Protein AF-A0A960XMQ6-F1 (afdb_monomer_lite)

Sequence (383 aa):
WQMDPEPELPPEQDFFGTDAHTQPPAVAPHEVEVFDRPDPLPASLNYEPARTVRQVRLVGETVEIEAGHGNGIYEAYCDGSRRDIRSFEIIADRVIIRSRVWLKQTQVLIRARQLVFEGEGQIKTTPEERLTSAGTNASGGVAGVDGLPAGNLNLEIGEIEVNGGGLRLDLAGGRGQPGGPGQHGSDGSNVSTRWSSVRMCDSGICKTHTPSSGYVITYYYYTFAGITAKEEGTKSWPTDGTDAKPSGKPGEGGAGGTIRSTVPLDAYLSLAGGATAAATTPGSWPYDRYAGGAAGQPSKAEQVHFYLEWFSMKSSASRHTTSAGDDAPVRRGNTVSGENGAIFYEDRPYAWIDPLSLRKVLQRIRDDYLGNRIAAAEQRLEQ

Foldseek 3Di:
DDDDPDDPDPDPCVVVVPPDPPQDPQDPQADKDKDKDWDPWFDDWLNDHRHGAIEIEIFFQEAEADPPDPVCPCVVAFVQPDTRHAEYEYFYQEYEFAAHGEAAQHAYEYQYQEYEYHHHGAYAQAHHEAAEEAEADPQFKAAWAAWAFGHAYEANYLDYHYDDAEARYHQEIYEWHEIYGKFAWAAWAAFPAWAQKDWDDDPRAIDIDGDPPLETEQKEFEDEPNHTPDIDGDPDDTEAIAAIHETHETHAFHFGYEYEYQDDDVRHYFQHTHFTDFFDFDPDPPRFWRHTHHGYPPQKYKYKYWYDDPNHIDIDIDIDGYYTHHIYGGHYDPDRGHHGYYYHHDNDSCSSDDPSNVVNLVVSLVSCVSSVVPVVSVVSVVD

Structure (mmCIF, N/CA/C/O backbone):
data_AF-A0A960XMQ6-F1
#
_entry.id   AF-A0A960XMQ6-F1
#
loop_
_atom_site.group_PDB
_atom_site.id
_atom_site.type_symbol
_atom_site.label_atom_id
_atom_site.label_alt_id
_atom_site.label_comp_id
_atom_site.label_asym_id
_atom_site.label_entity_id
_atom_site.label_seq_id
_atom_site.pdbx_PDB_ins_code
_atom_site.Cartn_x
_atom_site.Cartn_y
_atom_site.Cartn_z
_atom_site.occupancy
_atom_site.B_iso_or_equiv
_atom_site.auth_seq_id
_atom_site.auth_comp_id
_atom_site.auth_asym_id
_atom_site.auth_atom_id
_atom_site.pdbx_PDB_model_num
ATOM 1 N N . TRP A 1 1 ? -45.464 -22.993 65.170 1.00 52.94 1 TRP A N 1
ATOM 2 C CA . TRP A 1 1 ? -44.674 -21.766 65.002 1.00 52.94 1 TRP A CA 1
ATOM 3 C C . TRP A 1 1 ? -45.373 -20.943 63.950 1.00 52.94 1 TRP A C 1
ATOM 5 O O . TRP A 1 1 ? -45.247 -21.220 62.768 1.00 52.94 1 TRP A O 1
ATOM 15 N N . GLN A 1 2 ? -46.260 -20.077 64.421 1.00 59.44 2 GLN A N 1
ATOM 16 C CA . GLN A 1 2 ? -47.034 -19.158 63.601 1.00 59.44 2 GLN A CA 1
ATOM 17 C C . GLN A 1 2 ? -46.105 -17.956 63.415 1.00 59.44 2 GLN A C 1
ATOM 19 O O . GLN A 1 2 ? -45.770 -17.311 64.404 1.00 59.44 2 GLN A O 1
ATOM 24 N N . MET A 1 3 ? -45.538 -17.784 62.218 1.00 46.44 3 MET A N 1
ATOM 25 C CA . MET A 1 3 ? -44.773 -16.574 61.920 1.00 46.44 3 MET A CA 1
ATOM 26 C C . MET A 1 3 ? -45.789 -15.443 61.818 1.00 46.44 3 MET A C 1
ATOM 28 O O . MET A 1 3 ? -46.665 -15.496 60.953 1.00 46.44 3 MET A O 1
ATOM 32 N N . ASP A 1 4 ? -45.714 -14.484 62.737 1.00 64.81 4 ASP A N 1
ATOM 33 C CA . ASP A 1 4 ? -46.420 -13.221 62.564 1.00 64.81 4 ASP A CA 1
ATOM 34 C C . ASP A 1 4 ? -45.916 -12.573 61.267 1.00 64.81 4 ASP A C 1
ATOM 36 O O . ASP A 1 4 ? -44.705 -12.599 61.012 1.00 64.81 4 ASP A O 1
ATOM 40 N N . PRO A 1 5 ? -46.818 -12.057 60.415 1.00 67.75 5 PRO A N 1
ATOM 41 C CA . PRO A 1 5 ? -46.415 -11.367 59.203 1.00 67.75 5 PRO A CA 1
ATOM 42 C C . PRO A 1 5 ? -45.527 -10.182 59.579 1.00 67.75 5 PRO A C 1
ATOM 44 O O . PRO A 1 5 ? -45.814 -9.447 60.528 1.00 67.75 5 PRO A O 1
ATOM 47 N N . GLU A 1 6 ? -44.429 -10.041 58.844 1.00 64.06 6 GLU A N 1
ATOM 48 C CA . GLU A 1 6 ? -43.503 -8.927 58.997 1.00 64.06 6 GLU A CA 1
ATOM 49 C C . GLU A 1 6 ? -44.299 -7.613 58.878 1.00 64.06 6 GLU A C 1
ATOM 51 O O . GLU A 1 6 ? -45.144 -7.502 57.983 1.00 64.06 6 GLU A O 1
ATOM 56 N N . PRO A 1 7 ? -44.124 -6.655 59.807 1.00 73.00 7 PRO A N 1
ATOM 57 C CA . PRO A 1 7 ? -44.884 -5.415 59.778 1.00 73.00 7 PRO A CA 1
ATOM 58 C C . PRO A 1 7 ? -44.641 -4.701 58.448 1.00 73.00 7 PRO A C 1
ATOM 60 O O . PRO A 1 7 ? -43.490 -4.482 58.073 1.00 73.00 7 PRO A O 1
ATOM 63 N N . GLU A 1 8 ? -45.723 -4.332 57.751 1.00 70.94 8 GLU A N 1
ATOM 64 C CA . GLU A 1 8 ? -45.644 -3.462 56.576 1.00 70.94 8 GLU A CA 1
ATOM 65 C C . GLU A 1 8 ? -44.971 -2.158 57.003 1.00 70.94 8 GLU A C 1
ATOM 67 O O . GLU A 1 8 ? -45.544 -1.338 57.727 1.00 70.94 8 GLU A O 1
ATOM 72 N N . LEU A 1 9 ? -43.710 -2.002 56.604 1.00 70.06 9 LEU A N 1
ATOM 73 C CA . LEU A 1 9 ? -43.000 -0.752 56.785 1.00 70.06 9 LEU A CA 1
ATOM 74 C C . LEU A 1 9 ? -43.672 0.300 55.892 1.00 70.06 9 LEU A C 1
ATOM 76 O O . LEU A 1 9 ? -44.015 -0.006 54.745 1.00 70.06 9 LEU A O 1
ATOM 80 N N . PRO A 1 10 ? -43.881 1.529 56.397 1.00 70.62 10 PRO A N 1
ATOM 81 C CA . PRO A 1 10 ? -44.388 2.611 55.571 1.00 70.62 10 PRO A CA 1
ATOM 82 C C . PRO A 1 10 ? -43.448 2.836 54.376 1.00 70.62 10 PRO A C 1
ATOM 84 O O . PRO A 1 10 ? -42.247 2.560 54.490 1.00 70.62 10 PRO A O 1
ATOM 87 N N . PRO A 1 11 ? -43.966 3.341 53.242 1.00 67.94 11 PRO A N 1
ATOM 88 C CA . PRO A 1 11 ? -43.141 3.717 52.104 1.00 67.94 11 PRO A CA 1
ATOM 89 C C . PRO A 1 11 ? -41.949 4.554 52.569 1.00 67.94 11 PRO A C 1
ATOM 91 O O . PRO A 1 11 ? -42.101 5.475 53.368 1.00 67.94 11 PRO A O 1
ATOM 94 N N . GLU A 1 12 ? -40.756 4.245 52.066 1.00 65.38 12 GLU A N 1
ATOM 95 C CA . GLU A 1 12 ? -39.500 4.899 52.457 1.00 65.38 12 GLU A CA 1
ATOM 96 C C . GLU A 1 12 ? -39.586 6.442 52.373 1.00 65.38 12 GLU A C 1
ATOM 98 O O . GLU A 1 12 ? -39.026 7.165 53.199 1.00 65.38 12 GLU A O 1
ATOM 103 N N . GLN A 1 13 ? -40.398 6.935 51.434 1.00 61.16 13 GLN A N 1
ATOM 104 C CA . GLN A 1 13 ? -40.733 8.347 51.232 1.00 61.16 13 GLN A CA 1
ATOM 105 C C . GLN A 1 13 ? -41.370 9.008 52.470 1.00 61.16 13 GLN A C 1
ATOM 107 O O . GLN A 1 13 ? -40.996 10.132 52.812 1.00 61.16 13 GLN A O 1
ATOM 112 N N . ASP A 1 14 ? -42.259 8.301 53.176 1.00 63.97 14 ASP A N 1
ATOM 113 C CA . ASP A 1 14 ? -42.946 8.790 54.380 1.00 63.97 14 ASP A CA 1
ATOM 114 C C . ASP A 1 14 ? -42.016 8.791 55.601 1.00 63.97 14 ASP A C 1
ATOM 116 O O . ASP A 1 14 ? -42.152 9.619 56.503 1.00 63.97 14 ASP A O 1
ATOM 120 N N . PHE A 1 15 ? -41.054 7.863 55.639 1.00 64.44 15 PHE A N 1
ATOM 121 C CA . PHE A 1 15 ? -40.130 7.713 56.763 1.00 64.44 15 PHE A CA 1
ATOM 122 C C . PHE A 1 15 ? -38.979 8.727 56.716 1.00 64.44 15 PHE A C 1
ATOM 124 O O . PHE A 1 15 ? -38.586 9.266 57.752 1.00 64.44 15 PHE A O 1
ATOM 131 N N . PHE A 1 16 ? -38.445 9.009 55.524 1.00 67.06 16 PHE A N 1
ATOM 132 C CA . PHE A 1 16 ? -37.319 9.933 55.347 1.00 67.06 16 PHE A CA 1
ATOM 133 C C . PHE A 1 16 ? -37.733 11.375 55.015 1.00 67.06 16 PHE A C 1
ATOM 135 O O . PHE A 1 16 ? -36.865 12.245 54.938 1.00 67.06 16 PHE A O 1
ATOM 142 N N . GLY A 1 17 ? -39.034 11.658 54.868 1.00 57.78 17 GLY A N 1
ATOM 143 C CA . GLY A 1 17 ? -39.547 13.018 54.674 1.00 57.78 17 GLY A CA 1
ATOM 144 C C . GLY A 1 17 ? -39.052 13.670 53.382 1.00 57.78 17 GLY A C 1
ATOM 145 O O . GLY A 1 17 ? -38.726 14.856 53.370 1.00 57.78 17 GLY A O 1
ATOM 146 N N . THR A 1 18 ? -38.956 12.902 52.293 1.00 62.09 18 THR A N 1
ATOM 147 C CA . THR A 1 18 ? -38.377 13.354 51.013 1.00 62.09 18 THR A CA 1
ATOM 148 C C . THR A 1 18 ? -39.349 14.158 50.141 1.00 62.09 18 THR A C 1
ATOM 150 O O . THR A 1 18 ? -39.176 14.214 48.919 1.00 62.09 18 THR A O 1
ATOM 153 N N . ASP A 1 19 ? -40.367 14.779 50.743 1.00 53.66 19 ASP A N 1
ATOM 154 C CA . ASP A 1 19 ? -41.343 15.632 50.066 1.00 53.66 19 ASP A CA 1
ATOM 155 C C . ASP A 1 19 ? -40.616 16.784 49.358 1.00 53.66 19 ASP A C 1
ATOM 157 O O . ASP A 1 19 ? -40.239 17.794 49.949 1.00 53.66 19 ASP A O 1
ATOM 161 N N . ALA A 1 20 ? -40.395 16.592 48.058 1.00 49.47 20 ALA A N 1
ATOM 162 C CA . ALA A 1 20 ? -39.690 17.491 47.156 1.00 49.47 20 ALA A CA 1
ATOM 163 C C . ALA A 1 20 ? -38.192 17.692 47.458 1.00 49.47 20 ALA A C 1
ATOM 165 O O . ALA A 1 20 ? -37.715 18.820 47.607 1.00 49.47 20 ALA A O 1
ATOM 166 N N . HIS A 1 21 ? -37.388 16.628 47.364 1.00 50.09 21 HIS A N 1
ATOM 167 C CA . HIS A 1 21 ? -36.043 16.853 46.827 1.00 50.09 21 HIS A CA 1
ATOM 168 C C . HIS A 1 21 ? -36.196 17.434 45.417 1.00 50.09 21 HIS A C 1
ATOM 170 O O . HIS A 1 21 ? -36.724 16.779 44.517 1.00 50.09 21 HIS A O 1
ATOM 176 N N . THR A 1 22 ? -35.786 18.697 45.240 1.00 51.41 22 THR A N 1
ATOM 177 C CA . THR A 1 22 ? -35.648 19.333 43.925 1.00 51.41 22 THR A CA 1
ATOM 178 C C . THR A 1 22 ? -34.911 18.353 43.039 1.00 51.41 22 THR A C 1
ATOM 180 O O . THR A 1 22 ? -33.749 18.057 43.326 1.00 51.41 22 THR A O 1
ATOM 183 N N . GLN A 1 23 ? -35.610 17.812 42.036 1.00 53.88 23 GLN A N 1
ATOM 184 C CA . GLN A 1 23 ? -35.049 16.804 41.152 1.00 53.88 23 GLN A CA 1
ATOM 185 C C . GLN A 1 23 ? -33.692 17.325 40.682 1.00 53.88 23 GLN A C 1
ATOM 187 O O . GLN A 1 23 ? -33.659 18.387 40.045 1.00 53.88 23 GLN A O 1
ATOM 192 N N . PRO A 1 24 ? -32.572 16.652 41.014 1.00 56.06 24 PRO A N 1
ATOM 193 C CA . PRO A 1 24 ? -31.331 16.978 40.347 1.00 56.06 24 PRO A CA 1
ATOM 194 C C . PRO A 1 24 ? -31.630 16.908 38.846 1.00 56.06 24 PRO A C 1
ATOM 196 O O . PRO A 1 24 ? -32.365 16.000 38.426 1.00 56.06 24 PRO A O 1
ATOM 199 N N . PRO A 1 25 ? -31.173 17.898 38.055 1.00 59.12 25 PRO A N 1
ATOM 200 C CA . PRO A 1 25 ? -31.454 17.926 36.628 1.00 59.12 25 PRO A CA 1
ATOM 201 C C . PRO A 1 25 ? -31.134 16.548 36.068 1.00 59.12 25 PRO A C 1
ATOM 203 O O . PRO A 1 25 ? -30.100 15.978 36.423 1.00 59.12 25 PRO A O 1
ATOM 206 N N . ALA A 1 26 ? -32.058 15.986 35.282 1.00 56.91 26 ALA A N 1
ATOM 207 C CA . ALA A 1 26 ? -31.885 14.660 34.712 1.00 56.91 26 ALA A CA 1
ATOM 208 C C . ALA A 1 26 ? -30.492 14.600 34.080 1.00 56.91 26 ALA A C 1
ATOM 210 O O . ALA A 1 26 ? -30.221 15.322 33.119 1.00 56.91 26 ALA A O 1
ATOM 211 N N . VAL A 1 27 ? -29.591 13.808 34.673 1.00 56.25 27 VAL A N 1
ATOM 212 C CA . VAL A 1 27 ? -28.236 13.659 34.144 1.00 56.25 27 VAL A CA 1
ATOM 213 C C . VAL A 1 27 ? -28.413 13.170 32.711 1.00 56.25 27 VAL A C 1
ATOM 215 O O . VAL A 1 27 ? -29.189 12.233 32.471 1.00 56.25 27 VAL A O 1
ATOM 218 N N . ALA A 1 28 ? -27.802 13.868 31.755 1.00 62.03 28 ALA A N 1
ATOM 219 C CA . ALA A 1 28 ? -28.003 13.573 30.347 1.00 62.03 28 ALA A CA 1
ATOM 220 C C . ALA A 1 28 ? -27.672 12.086 30.106 1.00 62.03 28 ALA A C 1
ATOM 222 O O . ALA A 1 28 ? -26.613 11.636 30.541 1.00 62.03 28 ALA A O 1
ATOM 223 N N . PRO A 1 29 ? -28.547 11.308 29.446 1.00 60.50 29 PRO A N 1
ATOM 224 C CA . PRO A 1 29 ? -28.381 9.857 29.281 1.00 60.50 29 PRO A CA 1
ATOM 225 C C . PRO A 1 29 ? -27.132 9.427 28.479 1.00 60.50 29 PRO A C 1
ATOM 227 O O . PRO A 1 29 ? -26.914 8.237 28.282 1.00 60.50 29 PRO A O 1
ATOM 230 N N . HIS A 1 30 ? -26.298 10.375 28.037 1.00 65.69 30 HIS A N 1
ATOM 231 C CA . HIS A 1 30 ? -25.163 10.160 27.138 1.00 65.69 30 HIS A CA 1
ATOM 232 C C . HIS A 1 30 ? -23.891 10.895 27.590 1.00 65.69 30 HIS A C 1
ATOM 234 O O . HIS A 1 30 ? -23.104 11.344 26.757 1.00 65.69 30 HIS A O 1
ATOM 240 N N . GLU A 1 31 ? -23.684 11.075 28.898 1.00 83.38 31 GLU A N 1
ATOM 241 C CA . GLU A 1 31 ? -22.433 11.661 29.385 1.00 83.38 31 GLU A CA 1
ATOM 242 C C . GLU A 1 31 ? -21.268 10.674 29.186 1.00 83.38 31 GLU A C 1
ATOM 244 O O . GLU A 1 31 ? -21.150 9.665 29.886 1.00 83.38 31 GLU A O 1
ATOM 249 N N . VAL A 1 32 ? -20.412 10.973 28.206 1.00 91.94 32 VAL A N 1
ATOM 250 C CA . VAL A 1 32 ? -19.189 10.220 27.908 1.00 91.94 32 VAL A CA 1
ATOM 251 C C . VAL A 1 32 ? -17.981 11.063 28.300 1.00 91.94 32 VAL A C 1
ATOM 253 O O . VAL A 1 32 ? -17.792 12.173 27.804 1.00 91.94 32 VAL A O 1
ATOM 256 N N . GLU A 1 33 ? -17.134 10.524 29.171 1.00 94.50 33 GLU A N 1
ATOM 257 C CA . GLU A 1 33 ? -15.838 11.110 29.497 1.00 94.50 33 GLU A CA 1
ATOM 258 C C . GLU A 1 33 ? -14.807 10.708 28.441 1.00 94.50 33 GLU A C 1
ATOM 260 O O . GLU A 1 33 ? -14.612 9.522 28.161 1.00 94.50 33 GLU A O 1
ATOM 265 N N . VAL A 1 34 ? -14.119 11.700 27.875 1.00 96.75 34 VAL A N 1
ATOM 266 C CA . VAL A 1 34 ? -13.070 11.501 26.871 1.00 96.75 34 VAL A CA 1
ATOM 267 C C . VAL A 1 34 ? -11.712 11.818 27.488 1.00 96.75 34 VAL A C 1
ATOM 269 O O . VAL A 1 34 ? -11.437 12.952 27.880 1.00 96.75 34 VAL A O 1
ATOM 272 N N . PHE A 1 35 ? -10.832 10.823 27.537 1.00 97.19 35 PHE A N 1
ATOM 273 C CA . PHE A 1 35 ? -9.432 10.989 27.905 1.00 97.19 35 PHE A CA 1
ATOM 274 C C . PHE A 1 35 ? -8.577 10.900 26.645 1.00 97.19 35 PHE A C 1
ATOM 276 O O . PHE A 1 35 ? -8.362 9.817 26.111 1.00 97.19 35 PHE A O 1
ATOM 283 N N . ASP A 1 36 ? -8.066 12.037 26.188 1.00 97.69 36 ASP A N 1
ATOM 284 C CA . ASP A 1 36 ? -7.164 12.129 25.040 1.00 97.69 36 ASP A CA 1
ATOM 285 C C . ASP A 1 36 ? -5.773 12.535 25.530 1.00 97.69 36 ASP A C 1
ATOM 287 O O . ASP A 1 36 ? -5.577 13.638 26.051 1.00 97.69 36 ASP A O 1
ATOM 291 N N . ARG A 1 37 ? -4.811 11.613 25.431 1.00 97.19 37 ARG A N 1
ATOM 292 C CA . ARG A 1 37 ? -3.443 11.823 25.910 1.00 97.19 37 ARG A CA 1
ATOM 293 C C . ARG A 1 37 ? -2.438 11.603 24.783 1.00 97.19 37 ARG A C 1
ATOM 295 O O . ARG A 1 37 ? -2.443 10.527 24.183 1.00 97.19 37 ARG A O 1
ATOM 302 N N . PRO A 1 38 ? -1.535 12.560 24.511 1.00 96.69 38 PRO A N 1
ATOM 303 C CA . PRO A 1 38 ? -0.389 12.290 23.659 1.00 96.69 38 PRO A CA 1
ATOM 304 C C . PRO A 1 38 ? 0.550 11.290 24.345 1.00 96.69 38 PRO A C 1
ATOM 306 O O . PRO A 1 38 ? 0.782 11.358 25.553 1.00 96.69 38 PRO A O 1
ATOM 309 N N . ASP A 1 39 ? 1.095 10.366 23.563 1.00 93.06 39 ASP A N 1
ATOM 310 C CA . ASP A 1 39 ? 2.183 9.490 23.978 1.00 93.06 39 ASP A CA 1
ATOM 311 C C . ASP A 1 39 ? 3.444 10.354 24.175 1.00 93.06 39 ASP A C 1
ATOM 313 O O . ASP A 1 39 ? 3.750 11.192 23.315 1.00 93.06 39 ASP A O 1
ATOM 317 N N . PRO A 1 40 ? 4.169 10.211 25.300 1.00 90.44 40 PRO A N 1
ATOM 318 C CA . PRO A 1 40 ? 5.383 10.983 25.548 1.00 90.44 40 PRO A CA 1
ATOM 319 C C . PRO A 1 40 ? 6.489 10.710 24.524 1.00 90.44 40 PRO A C 1
ATOM 321 O O . PRO A 1 40 ? 7.388 11.540 24.377 1.00 90.44 40 PRO A O 1
ATOM 324 N N . LEU A 1 41 ? 6.451 9.564 23.833 1.00 91.38 41 LEU A N 1
ATOM 325 C CA . LEU A 1 41 ? 7.454 9.194 22.843 1.00 91.38 41 LEU A CA 1
ATOM 326 C C . LEU A 1 41 ? 6.868 9.221 21.425 1.00 91.38 41 LEU A C 1
ATOM 328 O O . LEU A 1 41 ? 5.806 8.641 21.182 1.00 91.38 41 LEU A O 1
ATOM 332 N N . PRO A 1 42 ? 7.560 9.855 20.461 1.00 91.81 42 PRO A N 1
ATOM 333 C CA . PRO A 1 42 ? 7.144 9.797 19.072 1.00 91.81 42 PRO A CA 1
ATOM 334 C C . PRO A 1 42 ? 7.237 8.360 18.553 1.00 91.81 42 PRO A C 1
ATOM 336 O O . PRO A 1 42 ? 8.173 7.622 18.870 1.00 91.81 42 PRO A O 1
ATOM 339 N N . ALA A 1 43 ? 6.279 7.977 17.717 1.00 94.12 43 ALA A N 1
ATOM 340 C CA . ALA A 1 43 ? 6.217 6.658 17.107 1.00 94.12 43 ALA A CA 1
ATOM 341 C C . ALA A 1 43 ? 5.925 6.771 15.610 1.00 94.12 43 ALA A C 1
ATOM 343 O O . ALA A 1 43 ? 5.427 7.788 15.126 1.00 94.12 43 ALA A O 1
ATOM 344 N N . SER A 1 44 ? 6.253 5.714 14.873 1.00 93.62 44 SER A N 1
ATOM 345 C CA . SER A 1 44 ? 5.881 5.600 13.466 1.00 93.62 44 SER A CA 1
ATOM 346 C C . SER A 1 44 ? 4.479 5.005 13.357 1.00 93.62 44 SER A C 1
ATOM 348 O O . SER A 1 44 ? 4.227 3.939 13.919 1.00 93.62 44 SER A O 1
ATOM 350 N N . LEU A 1 45 ? 3.580 5.674 12.639 1.00 95.88 45 LEU A N 1
ATOM 351 C CA . LEU A 1 45 ? 2.198 5.233 12.430 1.00 95.88 45 LEU A CA 1
ATOM 352 C C . LEU A 1 45 ? 1.715 5.734 11.063 1.00 95.88 45 LEU A C 1
ATOM 354 O O . LEU A 1 45 ? 2.009 6.866 10.691 1.00 95.88 45 LEU A O 1
ATOM 358 N N . ASN A 1 46 ? 0.998 4.909 10.296 1.00 96.00 46 ASN A N 1
ATOM 359 C CA . ASN A 1 46 ? 0.416 5.286 8.999 1.00 96.00 46 ASN A CA 1
ATOM 360 C C . ASN A 1 46 ? 1.430 5.887 7.996 1.00 96.00 46 ASN A C 1
ATOM 362 O O . ASN A 1 46 ? 1.156 6.883 7.331 1.00 96.00 46 ASN A O 1
ATOM 366 N N . TYR A 1 47 ? 2.617 5.275 7.890 1.00 95.88 47 TYR A N 1
ATOM 367 C CA . TYR A 1 47 ? 3.779 5.722 7.097 1.00 95.88 47 TYR A CA 1
ATOM 368 C C . TYR A 1 47 ? 4.421 7.043 7.536 1.00 95.88 47 TYR A C 1
ATOM 370 O O . TYR A 1 47 ? 5.348 7.513 6.871 1.00 95.88 47 TYR A O 1
ATOM 378 N N . GLU A 1 48 ? 3.959 7.646 8.626 1.00 94.69 48 GLU A N 1
ATOM 379 C CA . GLU A 1 48 ? 4.539 8.868 9.161 1.00 94.69 48 GLU A CA 1
ATOM 380 C C . GLU A 1 48 ? 5.569 8.509 10.236 1.00 94.69 48 GLU A C 1
ATOM 382 O O . GLU A 1 48 ? 5.202 7.936 11.266 1.00 94.69 48 GLU A O 1
ATOM 387 N N . PRO A 1 49 ? 6.866 8.782 10.008 1.00 92.00 49 PRO A N 1
ATOM 388 C CA . PRO A 1 49 ? 7.895 8.489 10.991 1.00 92.00 49 PRO A CA 1
ATOM 389 C C . PRO A 1 49 ? 7.880 9.521 12.124 1.00 92.00 49 PRO A C 1
ATOM 391 O O . PRO A 1 49 ? 7.686 10.711 11.886 1.00 92.00 49 PRO A O 1
ATOM 394 N N . ALA A 1 50 ? 8.167 9.062 13.345 1.00 89.88 50 ALA A N 1
ATOM 395 C CA . ALA A 1 50 ? 8.441 9.912 14.508 1.00 89.88 50 ALA A CA 1
ATOM 396 C C . ALA A 1 50 ? 7.372 10.993 14.805 1.00 89.88 50 ALA A C 1
ATOM 398 O O . ALA A 1 50 ? 7.702 12.119 15.181 1.00 89.88 50 ALA A O 1
ATOM 399 N N . ARG A 1 51 ? 6.085 10.650 14.677 1.00 91.44 51 ARG A N 1
ATOM 400 C CA . ARG A 1 51 ? 4.961 11.541 14.999 1.00 91.44 51 ARG A CA 1
ATOM 401 C C . ARG A 1 51 ? 4.542 11.395 16.463 1.00 91.44 51 ARG A C 1
ATOM 403 O O . ARG A 1 51 ? 4.593 10.301 17.024 1.00 91.44 51 ARG A O 1
ATOM 410 N N . THR A 1 52 ? 4.080 12.484 17.081 1.00 95.44 52 THR A N 1
ATOM 411 C CA . THR A 1 52 ? 3.361 12.413 18.363 1.00 95.44 52 THR A CA 1
ATOM 412 C C . THR A 1 52 ? 2.047 11.673 18.149 1.00 95.44 52 THR A C 1
ATOM 414 O O . THR A 1 52 ? 1.141 12.182 17.487 1.00 95.44 52 THR A O 1
ATOM 417 N N . VAL A 1 53 ? 1.963 10.465 18.692 1.00 96.88 53 VAL A N 1
ATOM 418 C CA . VAL A 1 53 ? 0.761 9.631 18.652 1.00 96.88 53 VAL A CA 1
ATOM 419 C C . VAL A 1 53 ? -0.072 9.835 19.913 1.00 96.88 53 VAL A C 1
ATOM 421 O O . VAL A 1 53 ? 0.395 10.428 20.881 1.00 96.88 53 VAL A O 1
ATOM 424 N N . ARG A 1 54 ? -1.322 9.382 19.903 1.00 97.44 54 ARG A N 1
ATOM 425 C CA . ARG A 1 54 ? -2.292 9.586 20.978 1.00 97.44 54 ARG A CA 1
ATOM 426 C C . ARG A 1 54 ? -2.926 8.286 21.433 1.00 97.44 54 ARG A C 1
ATOM 428 O O . ARG A 1 54 ? -3.058 7.330 20.665 1.00 97.44 54 ARG A O 1
ATOM 435 N N . GLN A 1 55 ? -3.349 8.310 22.685 1.00 98.06 55 GLN A N 1
ATOM 436 C CA . GLN A 1 55 ? -4.176 7.304 23.319 1.00 98.06 55 GLN A CA 1
ATOM 437 C C . GLN A 1 55 ? -5.505 7.964 23.671 1.00 98.06 55 GLN A C 1
ATOM 439 O O . GLN A 1 55 ? -5.529 8.957 24.401 1.00 98.06 55 GLN A O 1
ATOM 444 N N . VAL A 1 56 ? -6.592 7.427 23.127 1.00 98.25 56 VAL A N 1
ATOM 445 C CA . VAL A 1 56 ? -7.946 7.910 23.392 1.00 98.25 56 VAL A CA 1
ATOM 446 C C . VAL A 1 56 ? -8.678 6.854 24.201 1.00 98.25 56 VAL A C 1
ATOM 448 O O . VAL A 1 56 ? -8.652 5.675 23.850 1.00 98.25 56 VAL A O 1
ATOM 451 N N . ARG A 1 57 ? -9.323 7.274 25.286 1.00 98.44 57 ARG A N 1
ATOM 452 C CA . ARG A 1 57 ? -10.194 6.427 26.095 1.00 98.44 57 ARG A CA 1
ATOM 453 C C . ARG A 1 57 ? -11.542 7.102 26.293 1.00 98.44 57 ARG A C 1
ATOM 455 O O . ARG A 1 57 ? -11.591 8.252 26.717 1.00 98.44 57 ARG A O 1
ATOM 462 N N . LEU A 1 58 ? -12.608 6.365 26.022 1.00 97.75 58 LEU A N 1
ATOM 463 C CA . LEU A 1 58 ? -13.992 6.764 26.234 1.00 97.75 58 LEU A CA 1
ATOM 464 C C . LEU A 1 58 ? -14.559 5.982 27.418 1.00 97.75 58 LEU A C 1
ATOM 466 O O . LEU A 1 58 ? -14.418 4.760 27.462 1.00 97.75 58 LEU A O 1
ATOM 470 N N . VAL A 1 59 ? -15.189 6.675 28.365 1.00 96.62 59 VAL A N 1
ATOM 471 C CA . VAL A 1 59 ? -15.837 6.053 29.528 1.00 96.62 59 VAL A CA 1
ATOM 472 C C . VAL A 1 59 ? -17.255 6.592 29.674 1.00 96.62 59 VAL A C 1
ATOM 474 O O . VAL A 1 59 ? -17.442 7.799 29.807 1.00 96.62 59 VAL A O 1
ATOM 477 N N . GLY A 1 60 ? -18.259 5.719 29.683 1.00 93.50 60 GLY A N 1
ATOM 478 C CA . GLY A 1 60 ? -19.661 6.124 29.832 1.00 93.50 60 GLY A CA 1
ATOM 479 C C . GLY A 1 60 ? -20.565 4.970 30.254 1.00 93.50 60 GLY A C 1
ATOM 480 O O . GLY A 1 60 ? -20.123 3.834 30.324 1.00 93.50 60 GLY A O 1
ATOM 481 N N . GLU A 1 61 ? -21.835 5.245 30.546 1.00 91.31 61 GLU A N 1
ATOM 482 C CA . GLU A 1 61 ? -22.850 4.184 30.685 1.00 91.31 61 GLU A CA 1
ATOM 483 C C . GLU A 1 61 ? -23.196 3.629 29.296 1.00 91.31 61 GLU A C 1
ATOM 485 O O . GLU A 1 61 ? -23.016 2.446 29.025 1.00 91.31 61 GLU A O 1
ATOM 490 N N . THR A 1 62 ? -23.597 4.519 28.383 1.00 94.19 62 THR A N 1
ATOM 491 C CA . THR A 1 62 ? -23.787 4.221 26.961 1.00 94.19 62 THR A CA 1
ATOM 492 C C . THR A 1 62 ? -22.856 5.092 26.124 1.00 94.19 62 THR A C 1
ATOM 494 O O . THR A 1 62 ? -22.885 6.318 26.238 1.00 94.19 62 THR A O 1
ATOM 497 N N . VAL A 1 63 ? -22.042 4.472 25.268 1.00 96.69 63 VAL A N 1
ATOM 498 C CA . VAL A 1 63 ? -21.198 5.172 24.290 1.00 96.69 63 VAL A CA 1
ATOM 499 C C . VAL A 1 63 ? -21.778 4.958 22.903 1.00 96.69 63 VAL A C 1
ATOM 501 O O . VAL A 1 63 ? -21.756 3.853 22.367 1.00 96.69 63 VAL A O 1
ATOM 504 N N . GLU A 1 64 ? -22.277 6.038 22.319 1.00 97.19 64 GLU A N 1
ATOM 505 C CA . GLU A 1 64 ? -22.827 6.040 20.971 1.00 97.19 64 GLU A CA 1
ATOM 506 C C . GLU A 1 64 ? -21.858 6.706 19.993 1.00 97.19 64 GLU A C 1
ATOM 508 O O . GLU A 1 64 ? -21.381 7.820 20.237 1.00 97.19 64 GLU A O 1
ATOM 513 N N . ILE A 1 65 ? -21.572 6.017 18.888 1.00 97.88 65 ILE A N 1
ATOM 514 C CA . ILE A 1 65 ? -20.725 6.513 17.806 1.00 97.88 65 ILE A CA 1
ATOM 515 C C . ILE A 1 65 ? -21.558 6.605 16.527 1.00 97.88 65 ILE A C 1
ATOM 517 O O . ILE A 1 65 ? -21.770 5.625 15.802 1.00 97.88 65 ILE A O 1
ATOM 521 N N . GLU A 1 66 ? -22.016 7.823 16.262 1.00 97.38 66 GLU A N 1
ATOM 522 C CA . GLU A 1 66 ? -22.826 8.201 15.111 1.00 97.38 66 GLU A CA 1
ATOM 523 C C . GLU A 1 66 ? -22.355 9.560 14.571 1.00 97.38 66 GLU A C 1
ATOM 525 O O . GLU A 1 66 ? -22.019 10.464 15.338 1.00 97.38 66 GLU A O 1
ATOM 530 N N . ALA A 1 67 ? -22.311 9.701 13.246 1.00 97.88 67 ALA A N 1
ATOM 531 C CA . ALA A 1 67 ? -21.997 10.964 12.592 1.00 97.88 67 ALA A CA 1
ATOM 532 C C . ALA A 1 67 ? -23.079 12.019 12.877 1.00 97.88 67 ALA A C 1
ATOM 534 O O . ALA A 1 67 ? -24.270 11.768 12.708 1.00 97.88 67 ALA A O 1
ATOM 535 N N . GLY A 1 68 ? -22.665 13.218 13.276 1.00 96.56 68 GLY A N 1
ATOM 536 C CA . GLY A 1 68 ? -23.541 14.323 13.657 1.00 96.56 68 GLY A CA 1
ATOM 537 C C . GLY A 1 68 ? -24.152 14.185 15.052 1.00 96.56 68 GLY A C 1
ATOM 538 O O . GLY A 1 68 ? -24.970 15.023 15.436 1.00 96.56 68 GLY A O 1
ATOM 539 N N . HIS A 1 69 ? -23.772 13.159 15.817 1.00 95.06 69 HIS A N 1
ATOM 540 C CA . HIS A 1 69 ? -24.287 12.960 17.163 1.00 95.06 69 HIS A CA 1
ATOM 541 C C . HIS A 1 69 ? -23.814 14.065 18.119 1.00 95.06 69 HIS A C 1
ATOM 543 O O . HIS A 1 69 ? -22.698 14.580 18.022 1.00 95.06 69 HIS A O 1
ATOM 549 N N . GLY A 1 70 ? -24.651 14.415 19.101 1.00 92.06 70 GLY A N 1
ATOM 550 C CA . GLY A 1 70 ? -24.411 15.545 20.007 1.00 92.06 70 GLY A CA 1
ATOM 551 C C . GLY A 1 70 ? -23.162 15.427 20.892 1.00 92.06 70 GLY A C 1
ATOM 552 O O . GLY A 1 70 ? -22.743 16.424 21.475 1.00 92.06 70 GLY A O 1
ATOM 553 N N . ASN A 1 71 ? -22.553 14.239 20.989 1.00 92.69 71 ASN A N 1
ATOM 554 C CA . ASN A 1 71 ? -21.300 14.027 21.725 1.00 92.69 71 ASN A CA 1
ATOM 555 C C . ASN A 1 71 ? -20.031 14.348 20.906 1.00 92.69 71 ASN A C 1
ATOM 557 O O . ASN A 1 71 ? -18.954 14.420 21.494 1.00 92.69 71 ASN A O 1
ATOM 561 N N . GLY A 1 72 ? -20.131 14.519 19.580 1.00 95.81 72 GLY A N 1
ATOM 562 C CA . GLY A 1 72 ? -19.012 14.862 18.689 1.00 95.81 72 GLY A CA 1
ATOM 563 C C . GLY A 1 72 ? -17.866 13.841 18.621 1.00 95.81 72 GLY A C 1
ATOM 564 O O . GLY A 1 72 ? -16.787 14.162 18.119 1.00 95.81 72 GLY A O 1
ATOM 565 N N . ILE A 1 73 ? -18.047 12.623 19.152 1.00 97.31 73 ILE A N 1
ATOM 566 C CA . ILE A 1 73 ? -16.981 11.605 19.227 1.00 97.31 73 ILE A CA 1
ATOM 567 C C . ILE A 1 73 ? -16.579 11.141 17.826 1.00 97.31 73 ILE A C 1
ATOM 569 O O . ILE A 1 73 ? -15.393 10.927 17.556 1.00 97.31 73 ILE A O 1
ATOM 573 N N . TYR A 1 74 ? -17.560 10.993 16.935 1.00 98.12 74 TYR A N 1
ATOM 574 C CA . TYR A 1 74 ? -17.330 10.488 15.590 1.00 98.12 74 TYR A CA 1
ATOM 575 C C . TYR A 1 74 ? -16.416 11.421 14.787 1.00 98.12 74 TYR A C 1
ATOM 577 O O . TYR A 1 74 ? -15.394 10.980 14.264 1.00 98.12 74 TYR A O 1
ATOM 585 N N . GLU A 1 75 ? -16.732 12.714 14.757 1.00 97.94 75 GLU A N 1
ATOM 586 C CA . GLU A 1 75 ? -15.970 13.737 14.036 1.00 97.94 75 GLU A CA 1
ATOM 587 C C . GLU A 1 75 ? -14.580 13.942 14.641 1.00 97.94 75 GLU A C 1
ATOM 589 O O . GLU A 1 75 ? -13.620 14.223 13.928 1.00 97.94 75 GLU A O 1
ATOM 594 N N . ALA A 1 76 ? -14.455 13.805 15.963 1.00 97.25 76 ALA A N 1
ATOM 595 C CA . ALA A 1 76 ? -13.183 14.004 16.643 1.00 97.25 76 ALA A CA 1
ATOM 596 C C . ALA A 1 76 ? -12.187 12.857 16.392 1.00 97.25 76 ALA A C 1
ATOM 598 O O . ALA A 1 76 ? -10.973 13.097 16.340 1.00 97.25 76 ALA A O 1
ATOM 599 N N . TYR A 1 77 ? -12.675 11.616 16.254 1.00 97.94 77 TYR A N 1
ATOM 600 C CA . TYR A 1 77 ? -11.812 10.432 16.321 1.00 97.94 77 TYR A CA 1
ATOM 601 C C . TYR A 1 77 ? -12.072 9.337 15.284 1.00 97.94 77 TYR A C 1
ATOM 603 O O . TYR A 1 77 ? -11.134 8.614 14.949 1.00 97.94 77 TYR A O 1
ATOM 611 N N . CYS A 1 78 ? -13.301 9.169 14.800 1.00 97.94 78 CYS A N 1
ATOM 612 C CA . CYS A 1 78 ? -13.729 7.949 14.110 1.00 97.94 78 CYS A CA 1
ATOM 613 C C . CYS A 1 78 ? -13.986 8.116 12.607 1.00 97.94 78 CYS A C 1
ATOM 615 O O . CYS A 1 78 ? -14.146 7.111 11.921 1.00 97.94 78 CYS A O 1
ATOM 617 N N . ASP A 1 79 ? -13.996 9.338 12.075 1.00 96.69 79 ASP A N 1
ATOM 618 C CA . ASP A 1 79 ? -14.287 9.634 10.662 1.00 96.69 79 ASP A CA 1
ATOM 619 C C . ASP A 1 79 ? -13.183 9.204 9.662 1.00 96.69 79 ASP A C 1
ATOM 621 O O . ASP A 1 79 ? -13.326 9.366 8.449 1.00 96.69 79 ASP A O 1
ATOM 625 N N . GLY A 1 80 ? -12.060 8.663 10.152 1.00 96.00 80 GLY A N 1
ATOM 626 C CA . GLY A 1 80 ? -10.910 8.241 9.344 1.00 96.00 80 GLY A CA 1
ATOM 627 C C . GLY A 1 80 ? -9.954 9.366 8.929 1.00 96.00 80 GLY A C 1
ATOM 628 O O . GLY A 1 80 ? -8.960 9.104 8.235 1.00 96.00 80 GLY A O 1
ATOM 629 N N . SER A 1 81 ? -10.206 10.610 9.351 1.00 96.06 81 SER A N 1
ATOM 630 C CA . SER A 1 81 ? -9.312 11.749 9.103 1.00 96.06 81 SER A CA 1
ATOM 631 C C . SER A 1 81 ? -8.042 11.680 9.960 1.00 96.06 81 SER A C 1
ATOM 633 O O . SER A 1 81 ? -6.958 12.087 9.526 1.00 96.06 81 SER A O 1
ATOM 635 N N . ARG A 1 82 ? -8.155 11.115 11.167 1.00 96.06 82 ARG A N 1
ATOM 636 C CA . ARG A 1 82 ? -7.071 10.996 12.147 1.00 96.06 82 ARG A CA 1
ATOM 637 C C . ARG A 1 82 ? -6.113 9.864 11.766 1.00 96.06 82 ARG A C 1
ATOM 639 O O . ARG A 1 82 ? -6.517 8.785 11.341 1.00 96.06 82 ARG A O 1
ATOM 646 N N . ARG A 1 83 ? -4.813 10.124 11.929 1.00 96.56 83 ARG A N 1
ATOM 647 C CA . ARG A 1 83 ? -3.715 9.188 11.597 1.00 96.56 83 ARG A CA 1
ATOM 648 C C . ARG A 1 83 ? -2.753 8.956 12.757 1.00 96.56 83 ARG A C 1
ATOM 650 O O . ARG A 1 83 ? -1.791 8.214 12.608 1.00 96.56 83 ARG A O 1
ATOM 657 N N . ASP A 1 84 ? -3.002 9.616 13.884 1.00 97.38 84 ASP A N 1
ATOM 658 C CA . ASP A 1 84 ? -2.149 9.678 15.069 1.00 97.38 84 ASP A CA 1
ATOM 659 C C . ASP A 1 84 ? -2.701 8.884 16.261 1.00 97.38 84 ASP A C 1
ATOM 661 O O . ASP A 1 84 ? -2.066 8.866 17.310 1.00 97.38 84 ASP A O 1
ATOM 665 N N . ILE A 1 85 ? -3.851 8.217 16.139 1.00 98.12 85 ILE A N 1
ATOM 666 C CA . ILE A 1 85 ? -4.438 7.425 17.229 1.00 98.12 85 ILE A CA 1
ATOM 667 C C . ILE A 1 85 ? -3.775 6.045 17.262 1.00 98.12 85 ILE A C 1
ATOM 669 O O . ILE A 1 85 ? -4.066 5.175 16.442 1.00 98.12 85 ILE A O 1
ATOM 673 N N . ARG A 1 86 ? -2.886 5.831 18.233 1.00 97.50 86 ARG A N 1
ATOM 674 C CA . ARG A 1 86 ? -2.197 4.550 18.435 1.00 97.50 86 ARG A CA 1
ATOM 675 C C . ARG A 1 86 ? -3.073 3.546 19.174 1.00 97.50 86 ARG A C 1
ATOM 677 O O . ARG A 1 86 ? -3.062 2.367 18.825 1.00 97.50 86 ARG A O 1
ATOM 684 N N . SER A 1 87 ? -3.820 4.005 20.177 1.00 98.19 87 SER A N 1
ATOM 685 C CA . SER A 1 87 ? -4.754 3.167 20.929 1.00 98.19 87 SER A CA 1
ATOM 686 C C . SER A 1 87 ? -6.088 3.866 21.151 1.00 98.19 87 SER A C 1
ATOM 688 O O . SER A 1 87 ? -6.121 5.059 21.462 1.00 98.19 87 SER A O 1
ATOM 690 N N . PHE A 1 88 ? -7.168 3.103 21.025 1.00 98.62 88 PHE A N 1
ATOM 691 C CA . PHE A 1 88 ? -8.534 3.563 21.231 1.00 98.62 88 PHE A CA 1
ATOM 692 C C . PHE A 1 88 ? -9.263 2.584 22.150 1.00 98.62 88 PHE A C 1
ATOM 694 O O . PHE A 1 88 ? -9.452 1.421 21.798 1.00 98.62 88 PHE A O 1
ATOM 701 N N . GLU A 1 89 ? -9.624 3.037 23.344 1.00 98.69 89 GLU A N 1
ATOM 702 C CA . GLU A 1 89 ? -10.255 2.215 24.375 1.00 98.69 89 GLU A CA 1
ATOM 703 C C . GLU A 1 89 ? -11.668 2.724 24.665 1.00 98.69 89 GLU A C 1
ATOM 705 O O . GLU A 1 89 ? -11.861 3.915 24.897 1.00 98.69 89 GLU A O 1
ATOM 710 N N . ILE A 1 90 ? -12.656 1.834 24.672 1.00 98.56 90 ILE A N 1
ATOM 711 C CA . ILE A 1 90 ? -14.036 2.147 25.048 1.00 98.56 90 ILE A CA 1
ATOM 712 C C . ILE A 1 90 ? -14.402 1.286 26.249 1.00 98.56 90 ILE A C 1
ATOM 714 O O . ILE A 1 90 ? -14.283 0.064 26.184 1.00 98.56 90 ILE A O 1
ATOM 718 N N . ILE A 1 91 ? -14.844 1.921 27.331 1.00 98.19 91 ILE A N 1
ATOM 719 C CA . ILE A 1 91 ? -15.314 1.259 28.547 1.00 98.19 91 ILE A CA 1
ATOM 720 C C . ILE A 1 91 ? -16.732 1.749 28.819 1.00 98.19 91 ILE A C 1
ATOM 722 O O . ILE A 1 91 ? -16.930 2.913 29.175 1.00 98.19 91 ILE A O 1
ATOM 726 N N . ALA A 1 92 ? -17.717 0.877 28.632 1.00 96.44 92 ALA A N 1
ATOM 727 C CA . ALA A 1 92 ? -19.116 1.224 28.848 1.00 96.44 92 ALA A CA 1
ATOM 728 C C . ALA A 1 92 ? -19.951 0.031 29.314 1.00 96.44 92 ALA A C 1
ATOM 730 O O . ALA A 1 92 ? -19.464 -1.092 29.322 1.00 96.44 92 ALA A O 1
ATOM 731 N N . ASP A 1 93 ? -21.205 0.256 29.705 1.00 94.06 93 ASP A N 1
ATOM 732 C CA . ASP A 1 93 ? -22.174 -0.844 29.785 1.00 94.06 93 ASP A CA 1
ATOM 733 C C . ASP A 1 93 ? -22.621 -1.233 28.370 1.00 94.06 93 ASP A C 1
ATOM 735 O O . ASP A 1 93 ? -22.530 -2.394 27.970 1.00 94.06 93 ASP A O 1
ATOM 739 N N . ARG A 1 94 ? -22.988 -0.231 27.563 1.00 96.50 94 ARG A N 1
ATOM 740 C CA . ARG A 1 94 ? -23.451 -0.414 26.185 1.00 96.50 94 ARG A CA 1
ATOM 741 C C . ARG A 1 94 ? -22.655 0.437 25.201 1.00 96.50 94 ARG A C 1
ATOM 743 O O . ARG A 1 94 ? -22.467 1.634 25.409 1.00 96.50 94 ARG A O 1
ATOM 750 N N . VAL A 1 95 ? -22.219 -0.163 24.097 1.00 98.12 95 VAL A N 1
ATOM 751 C CA . VAL A 1 95 ? -21.568 0.540 22.981 1.00 98.12 95 VAL A CA 1
ATOM 752 C C . VAL A 1 95 ? -22.422 0.380 21.733 1.00 98.12 95 VAL A C 1
ATOM 754 O O . VAL A 1 95 ? -22.702 -0.743 21.327 1.00 98.12 95 VAL A O 1
ATOM 757 N N . ILE A 1 96 ? -22.827 1.491 21.121 1.00 98.19 96 ILE A N 1
ATOM 758 C CA . ILE A 1 96 ? -23.668 1.504 19.920 1.00 98.19 96 ILE A CA 1
ATOM 759 C C . ILE A 1 96 ? -22.882 2.145 18.779 1.00 98.19 96 ILE A C 1
ATOM 761 O O . ILE A 1 96 ? -22.503 3.314 18.850 1.00 98.19 96 ILE A O 1
ATOM 765 N N . ILE A 1 97 ? -22.642 1.382 17.716 1.00 98.38 97 ILE A N 1
ATOM 766 C CA . ILE A 1 97 ? -21.952 1.839 16.511 1.00 98.38 97 ILE A CA 1
ATOM 767 C C . ILE A 1 97 ? -22.981 1.951 15.384 1.00 98.38 97 ILE A C 1
ATOM 769 O O . ILE A 1 97 ? -23.433 0.934 14.855 1.00 98.38 97 ILE A O 1
ATOM 773 N N . ARG A 1 98 ? -23.339 3.184 15.005 1.00 97.88 98 ARG A N 1
ATOM 774 C CA . ARG A 1 98 ? -24.283 3.462 13.900 1.00 97.88 98 ARG A CA 1
ATOM 775 C C . ARG A 1 98 ? -23.591 3.889 12.611 1.00 97.88 98 ARG A C 1
ATOM 777 O O . ARG A 1 98 ? -24.127 3.715 11.520 1.00 97.88 98 ARG A O 1
ATOM 784 N N . SER A 1 99 ? -22.401 4.473 12.738 1.00 97.75 99 SER A N 1
ATOM 785 C CA . SER A 1 99 ? -21.587 4.969 11.624 1.00 97.75 99 SER A CA 1
ATOM 786 C C . SER A 1 99 ? -20.286 4.180 11.476 1.00 97.75 99 SER A C 1
ATOM 788 O O . SER A 1 99 ? -19.842 3.496 12.398 1.00 97.75 99 SER A O 1
ATOM 790 N N . ARG A 1 100 ? -19.659 4.263 10.297 1.00 97.94 100 ARG A N 1
ATOM 791 C CA . ARG A 1 100 ? -18.397 3.569 10.006 1.00 97.94 100 ARG A CA 1
ATOM 792 C C . ARG A 1 100 ? -17.235 4.220 10.752 1.00 97.94 100 ARG A C 1
ATOM 794 O O . ARG A 1 100 ? -16.760 5.279 10.364 1.00 97.94 100 ARG A O 1
ATOM 801 N N . VAL A 1 101 ? -16.755 3.558 11.791 1.00 98.31 101 VAL A N 1
ATOM 802 C CA . VAL A 1 101 ? -15.577 3.932 12.571 1.00 98.31 101 VAL A CA 1
ATOM 803 C C . VAL A 1 101 ? -14.322 3.480 11.840 1.00 98.31 101 VAL A C 1
ATOM 805 O O . VAL A 1 101 ? -14.096 2.283 11.680 1.00 98.31 101 VAL A O 1
ATOM 808 N N . TRP A 1 102 ? -13.473 4.417 11.428 1.00 98.19 102 TRP A N 1
ATOM 809 C CA . TRP A 1 102 ? -12.189 4.125 10.797 1.00 98.19 102 TRP A CA 1
ATOM 810 C C . TRP A 1 102 ? -11.020 4.615 11.659 1.00 98.19 102 TRP A C 1
ATOM 812 O O . TRP A 1 102 ? -10.708 5.802 11.714 1.00 98.19 102 TRP A O 1
ATOM 822 N N . LEU A 1 103 ? -10.344 3.667 12.311 1.00 98.25 103 LEU A N 1
ATOM 823 C CA . LEU A 1 103 ? -9.218 3.877 13.222 1.00 98.25 103 LEU A CA 1
ATOM 824 C C . LEU A 1 103 ? -7.940 3.264 12.623 1.00 98.25 103 LEU A C 1
ATOM 826 O O . LEU A 1 103 ? -7.574 2.117 12.886 1.00 98.25 103 LEU A O 1
ATOM 830 N N . LYS A 1 104 ? -7.289 4.025 11.739 1.00 98.12 104 LYS A N 1
ATOM 831 C CA . LYS A 1 104 ? -6.176 3.563 10.893 1.00 98.12 104 LYS A CA 1
ATOM 832 C C . LYS A 1 104 ? -4.980 3.060 11.702 1.00 98.12 104 LYS A C 1
ATOM 834 O O . LYS A 1 104 ? -4.324 3.847 12.386 1.00 98.12 104 LYS A O 1
ATOM 839 N N . GLN A 1 105 ? -4.644 1.776 11.539 1.00 97.81 105 GLN A N 1
ATOM 840 C CA . GLN A 1 105 ? -3.524 1.114 12.225 1.00 97.81 105 GLN A CA 1
ATOM 841 C C . GLN A 1 105 ? -3.624 1.158 13.766 1.00 97.81 105 GLN A C 1
ATOM 843 O O . GLN A 1 105 ? -2.624 1.039 14.473 1.00 97.81 105 GLN A O 1
ATOM 848 N N . THR A 1 106 ? -4.826 1.353 14.308 1.00 98.50 106 THR A N 1
ATOM 849 C CA . THR A 1 106 ? -5.034 1.585 15.741 1.00 98.50 106 THR A CA 1
ATOM 850 C C . THR A 1 106 ? -5.252 0.282 16.504 1.00 98.50 106 THR A C 1
ATOM 852 O O . THR A 1 106 ? -5.993 -0.592 16.062 1.00 98.50 106 THR A O 1
ATOM 855 N N . GLN A 1 107 ? -4.665 0.170 17.698 1.00 98.56 107 GLN A N 1
ATOM 856 C CA . GLN A 1 107 ? -5.036 -0.868 18.658 1.00 98.56 107 GLN A CA 1
ATOM 857 C C . GLN A 1 107 ? -6.354 -0.489 19.334 1.00 98.56 107 GLN A C 1
ATOM 859 O O . GLN A 1 107 ? -6.402 0.470 20.106 1.00 98.56 107 GLN A O 1
ATOM 864 N N . VAL A 1 108 ? -7.406 -1.252 19.078 1.00 98.69 108 VAL A N 1
ATOM 865 C CA . VAL A 1 108 ? -8.729 -0.995 19.646 1.00 98.69 108 VAL A CA 1
ATOM 866 C C . VAL A 1 108 ? -9.014 -1.984 20.773 1.00 98.69 108 VAL A C 1
ATOM 868 O O . VAL A 1 108 ? -8.706 -3.173 20.665 1.00 98.69 108 VAL A O 1
ATOM 871 N N . LEU A 1 109 ? -9.583 -1.484 21.865 1.00 98.69 109 LEU A N 1
ATOM 872 C CA . LEU A 1 109 ? -10.065 -2.267 22.997 1.00 98.69 109 LEU A CA 1
ATOM 873 C C . LEU A 1 109 ? -11.480 -1.807 23.344 1.00 98.69 109 LEU A C 1
ATOM 875 O O . LEU A 1 109 ? -11.701 -0.620 23.569 1.00 98.69 109 LEU A O 1
ATOM 879 N N . ILE A 1 110 ? -12.427 -2.736 23.403 1.00 98.56 110 ILE A N 1
ATOM 880 C CA . ILE A 1 110 ? -13.800 -2.458 23.825 1.00 98.56 110 ILE A CA 1
ATOM 881 C C . ILE A 1 110 ? -14.134 -3.373 24.997 1.00 98.56 110 ILE A C 1
ATOM 883 O O . ILE A 1 110 ? -14.074 -4.593 24.855 1.00 98.56 110 ILE A O 1
ATOM 887 N N . ARG A 1 111 ? -14.492 -2.763 26.129 1.00 98.50 111 ARG A N 1
ATOM 888 C CA . ARG A 1 111 ? -15.092 -3.416 27.295 1.00 98.50 111 ARG A CA 1
ATOM 889 C C . ARG A 1 111 ? -16.536 -2.963 27.413 1.00 98.50 111 ARG A C 1
ATOM 891 O O . ARG A 1 111 ? -16.778 -1.789 27.701 1.00 98.50 111 ARG A O 1
ATOM 898 N N . ALA A 1 112 ? -17.473 -3.867 27.145 1.00 97.75 112 ALA A N 1
ATOM 899 C CA . ALA A 1 112 ? -18.897 -3.551 27.200 1.00 97.75 112 ALA A CA 1
ATOM 900 C C . ALA A 1 112 ? -19.757 -4.777 27.479 1.00 97.75 112 ALA A C 1
ATOM 902 O O . ALA A 1 112 ? -19.501 -5.839 26.924 1.00 97.75 112 ALA A O 1
ATOM 903 N N . ARG A 1 113 ? -20.818 -4.644 28.278 1.00 96.44 113 ARG A N 1
ATOM 904 C CA . ARG A 1 113 ? -21.803 -5.725 28.412 1.00 96.44 113 ARG A CA 1
ATOM 905 C C . ARG A 1 113 ? -22.426 -6.030 27.054 1.00 96.44 113 ARG A C 1
ATOM 907 O O . ARG A 1 113 ? -22.459 -7.188 26.655 1.00 96.44 113 ARG A O 1
ATOM 914 N N . GLN A 1 114 ? -22.809 -4.988 26.316 1.00 97.69 114 GLN A N 1
ATOM 915 C CA . GLN A 1 114 ? -23.433 -5.113 25.002 1.00 97.69 114 GLN A CA 1
ATOM 916 C C . GLN A 1 114 ? -22.729 -4.241 23.949 1.00 97.69 114 GLN A C 1
ATOM 918 O O . GLN A 1 114 ? -22.583 -3.028 24.123 1.00 97.69 114 GLN A O 1
ATOM 923 N N . LEU A 1 115 ? -22.336 -4.851 22.827 1.00 98.31 115 LEU A N 1
ATOM 924 C CA . LEU A 1 115 ? -21.886 -4.154 21.618 1.00 98.31 115 LEU A CA 1
ATOM 925 C C . LEU A 1 115 ? -22.955 -4.266 20.528 1.00 98.31 115 LEU A C 1
ATOM 927 O O . LEU A 1 115 ? -23.229 -5.358 20.038 1.00 98.31 115 LEU A O 1
ATOM 931 N N . VAL A 1 116 ? -23.529 -3.138 20.122 1.00 98.38 116 VAL A N 1
ATOM 932 C CA . VAL A 1 116 ? -24.608 -3.075 19.132 1.00 98.38 116 VAL A CA 1
ATOM 933 C C . VAL A 1 116 ? -24.107 -2.415 17.854 1.00 98.38 116 VAL A C 1
ATOM 935 O O . VAL A 1 116 ? -23.599 -1.293 17.877 1.00 98.38 116 VAL A O 1
ATOM 938 N N . PHE A 1 117 ? -24.292 -3.091 16.725 1.00 98.44 117 PHE A N 1
ATOM 939 C CA . PHE A 1 117 ? -24.131 -2.513 15.395 1.00 98.44 117 PHE A CA 1
ATOM 940 C C . PHE A 1 117 ? -25.500 -2.230 14.782 1.00 98.44 117 PHE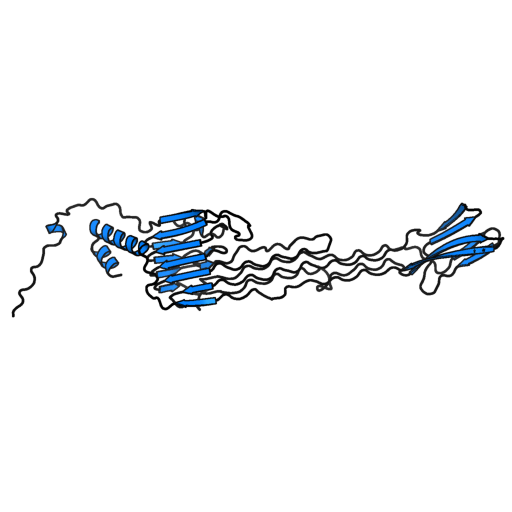 A C 1
ATOM 942 O O . PHE A 1 117 ? -26.301 -3.145 14.588 1.00 98.44 117 PHE A O 1
ATOM 949 N N . GLU A 1 118 ? -25.741 -0.976 14.414 1.00 96.88 118 GLU A N 1
ATOM 950 C CA . GLU A 1 118 ? -26.964 -0.540 13.735 1.00 96.88 118 GLU A CA 1
ATOM 951 C C . GLU A 1 118 ? -26.615 0.141 12.407 1.00 96.88 118 GLU A C 1
ATOM 953 O O . GLU A 1 118 ? -25.522 0.684 12.239 1.00 96.88 118 GLU A O 1
ATOM 958 N N . GLY A 1 119 ? -27.539 0.109 11.443 1.00 93.62 119 GLY A N 1
ATOM 959 C CA . GLY A 1 119 ? -27.356 0.761 10.144 1.00 93.62 119 GLY A CA 1
ATOM 960 C C . GLY A 1 119 ? -26.047 0.356 9.451 1.00 93.62 119 GLY A C 1
ATOM 961 O O . GLY A 1 119 ? -25.764 -0.832 9.274 1.00 93.62 119 GLY A O 1
ATOM 962 N N . GLU A 1 120 ? -25.233 1.354 9.099 1.00 94.81 120 GLU A N 1
ATOM 963 C CA . GLU A 1 120 ? -23.922 1.212 8.442 1.00 94.81 120 GLU A CA 1
ATOM 964 C C . GLU A 1 120 ? -22.758 1.072 9.440 1.00 94.81 120 GLU A C 1
ATOM 966 O O . GLU A 1 120 ? -21.593 1.197 9.058 1.00 94.81 120 GLU A O 1
ATOM 971 N N . GLY A 1 121 ? -23.053 0.833 10.721 1.00 97.75 121 GLY A N 1
ATOM 972 C CA . GLY A 1 121 ? -22.060 0.683 11.774 1.00 97.75 121 GLY A CA 1
ATOM 973 C C . GLY A 1 121 ? -20.995 -0.353 11.427 1.00 97.75 121 GLY A C 1
ATOM 974 O O . GLY A 1 121 ? -21.307 -1.495 11.085 1.00 97.75 121 GLY A O 1
ATOM 975 N N . GLN A 1 122 ? -19.730 0.045 11.522 1.00 98.25 122 GLN A N 1
ATOM 976 C CA . GLN A 1 122 ? -18.577 -0.805 11.231 1.00 98.25 122 GLN A CA 1
ATOM 977 C C . GLN A 1 122 ? -17.369 -0.292 12.014 1.00 98.25 122 GLN A C 1
ATOM 979 O O . GLN A 1 122 ? -17.242 0.912 12.195 1.00 98.25 122 GLN A O 1
ATOM 984 N N . ILE A 1 123 ? -16.460 -1.170 12.430 1.00 98.56 123 ILE A N 1
ATOM 985 C CA . ILE A 1 123 ? -15.127 -0.811 12.921 1.00 98.56 123 ILE A CA 1
ATOM 986 C C . ILE A 1 123 ? -14.103 -1.276 11.893 1.00 98.56 123 ILE A C 1
ATOM 988 O O . ILE A 1 123 ? -14.034 -2.458 11.559 1.00 98.56 123 ILE A O 1
ATOM 992 N N . LYS A 1 124 ? -13.293 -0.340 11.406 1.00 98.56 124 LYS A N 1
ATOM 993 C CA . LYS A 1 124 ? -12.239 -0.565 10.424 1.00 98.56 124 LYS A CA 1
ATOM 994 C C . LYS A 1 124 ? -10.892 -0.118 10.974 1.00 98.56 124 LYS A C 1
ATOM 996 O O . LYS A 1 124 ? -10.746 1.040 11.362 1.00 98.56 124 LYS A O 1
ATOM 1001 N N . THR A 1 125 ? -9.896 -1.002 10.951 1.00 98.56 125 THR A N 1
ATOM 1002 C CA . THR A 1 125 ? -8.522 -0.699 11.399 1.00 98.56 125 THR A CA 1
ATOM 1003 C C . THR A 1 125 ? -7.483 -0.728 10.280 1.00 98.56 125 THR A C 1
ATOM 1005 O O . THR A 1 125 ? -6.287 -0.551 10.545 1.00 98.56 125 THR A O 1
ATOM 1008 N N . THR A 1 126 ? -7.919 -0.904 9.025 1.00 98.19 126 THR A N 1
ATOM 1009 C CA . THR A 1 126 ? -7.057 -0.814 7.838 1.00 98.19 126 THR A CA 1
ATOM 1010 C C . THR A 1 126 ? -6.252 0.487 7.864 1.00 98.19 126 THR A C 1
ATOM 1012 O O . THR A 1 126 ? -6.839 1.557 8.079 1.00 98.19 126 THR A O 1
ATOM 1015 N N . PRO A 1 127 ? -4.925 0.419 7.679 1.00 97.94 127 PRO A N 1
ATOM 1016 C CA . PRO A 1 127 ? -4.044 1.571 7.795 1.00 97.94 127 PRO A CA 1
ATOM 1017 C C . PRO A 1 127 ? -4.192 2.511 6.594 1.00 97.94 127 PRO A C 1
ATOM 1019 O O . PRO A 1 127 ? -4.928 2.242 5.644 1.00 97.94 127 PRO A O 1
ATOM 1022 N N . GLU A 1 128 ? -3.473 3.631 6.626 1.00 96.94 128 GLU A N 1
ATOM 1023 C CA . GLU A 1 128 ? -3.303 4.466 5.435 1.00 96.94 128 GLU A CA 1
ATOM 1024 C C . GLU A 1 128 ? -2.678 3.652 4.284 1.00 96.94 128 GLU A C 1
ATOM 1026 O O . GLU A 1 128 ? -1.829 2.789 4.509 1.00 96.94 128 GLU A O 1
ATOM 1031 N N . GLU A 1 129 ? -3.069 3.948 3.044 1.00 95.75 129 GLU A N 1
ATOM 1032 C CA . GLU A 1 129 ? -2.559 3.288 1.839 1.00 95.75 129 GLU A CA 1
ATOM 1033 C C . GLU A 1 129 ? -1.853 4.291 0.922 1.00 95.75 129 GLU A C 1
ATOM 1035 O O . GLU A 1 129 ? -2.251 5.451 0.808 1.00 95.75 129 GLU A O 1
ATOM 1040 N N . ARG A 1 130 ? -0.818 3.839 0.208 1.00 94.81 130 ARG A N 1
ATOM 1041 C CA . ARG A 1 130 ? -0.130 4.644 -0.811 1.00 94.81 130 ARG A CA 1
ATOM 1042 C C . ARG A 1 130 ? -0.554 4.192 -2.199 1.00 94.81 130 ARG A C 1
ATOM 1044 O O . ARG A 1 130 ? 0.116 3.394 -2.840 1.00 94.81 130 ARG A O 1
ATOM 1051 N N . LEU A 1 131 ? -1.683 4.711 -2.669 1.00 92.38 131 LEU A N 1
ATOM 1052 C CA . LEU A 1 131 ? -2.263 4.291 -3.951 1.00 92.38 131 LEU A CA 1
ATOM 1053 C C . LEU A 1 131 ? -1.556 4.892 -5.177 1.00 92.38 131 LEU A C 1
ATOM 1055 O O . LEU A 1 131 ? -1.694 4.376 -6.283 1.00 92.38 131 LEU A O 1
ATOM 1059 N N . THR A 1 132 ? -0.784 5.964 -4.996 1.00 93.94 132 THR A N 1
ATOM 1060 C CA . THR A 1 132 ? 0.007 6.583 -6.065 1.00 93.94 132 THR A CA 1
ATOM 1061 C C . THR A 1 132 ? 1.284 5.792 -6.322 1.00 93.94 132 THR A C 1
ATOM 1063 O O . THR A 1 132 ? 2.038 5.525 -5.381 1.00 93.94 132 THR A O 1
ATOM 1066 N N . SER A 1 133 ? 1.571 5.481 -7.587 1.00 93.69 133 SER A N 1
ATOM 1067 C CA . SER A 1 133 ? 2.811 4.807 -7.977 1.00 93.69 133 SER A CA 1
ATOM 1068 C C . SER A 1 133 ? 4.051 5.542 -7.476 1.00 93.69 133 SER A C 1
ATOM 1070 O O . SER A 1 133 ? 4.086 6.773 -7.414 1.00 93.69 133 SER A O 1
ATOM 1072 N N . ALA A 1 134 ? 5.084 4.780 -7.128 1.00 95.19 134 ALA A N 1
ATOM 1073 C CA . ALA A 1 134 ? 6.393 5.343 -6.847 1.00 95.19 134 ALA A CA 1
ATOM 1074 C C . ALA A 1 134 ? 6.956 6.075 -8.084 1.00 95.19 134 ALA A C 1
ATOM 1076 O O . ALA A 1 134 ? 6.526 5.862 -9.219 1.00 95.19 134 ALA A O 1
ATOM 1077 N N . GLY A 1 135 ? 7.911 6.977 -7.859 1.00 94.75 135 GLY A N 1
ATOM 1078 C CA . GLY A 1 135 ? 8.540 7.744 -8.934 1.00 94.75 135 GLY A CA 1
ATOM 1079 C C . GLY A 1 135 ? 9.535 6.929 -9.767 1.00 94.75 135 GLY A C 1
ATOM 1080 O O . GLY A 1 135 ? 9.640 5.708 -9.665 1.00 94.75 135 GLY A O 1
ATOM 1081 N N . THR A 1 136 ? 10.329 7.629 -10.568 1.00 95.25 136 THR A N 1
ATOM 1082 C CA . THR A 1 136 ? 11.442 7.063 -11.343 1.00 95.25 136 THR A CA 1
ATOM 1083 C C . THR A 1 136 ? 12.766 7.681 -10.910 1.00 95.25 136 THR A C 1
ATOM 1085 O O . THR A 1 136 ? 12.804 8.801 -10.404 1.00 95.25 136 THR A O 1
ATOM 1088 N N . ASN A 1 137 ? 13.869 6.975 -11.137 1.00 93.94 137 ASN A N 1
ATOM 1089 C CA . ASN A 1 137 ? 15.227 7.476 -10.960 1.00 93.94 137 ASN A CA 1
ATOM 1090 C C . ASN A 1 137 ? 16.101 7.138 -12.182 1.00 93.94 137 ASN A C 1
ATOM 1092 O O . ASN A 1 137 ? 15.622 6.610 -13.187 1.00 93.94 137 ASN A O 1
ATOM 1096 N N . ALA A 1 138 ? 17.398 7.450 -12.106 1.00 91.25 138 ALA A N 1
ATOM 1097 C CA . ALA A 1 138 ? 18.336 7.212 -13.203 1.00 91.25 138 ALA A CA 1
ATOM 1098 C C . ALA A 1 138 ? 18.400 5.736 -13.648 1.00 91.25 138 ALA A C 1
ATOM 1100 O O . ALA A 1 138 ? 18.631 5.483 -14.831 1.00 91.25 138 ALA A O 1
ATOM 1101 N N . SER A 1 139 ? 18.135 4.792 -12.742 1.00 91.19 139 SER A N 1
ATOM 1102 C CA . SER A 1 139 ? 18.199 3.345 -12.979 1.00 91.19 139 SER A CA 1
ATOM 1103 C C . SER A 1 139 ? 16.857 2.713 -13.378 1.00 91.19 139 SER A C 1
ATOM 1105 O O . SER A 1 139 ? 16.822 1.517 -13.656 1.00 91.19 139 SER A O 1
ATOM 1107 N N . GLY A 1 140 ? 15.760 3.480 -13.410 1.00 94.12 140 GLY A N 1
ATOM 1108 C CA . GLY A 1 140 ? 14.422 3.001 -13.776 1.00 94.12 140 GLY A CA 1
ATOM 1109 C C . GLY A 1 140 ? 13.351 3.350 -12.748 1.00 94.12 140 GLY A C 1
ATOM 1110 O O . GLY A 1 140 ? 13.429 4.374 -12.069 1.00 94.12 140 GLY A O 1
ATOM 1111 N N . GLY A 1 141 ? 12.325 2.508 -12.643 1.00 95.69 141 GLY A N 1
ATOM 1112 C CA . GLY A 1 141 ? 11.247 2.710 -11.679 1.00 95.69 141 GLY A CA 1
ATOM 1113 C C . GLY A 1 141 ? 11.704 2.472 -10.238 1.00 95.69 141 GLY A C 1
ATOM 1114 O O . GLY A 1 141 ? 12.399 1.499 -9.937 1.00 95.69 141 GLY A O 1
ATOM 1115 N N . VAL A 1 142 ? 11.299 3.354 -9.323 1.00 97.50 142 VAL A N 1
ATOM 1116 C CA . VAL A 1 142 ? 11.550 3.199 -7.883 1.00 97.50 142 VAL A CA 1
ATOM 1117 C C . VAL A 1 142 ? 10.616 2.125 -7.327 1.00 97.50 142 VAL A C 1
ATOM 1119 O O . VAL A 1 142 ? 9.456 2.047 -7.725 1.00 97.50 142 VAL A O 1
ATOM 1122 N N . ALA A 1 143 ? 11.103 1.271 -6.426 1.00 97.50 143 ALA A N 1
ATOM 1123 C CA . ALA A 1 143 ? 10.251 0.272 -5.784 1.00 97.50 143 ALA A CA 1
ATOM 1124 C C . ALA A 1 143 ? 9.118 0.939 -4.984 1.00 97.50 143 ALA A C 1
ATOM 1126 O O . ALA A 1 143 ? 9.318 1.980 -4.356 1.00 97.50 143 ALA A O 1
ATOM 1127 N N . GLY A 1 144 ? 7.933 0.335 -5.025 1.00 97.44 144 GLY A N 1
ATOM 1128 C CA . GLY A 1 144 ? 6.833 0.703 -4.148 1.00 97.44 144 GLY A CA 1
ATOM 1129 C C . GLY A 1 144 ? 7.139 0.312 -2.704 1.00 97.44 144 GLY A C 1
ATOM 1130 O O . GLY A 1 144 ? 7.891 -0.627 -2.451 1.00 97.44 144 GLY A O 1
ATOM 1131 N N . VAL A 1 145 ? 6.567 1.051 -1.760 1.00 97.81 145 VAL A N 1
ATOM 1132 C CA . VAL A 1 145 ? 6.590 0.707 -0.336 1.00 97.81 145 VAL A CA 1
ATOM 1133 C C . VAL A 1 145 ? 5.549 -0.373 -0.040 1.00 97.81 145 VAL A C 1
ATOM 1135 O O . VAL A 1 145 ? 4.437 -0.317 -0.565 1.00 97.81 145 VAL A O 1
ATOM 1138 N N . ASP A 1 146 ? 5.905 -1.339 0.802 1.00 98.38 146 ASP A N 1
ATOM 1139 C CA . ASP A 1 146 ? 4.987 -2.381 1.266 1.00 98.38 146 ASP A CA 1
ATOM 1140 C C . ASP A 1 146 ? 3.821 -1.797 2.074 1.00 98.38 146 ASP A C 1
ATOM 1142 O O . ASP A 1 146 ? 3.936 -0.753 2.717 1.00 98.38 146 ASP A O 1
ATOM 1146 N N . GLY A 1 147 ? 2.695 -2.500 2.043 1.00 98.19 147 GLY A N 1
ATOM 1147 C CA . GLY A 1 147 ? 1.507 -2.206 2.820 1.00 98.19 147 GLY A CA 1
ATOM 1148 C C . GLY A 1 147 ? 1.763 -2.331 4.319 1.00 98.19 147 GLY A C 1
ATOM 1149 O O . GLY A 1 147 ? 2.529 -3.181 4.776 1.00 98.19 147 GLY A O 1
ATOM 1150 N N . LEU A 1 148 ? 1.091 -1.499 5.111 1.00 98.50 148 LEU A N 1
ATOM 1151 C CA . LEU A 1 148 ? 1.174 -1.573 6.569 1.00 98.50 148 LEU A CA 1
ATOM 1152 C C . LEU A 1 148 ? 0.251 -2.664 7.123 1.00 98.50 148 LEU A C 1
ATOM 1154 O O . LEU A 1 148 ? -0.801 -2.933 6.537 1.00 98.50 148 LEU A O 1
ATOM 1158 N N . PRO A 1 149 ? 0.600 -3.276 8.266 1.00 98.50 149 PRO A N 1
ATOM 1159 C CA . PRO A 1 149 ? -0.323 -4.159 8.960 1.00 98.50 149 PRO A CA 1
ATOM 1160 C C . PRO A 1 149 ? -1.537 -3.377 9.477 1.00 98.50 149 PRO A C 1
ATOM 1162 O O . PRO A 1 149 ? -1.425 -2.190 9.795 1.00 98.50 149 PRO A O 1
ATOM 1165 N N . ALA A 1 150 ? -2.688 -4.035 9.586 1.00 98.50 150 ALA A N 1
ATOM 1166 C CA . ALA A 1 150 ? -3.854 -3.442 10.234 1.00 98.50 150 ALA A CA 1
ATOM 1167 C C . ALA A 1 150 ? -3.673 -3.317 11.752 1.00 98.50 150 ALA A C 1
ATOM 1169 O O . ALA A 1 150 ? -2.818 -3.961 12.364 1.00 98.50 150 ALA A O 1
ATOM 1170 N N . GLY A 1 151 ? -4.509 -2.482 12.368 1.00 98.38 151 GLY A N 1
ATOM 1171 C CA . GLY A 1 151 ? -4.634 -2.442 13.822 1.00 98.38 151 GLY A CA 1
ATOM 1172 C C . GLY A 1 151 ? -5.350 -3.683 14.367 1.00 98.38 151 GLY A C 1
ATOM 1173 O O . GLY A 1 151 ? -6.195 -4.264 13.683 1.00 98.38 151 GLY A O 1
ATOM 1174 N N . ASN A 1 152 ? -5.038 -4.085 15.600 1.00 98.62 152 ASN A N 1
ATOM 1175 C CA . ASN A 1 152 ? -5.714 -5.214 16.247 1.00 98.62 152 ASN A CA 1
ATOM 1176 C C . ASN A 1 152 ? -6.932 -4.750 17.048 1.00 98.62 152 ASN A C 1
ATOM 1178 O O . ASN A 1 152 ? -7.007 -3.597 17.480 1.00 98.62 152 ASN A O 1
ATOM 1182 N N . LEU A 1 153 ? -7.836 -5.685 17.323 1.00 98.62 153 LEU A N 1
ATOM 1183 C CA . LEU A 1 153 ? -9.056 -5.448 18.085 1.00 98.62 153 LEU A CA 1
ATOM 1184 C C . LEU A 1 153 ? -9.152 -6.436 19.254 1.00 98.62 153 LEU A C 1
ATOM 1186 O O . LEU A 1 153 ? -9.033 -7.643 19.063 1.00 98.62 153 LEU A O 1
ATOM 1190 N N . ASN A 1 154 ? -9.364 -5.933 20.466 1.00 98.62 154 ASN A N 1
ATOM 1191 C CA . ASN A 1 154 ? -9.708 -6.750 21.627 1.00 98.62 154 ASN A CA 1
ATOM 1192 C C . ASN A 1 154 ? -11.137 -6.414 22.070 1.00 98.62 154 ASN A C 1
ATOM 1194 O O . ASN A 1 154 ? -11.417 -5.270 22.427 1.00 98.62 154 ASN A O 1
ATOM 1198 N N . LEU A 1 155 ? -12.034 -7.395 22.005 1.00 98.44 155 LEU A N 1
ATOM 1199 C CA . LEU A 1 155 ? -13.439 -7.281 22.381 1.00 98.44 155 LEU A CA 1
ATOM 1200 C C . LEU A 1 155 ? -13.692 -8.111 23.635 1.00 98.44 155 LEU A C 1
ATOM 1202 O O . LEU A 1 155 ? -13.927 -9.316 23.567 1.00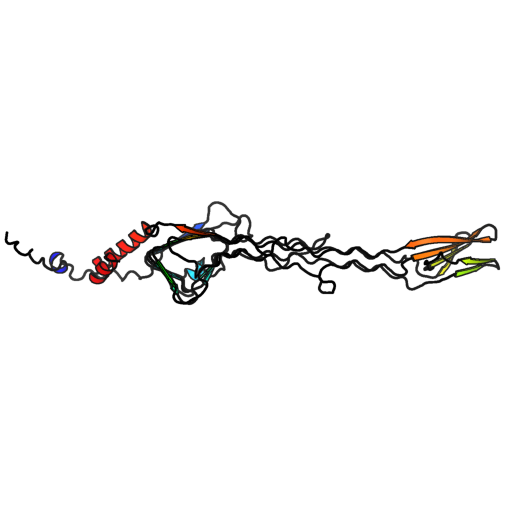 98.44 155 LEU A O 1
ATOM 1206 N N . GLU A 1 156 ? -13.668 -7.445 24.777 1.00 98.31 156 GLU A N 1
ATOM 1207 C CA . GLU A 1 156 ? -14.059 -8.008 26.062 1.00 98.31 156 GLU A CA 1
ATOM 1208 C C . GLU A 1 156 ? -15.535 -7.647 26.270 1.00 98.31 156 GLU A C 1
ATOM 1210 O O . GLU A 1 156 ? -15.858 -6.676 26.953 1.00 98.31 156 GLU A O 1
ATOM 1215 N N . ILE A 1 157 ? -16.425 -8.378 25.585 1.00 98.06 157 ILE A N 1
ATOM 1216 C CA . ILE A 1 157 ? -17.864 -8.082 25.530 1.00 98.06 157 ILE A CA 1
ATOM 1217 C C . ILE A 1 157 ? -18.750 -9.217 26.055 1.00 98.06 157 ILE A C 1
ATOM 1219 O O . ILE A 1 157 ? -18.401 -10.389 25.929 1.00 98.06 157 ILE A O 1
ATOM 1223 N N . GLY A 1 158 ? -19.888 -8.882 26.662 1.00 97.00 158 GLY A N 1
ATOM 1224 C CA . GLY A 1 158 ? -20.859 -9.880 27.129 1.00 97.00 158 GLY A CA 1
ATOM 1225 C C . GLY A 1 158 ? -21.669 -10.475 25.978 1.00 97.00 158 GLY A C 1
ATOM 1226 O O . GLY A 1 158 ? -21.776 -11.691 25.840 1.00 97.00 158 GLY A O 1
ATOM 1227 N N . GLU A 1 159 ? -22.183 -9.608 25.113 1.00 97.06 159 GLU A N 1
ATOM 1228 C CA . GLU A 1 159 ? -22.949 -9.977 23.929 1.00 97.06 159 GLU A CA 1
ATOM 1229 C C . GLU A 1 159 ? -22.727 -8.994 22.773 1.00 97.06 159 GLU A C 1
ATOM 1231 O O . GLU A 1 159 ? -22.303 -7.846 22.955 1.00 97.06 159 GLU A O 1
ATOM 1236 N N . ILE A 1 160 ? -23.017 -9.470 21.562 1.00 97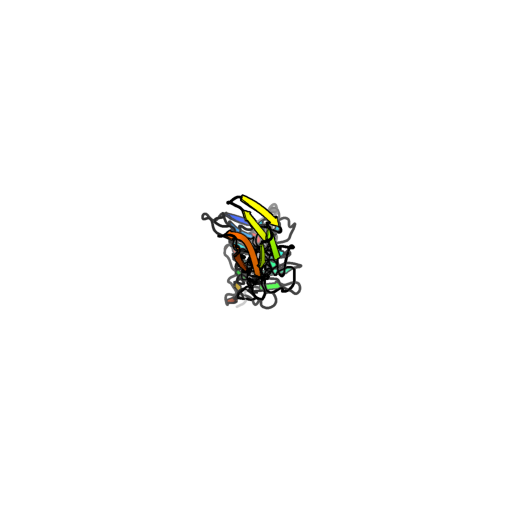.44 160 ILE A N 1
ATOM 1237 C CA . ILE A 1 160 ? -23.010 -8.674 20.338 1.00 97.44 160 ILE A CA 1
ATOM 1238 C C . ILE A 1 160 ? -24.385 -8.742 19.678 1.00 97.44 160 ILE A C 1
ATOM 1240 O O . ILE A 1 160 ? -24.916 -9.824 19.427 1.00 97.44 160 ILE A O 1
ATOM 1244 N N . GLU A 1 161 ? -24.939 -7.580 19.359 1.00 97.75 161 GLU A N 1
ATOM 1245 C CA . GLU A 1 161 ? -26.173 -7.441 18.597 1.00 97.75 161 GLU A CA 1
ATOM 1246 C C . GLU A 1 161 ? -25.842 -6.797 17.250 1.00 97.75 161 GLU A C 1
ATOM 1248 O O . GLU A 1 161 ? -25.200 -5.748 17.181 1.00 97.75 161 GLU A O 1
ATOM 1253 N N . VAL A 1 162 ? -26.261 -7.431 16.156 1.00 97.19 162 VAL A N 1
ATOM 1254 C CA . VAL A 1 162 ? -26.036 -6.906 14.807 1.00 97.19 162 VAL A CA 1
ATOM 1255 C C . VAL A 1 162 ? -27.373 -6.766 14.100 1.00 97.19 162 VAL A C 1
ATOM 1257 O O . VAL A 1 162 ? -27.976 -7.747 13.666 1.00 97.19 162 VAL A O 1
ATOM 1260 N N . ASN A 1 163 ? -27.813 -5.522 13.940 1.00 93.00 163 ASN A N 1
ATOM 1261 C CA . ASN A 1 163 ? -29.028 -5.192 13.213 1.00 93.00 163 ASN A CA 1
ATOM 1262 C C . ASN A 1 163 ? -28.708 -5.090 11.714 1.00 93.00 163 ASN A C 1
ATOM 1264 O O . ASN A 1 163 ? -28.231 -4.071 11.213 1.00 93.00 163 ASN A O 1
ATOM 1268 N N . GLY A 1 164 ? -28.922 -6.200 11.001 1.00 87.50 164 GLY A N 1
ATOM 1269 C CA . GLY A 1 164 ? -28.648 -6.362 9.567 1.00 87.50 164 GLY A CA 1
ATOM 1270 C C . GLY A 1 164 ? -27.513 -7.350 9.270 1.00 87.50 164 GLY A C 1
ATOM 1271 O O . GLY A 1 164 ? -26.837 -7.833 10.169 1.00 87.50 164 GLY A O 1
ATOM 1272 N N . GLY A 1 165 ? -27.301 -7.670 7.993 1.00 85.31 165 GLY A N 1
ATOM 1273 C CA . GLY A 1 165 ? -26.184 -8.518 7.557 1.00 85.31 165 GLY A CA 1
ATOM 1274 C C . GLY A 1 165 ? -24.942 -7.712 7.168 1.00 85.31 165 GLY A C 1
ATOM 1275 O O . GLY A 1 165 ? -25.018 -6.503 6.961 1.00 85.31 165 GLY A O 1
ATOM 1276 N N . GLY A 1 166 ? -23.812 -8.399 6.999 1.00 91.75 166 GLY A N 1
ATOM 1277 C CA . GLY A 1 166 ? -22.609 -7.838 6.382 1.00 91.75 166 GLY A CA 1
ATOM 1278 C C . GLY A 1 166 ? -21.419 -7.669 7.322 1.00 91.75 166 GLY A C 1
ATOM 1279 O O . GLY A 1 166 ? -21.438 -8.043 8.492 1.00 91.75 166 GLY A O 1
ATOM 1280 N N . LEU A 1 167 ? -20.349 -7.118 6.755 1.00 96.56 167 LEU A N 1
ATOM 1281 C CA . LEU A 1 167 ? -19.072 -6.917 7.424 1.00 96.56 167 LEU A CA 1
ATOM 1282 C C . LEU A 1 167 ? -19.178 -5.800 8.476 1.00 96.56 167 LEU A C 1
ATOM 1284 O O . LEU A 1 167 ? -19.443 -4.653 8.122 1.00 96.56 167 LEU A O 1
ATOM 1288 N N . ARG A 1 168 ? -18.926 -6.117 9.752 1.00 97.75 168 ARG A N 1
ATOM 1289 C CA . ARG A 1 168 ? -18.912 -5.142 10.862 1.00 97.75 168 ARG A CA 1
ATOM 1290 C C . ARG A 1 168 ? -17.514 -4.850 11.378 1.00 97.75 168 ARG A C 1
ATOM 1292 O O . ARG A 1 168 ? -17.279 -3.767 11.897 1.00 97.75 168 ARG A O 1
ATOM 1299 N N . LEU A 1 169 ? -16.586 -5.782 11.204 1.00 98.38 169 LEU A N 1
ATOM 1300 C CA . LEU A 1 169 ? -15.221 -5.690 11.703 1.00 98.38 169 LEU A CA 1
ATOM 1301 C C . LEU A 1 169 ? -14.252 -5.912 10.537 1.00 98.38 169 LEU A C 1
ATOM 1303 O O . LEU A 1 169 ? -14.110 -7.029 10.048 1.00 98.38 169 LEU A O 1
ATOM 1307 N N . ASP A 1 170 ? -13.606 -4.845 10.069 1.00 98.25 170 ASP A N 1
ATOM 1308 C CA . ASP A 1 170 ? -12.645 -4.878 8.961 1.00 98.25 170 ASP A CA 1
ATOM 1309 C C . ASP A 1 170 ? -11.229 -4.577 9.454 1.00 98.25 170 ASP A C 1
ATOM 1311 O O . ASP A 1 170 ? -10.846 -3.428 9.683 1.00 98.25 170 ASP A O 1
ATOM 1315 N N . LEU A 1 171 ? -10.449 -5.639 9.626 1.00 98.38 171 LEU A N 1
ATOM 1316 C CA . LEU A 1 171 ? -9.053 -5.576 10.035 1.00 98.38 171 LEU A CA 1
ATOM 1317 C C . LEU A 1 171 ? -8.142 -5.929 8.852 1.00 98.38 171 LEU A C 1
ATOM 1319 O O . LEU A 1 171 ? -7.086 -6.535 9.041 1.00 98.38 171 LEU A O 1
ATOM 1323 N N . ALA A 1 172 ? -8.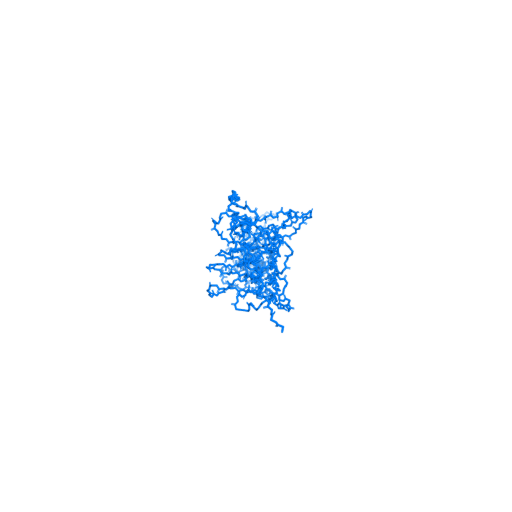545 -5.594 7.621 1.00 98.44 172 ALA A N 1
ATOM 1324 C CA . ALA A 1 172 ? -7.721 -5.869 6.456 1.00 98.44 172 ALA A CA 1
ATOM 1325 C C . ALA A 1 172 ? -6.420 -5.054 6.474 1.00 98.44 172 ALA A C 1
ATOM 1327 O O . ALA A 1 172 ? -6.436 -3.859 6.792 1.00 98.44 172 ALA A O 1
ATOM 1328 N N . GLY A 1 173 ? -5.305 -5.691 6.113 1.00 98.50 173 GLY A N 1
ATOM 1329 C CA . GLY A 1 173 ? -4.014 -5.020 5.953 1.00 98.50 173 GLY A CA 1
ATOM 1330 C C . GLY A 1 173 ? -4.038 -3.978 4.831 1.00 98.50 173 GLY A C 1
ATOM 1331 O O . GLY A 1 173 ? -4.871 -4.030 3.928 1.00 98.50 173 GLY A O 1
ATOM 1332 N N . GLY A 1 174 ? -3.115 -3.017 4.871 1.00 98.12 174 GLY A N 1
ATOM 1333 C CA . GLY A 1 174 ? -3.019 -1.983 3.842 1.00 98.12 174 GLY A CA 1
ATOM 1334 C C . GLY A 1 174 ? -2.494 -2.535 2.522 1.00 98.12 174 GLY A C 1
ATOM 1335 O O . GLY A 1 174 ? -1.616 -3.402 2.500 1.00 98.12 174 GLY A O 1
ATOM 1336 N N . ARG A 1 175 ? -2.987 -2.011 1.402 1.00 98.38 175 ARG A N 1
ATOM 1337 C CA . ARG A 1 175 ? -2.436 -2.309 0.078 1.00 98.38 175 ARG A CA 1
ATOM 1338 C C . ARG A 1 175 ? -0.990 -1.819 -0.056 1.00 98.38 175 ARG A C 1
ATOM 1340 O O . ARG A 1 175 ? -0.655 -0.717 0.386 1.00 98.38 175 ARG A O 1
ATOM 1347 N N . GLY A 1 176 ? -0.157 -2.606 -0.735 1.00 97.94 176 GLY A N 1
ATOM 1348 C CA . GLY A 1 176 ? 1.169 -2.160 -1.160 1.00 97.94 176 GLY A CA 1
ATOM 1349 C C . GLY A 1 176 ? 1.104 -1.013 -2.172 1.00 97.94 176 GLY A C 1
ATOM 1350 O O . GLY A 1 176 ? 0.125 -0.851 -2.908 1.00 97.94 176 GLY A O 1
ATOM 1351 N N . GLN A 1 177 ? 2.166 -0.216 -2.245 1.00 98.00 177 GLN A N 1
ATOM 1352 C CA . GLN A 1 177 ? 2.283 0.871 -3.212 1.00 98.00 177 GLN A CA 1
ATOM 1353 C C . GLN A 1 177 ? 2.683 0.338 -4.598 1.00 98.00 177 GLN A C 1
ATOM 1355 O O . GLN A 1 177 ? 3.612 -0.470 -4.695 1.00 98.00 177 GLN A O 1
ATOM 1360 N N . PRO A 1 178 ? 2.071 0.806 -5.702 1.00 97.31 178 PRO A N 1
ATOM 1361 C CA . PRO A 1 178 ? 2.544 0.457 -7.038 1.00 97.31 178 PRO A CA 1
ATOM 1362 C C . PRO A 1 178 ? 3.991 0.917 -7.259 1.00 97.31 178 PRO A C 1
ATOM 1364 O O . PRO A 1 178 ? 4.379 2.018 -6.862 1.00 97.31 178 PRO A O 1
ATOM 1367 N N . GLY A 1 179 ? 4.804 0.082 -7.904 1.00 97.06 179 GLY A N 1
ATOM 1368 C CA . GLY A 1 179 ? 6.171 0.453 -8.272 1.00 97.06 179 GLY A CA 1
ATOM 1369 C C . GLY A 1 179 ? 6.188 1.535 -9.353 1.00 97.06 179 GLY A C 1
ATOM 1370 O O . GLY A 1 179 ? 5.216 1.716 -10.086 1.00 97.06 179 GLY A O 1
ATOM 1371 N N . GLY A 1 180 ? 7.293 2.259 -9.480 1.00 96.88 180 GLY A N 1
ATOM 1372 C CA . GLY A 1 180 ? 7.445 3.264 -10.524 1.00 96.88 180 GLY A CA 1
ATOM 1373 C C . GLY A 1 180 ? 7.521 2.661 -11.924 1.00 96.88 180 GLY A C 1
ATOM 1374 O O . GLY A 1 180 ? 7.929 1.505 -12.075 1.00 96.88 180 GLY A O 1
ATOM 1375 N N . PRO A 1 181 ? 7.137 3.412 -12.966 1.00 96.00 181 PRO A N 1
ATOM 1376 C CA . PRO A 1 181 ? 7.241 2.931 -14.336 1.00 96.00 181 PRO A CA 1
ATOM 1377 C C . PRO A 1 181 ? 8.703 2.712 -14.734 1.00 96.00 181 PRO A C 1
ATOM 1379 O O . PRO A 1 181 ? 9.605 3.410 -14.274 1.00 96.00 181 PRO A O 1
ATOM 1382 N N . GLY A 1 182 ? 8.934 1.730 -15.599 1.00 95.75 182 GLY A N 1
ATOM 1383 C CA . GLY A 1 182 ? 10.185 1.622 -16.345 1.00 95.75 182 GLY A CA 1
ATOM 1384 C C . GLY A 1 182 ? 10.231 2.613 -17.508 1.00 95.75 182 GLY A C 1
ATOM 1385 O O . GLY A 1 182 ? 9.358 3.471 -17.658 1.00 95.75 182 GLY A O 1
ATOM 1386 N N . GLN A 1 183 ? 11.250 2.482 -18.352 1.00 95.88 183 GLN A N 1
ATOM 1387 C CA . GLN A 1 183 ? 11.445 3.344 -19.514 1.00 95.88 183 GLN A CA 1
ATOM 1388 C C . GLN A 1 183 ? 11.896 2.510 -20.712 1.00 95.88 183 GLN A C 1
ATOM 1390 O O . GLN A 1 183 ? 12.787 1.677 -20.576 1.00 95.88 183 GLN A O 1
ATOM 1395 N N . HIS A 1 184 ? 11.306 2.748 -21.882 1.00 96.19 184 HIS A N 1
ATOM 1396 C CA . HIS A 1 184 ? 11.833 2.197 -23.130 1.00 96.19 184 HIS A CA 1
ATOM 1397 C C . HIS A 1 184 ? 13.202 2.792 -23.453 1.00 96.19 184 HIS A C 1
ATOM 1399 O O . HIS A 1 184 ? 13.488 3.941 -23.103 1.00 96.19 184 HIS A O 1
ATOM 1405 N N . GLY A 1 185 ? 14.026 2.007 -24.136 1.00 96.56 185 GLY A N 1
ATOM 1406 C CA . GLY A 1 185 ? 15.241 2.518 -24.740 1.00 96.56 185 GLY A CA 1
ATOM 1407 C C . GLY A 1 185 ? 14.931 3.511 -25.860 1.00 96.56 185 GLY A C 1
ATOM 1408 O O . GLY A 1 185 ? 13.895 3.423 -26.519 1.00 96.56 185 GLY A O 1
ATOM 1409 N N . SER A 1 186 ? 15.824 4.471 -26.068 1.00 97.12 186 SER A N 1
ATOM 1410 C CA . SER A 1 186 ? 15.776 5.372 -27.215 1.00 97.12 186 SER A CA 1
ATOM 1411 C C . SER A 1 186 ? 16.418 4.699 -28.419 1.00 97.12 186 SER A C 1
ATOM 1413 O O . SER A 1 186 ? 17.508 4.138 -28.305 1.00 97.12 186 SER A O 1
ATOM 1415 N N . ASP A 1 187 ? 15.774 4.802 -29.576 1.00 98.12 187 ASP A N 1
ATOM 1416 C CA . ASP A 1 187 ? 16.337 4.313 -30.831 1.00 98.12 187 ASP A CA 1
ATOM 1417 C C . ASP A 1 187 ? 17.648 5.025 -31.179 1.00 98.12 187 ASP A C 1
ATOM 1419 O O . ASP A 1 187 ? 17.835 6.222 -30.931 1.00 98.12 187 ASP A O 1
ATOM 1423 N N . GLY A 1 188 ? 18.545 4.272 -31.806 1.00 97.69 188 GLY A N 1
ATOM 1424 C CA . GLY A 1 188 ? 19.770 4.788 -32.378 1.00 97.69 188 GLY A CA 1
ATOM 1425 C C . GLY A 1 188 ? 19.506 5.720 -33.560 1.00 97.69 188 GLY A C 1
ATOM 1426 O O . GLY A 1 188 ? 18.512 5.619 -34.282 1.00 97.69 188 GLY A O 1
ATOM 1427 N N . SER A 1 189 ? 20.429 6.648 -33.785 1.00 97.62 189 SER A N 1
ATOM 1428 C CA . SER A 1 189 ? 20.347 7.599 -34.888 1.00 97.62 189 SER A CA 1
ATOM 1429 C C . SER A 1 189 ? 20.602 6.920 -36.236 1.00 97.62 189 SER A C 1
ATOM 1431 O O . SER A 1 189 ? 21.494 6.083 -36.389 1.00 97.62 189 SER A O 1
ATOM 1433 N N . ASN A 1 190 ? 19.809 7.305 -37.236 1.00 97.50 190 ASN A N 1
ATOM 1434 C CA . ASN A 1 190 ? 19.908 6.787 -38.595 1.00 97.50 190 ASN A CA 1
ATOM 1435 C C . ASN A 1 190 ? 20.759 7.703 -39.483 1.00 97.50 190 ASN A C 1
ATOM 1437 O O . ASN A 1 190 ? 20.654 8.927 -39.427 1.00 97.50 190 ASN A O 1
ATOM 1441 N N . VAL A 1 191 ? 21.511 7.093 -40.395 1.00 96.44 191 VAL A N 1
ATOM 1442 C CA . VAL A 1 191 ? 22.163 7.732 -41.536 1.00 96.44 191 VAL A CA 1
ATOM 1443 C C . VAL A 1 191 ? 21.453 7.310 -42.826 1.00 96.44 191 VAL A C 1
ATOM 1445 O O . VAL A 1 191 ? 21.343 6.122 -43.164 1.00 96.44 191 VAL A O 1
ATOM 1448 N N . SER A 1 192 ? 20.929 8.299 -43.550 1.00 93.62 192 SER A N 1
ATOM 1449 C CA . SER A 1 192 ? 20.160 8.096 -44.784 1.00 93.62 192 SER A CA 1
ATOM 1450 C C . SER A 1 192 ? 21.048 7.855 -46.003 1.00 93.62 192 SER A C 1
ATOM 1452 O O . SER A 1 192 ? 20.693 7.051 -46.864 1.00 93.62 192 SER A O 1
ATOM 1454 N N . THR A 1 193 ? 22.208 8.511 -46.070 1.00 93.56 193 THR A N 1
ATOM 1455 C CA . THR A 1 193 ? 23.121 8.411 -47.213 1.00 93.56 193 THR A CA 1
ATOM 1456 C C . THR A 1 193 ? 23.881 7.093 -47.193 1.00 93.56 193 THR A C 1
ATOM 1458 O O . THR A 1 193 ? 24.537 6.762 -46.204 1.00 93.56 193 THR A O 1
ATOM 1461 N N . ARG A 1 194 ? 23.761 6.316 -48.275 1.00 94.56 194 ARG A N 1
ATOM 1462 C CA . ARG A 1 194 ? 24.310 4.959 -48.368 1.00 94.56 194 ARG A CA 1
ATOM 1463 C C . ARG A 1 194 ? 24.771 4.674 -49.791 1.00 94.56 194 ARG A C 1
ATOM 1465 O O . ARG A 1 194 ? 23.999 4.851 -50.731 1.00 94.56 194 ARG A O 1
ATOM 1472 N N . TRP A 1 195 ? 25.986 4.159 -49.938 1.00 97.50 195 TRP A N 1
ATOM 1473 C CA . TRP A 1 195 ? 26.517 3.681 -51.214 1.00 97.50 195 TRP A CA 1
ATOM 1474 C C . TRP A 1 195 ? 26.997 2.233 -51.110 1.00 97.50 195 TRP A C 1
ATOM 1476 O O . TRP A 1 195 ? 27.624 1.840 -50.126 1.00 97.50 195 TRP A O 1
ATOM 1486 N N . SER A 1 196 ? 26.730 1.443 -52.153 1.00 96.50 196 SER A N 1
ATOM 1487 C CA . SER A 1 196 ? 27.243 0.071 -52.302 1.00 96.50 196 SER A CA 1
ATOM 1488 C C . SER A 1 196 ? 28.663 0.023 -52.868 1.00 96.50 196 SER A C 1
ATOM 1490 O O . SER A 1 196 ? 29.346 -0.983 -52.738 1.00 96.50 196 SER A O 1
ATOM 1492 N N . SER A 1 197 ? 29.112 1.100 -53.508 1.00 96.62 197 SER A N 1
ATOM 1493 C CA . SER A 1 197 ? 30.492 1.319 -53.931 1.00 96.62 197 SER A CA 1
ATOM 1494 C C . SER A 1 197 ? 30.677 2.799 -54.232 1.00 96.62 197 SER A C 1
ATOM 1496 O O . SER A 1 197 ? 29.729 3.454 -54.669 1.00 96.62 197 SER A O 1
ATOM 1498 N N . VAL A 1 198 ? 31.886 3.316 -54.054 1.00 97.19 198 VAL A N 1
ATOM 1499 C CA . VAL A 1 198 ? 32.236 4.680 -54.471 1.00 97.19 198 VAL A CA 1
ATOM 1500 C C . VAL A 1 198 ? 33.495 4.639 -55.325 1.00 97.19 198 VAL A C 1
ATOM 1502 O O . VAL A 1 198 ? 34.440 3.905 -55.030 1.00 97.19 198 VAL A O 1
ATOM 1505 N N . ARG A 1 199 ? 33.505 5.414 -56.411 1.00 97.25 199 ARG A N 1
ATOM 1506 C CA . ARG A 1 199 ? 34.659 5.558 -57.301 1.00 97.25 199 ARG A CA 1
ATOM 1507 C C . ARG A 1 199 ? 35.203 6.973 -57.181 1.00 97.25 199 ARG A C 1
ATOM 1509 O O . ARG A 1 199 ? 34.501 7.927 -57.496 1.00 97.25 199 ARG A O 1
ATOM 1516 N N . MET A 1 200 ? 36.459 7.086 -56.763 1.00 96.75 200 MET A N 1
ATOM 1517 C CA . MET A 1 200 ? 37.190 8.348 -56.725 1.00 96.75 200 MET A CA 1
ATOM 1518 C C . MET A 1 200 ? 38.133 8.426 -57.920 1.00 96.75 200 MET A C 1
ATOM 1520 O O . MET A 1 200 ? 38.836 7.453 -58.195 1.00 96.75 200 MET A O 1
ATOM 1524 N N . CYS A 1 201 ? 38.154 9.562 -58.612 1.00 94.81 201 CYS A N 1
ATOM 1525 C CA . CYS A 1 201 ? 39.084 9.839 -59.700 1.00 94.81 201 CYS A CA 1
ATOM 1526 C C . CYS A 1 201 ? 39.683 11.234 -59.523 1.00 94.81 201 CYS A C 1
ATOM 1528 O O . CYS A 1 201 ? 38.943 12.190 -59.311 1.00 94.81 201 CYS A O 1
ATOM 1530 N N . ASP A 1 202 ? 40.999 11.345 -59.663 1.00 93.62 202 ASP A N 1
ATOM 1531 C CA . ASP A 1 202 ? 41.715 12.619 -59.725 1.00 93.62 202 ASP A CA 1
ATOM 1532 C C . ASP A 1 202 ? 42.839 12.500 -60.759 1.00 93.62 202 ASP A C 1
ATOM 1534 O O . ASP A 1 202 ? 43.580 11.516 -60.765 1.00 93.62 202 ASP A O 1
ATOM 1538 N N . SER A 1 203 ? 42.934 13.478 -61.664 1.00 91.44 203 SER A N 1
ATOM 1539 C CA . SER A 1 203 ? 44.029 13.595 -62.636 1.00 91.44 203 SER A CA 1
ATOM 1540 C C . SER A 1 203 ? 44.283 12.314 -63.452 1.00 91.44 203 SER A C 1
ATOM 1542 O O . SER A 1 203 ? 45.419 11.939 -63.731 1.00 91.44 203 SER A O 1
ATOM 1544 N N . GLY A 1 204 ? 43.205 11.610 -63.820 1.00 92.38 204 GLY A N 1
ATOM 1545 C CA . GLY A 1 204 ? 43.249 10.360 -64.592 1.00 92.38 204 GLY A CA 1
ATOM 1546 C C . GLY A 1 204 ? 43.480 9.085 -63.769 1.00 92.38 204 GLY A C 1
ATOM 1547 O O . GLY A 1 204 ? 43.354 7.988 -64.311 1.00 92.38 204 GLY A O 1
ATOM 1548 N N . ILE A 1 205 ? 43.748 9.192 -62.464 1.00 93.44 205 ILE A N 1
ATOM 1549 C CA . ILE A 1 205 ? 43.939 8.053 -61.558 1.00 93.44 205 ILE A CA 1
ATOM 1550 C C . ILE A 1 205 ? 42.622 7.775 -60.836 1.00 93.44 205 ILE A C 1
ATOM 1552 O O . ILE A 1 205 ? 42.111 8.629 -60.115 1.00 93.44 205 ILE A O 1
ATOM 1556 N N . CYS A 1 206 ? 42.081 6.566 -60.991 1.00 95.69 206 CYS A N 1
ATOM 1557 C CA . CYS A 1 206 ? 40.820 6.164 -60.371 1.00 95.69 206 CYS A CA 1
ATOM 1558 C C . CYS A 1 206 ? 40.990 4.982 -59.415 1.00 95.69 206 CYS A C 1
ATOM 1560 O O . CYS A 1 206 ? 41.759 4.060 -59.683 1.00 95.69 206 CYS A O 1
ATOM 1562 N N . LYS A 1 207 ? 40.184 4.948 -58.353 1.00 96.69 207 LYS A N 1
ATOM 1563 C CA . LYS A 1 207 ? 39.994 3.765 -57.511 1.00 96.69 207 LYS A CA 1
ATOM 1564 C C . LYS A 1 207 ? 38.529 3.608 -57.131 1.00 96.69 207 LYS A C 1
ATOM 1566 O O . LYS A 1 207 ? 37.892 4.564 -56.696 1.00 96.69 207 LYS A O 1
ATOM 1571 N N . THR A 1 208 ? 38.022 2.388 -57.256 1.00 97.94 208 THR A N 1
ATOM 1572 C CA . THR A 1 208 ? 36.723 1.998 -56.702 1.00 97.94 208 THR A CA 1
ATOM 1573 C C . THR A 1 208 ? 36.943 1.328 -55.355 1.00 97.94 208 THR A C 1
ATOM 1575 O O . THR A 1 208 ? 37.798 0.450 -55.229 1.00 97.94 208 THR A O 1
ATOM 1578 N N . HIS A 1 209 ? 36.177 1.747 -54.354 1.00 97.75 209 HIS A N 1
ATOM 1579 C CA . HIS A 1 209 ? 36.065 1.055 -53.082 1.00 97.75 209 HIS A CA 1
ATOM 1580 C C . HIS A 1 209 ? 34.688 0.399 -52.995 1.00 97.75 209 HIS A C 1
ATOM 1582 O O . HIS A 1 209 ? 33.665 1.072 -53.144 1.00 97.75 209 HIS A O 1
ATOM 1588 N N . THR A 1 210 ? 34.685 -0.905 -52.740 1.00 97.88 210 THR A N 1
ATOM 1589 C CA . THR A 1 210 ? 33.483 -1.695 -52.473 1.00 97.88 210 THR A CA 1
ATOM 1590 C C . THR A 1 210 ? 33.599 -2.204 -51.037 1.00 97.88 210 THR A C 1
ATOM 1592 O O . THR A 1 210 ? 34.613 -2.835 -50.724 1.00 97.88 210 THR A O 1
ATOM 1595 N N . PRO A 1 211 ? 32.620 -1.911 -50.166 1.00 97.06 211 PRO A N 1
ATOM 1596 C CA . PRO A 1 211 ? 32.664 -2.315 -48.775 1.00 97.06 211 PRO A CA 1
ATOM 1597 C C . PRO A 1 211 ? 32.565 -3.840 -48.655 1.00 97.06 211 PRO A C 1
ATOM 1599 O O . PRO A 1 211 ? 32.118 -4.542 -49.567 1.00 97.06 211 PRO A O 1
ATOM 1602 N N . SER A 1 212 ? 32.992 -4.368 -47.511 1.00 94.75 212 SER A N 1
ATOM 1603 C CA . SER A 1 212 ? 32.847 -5.802 -47.220 1.00 94.75 212 SER A CA 1
ATOM 1604 C C . SER A 1 212 ? 31.372 -6.231 -47.128 1.00 94.75 212 SER A C 1
ATOM 1606 O O . SER A 1 212 ? 30.487 -5.399 -46.936 1.00 94.75 212 SER A O 1
ATOM 1608 N N . SER A 1 213 ? 31.087 -7.534 -47.264 1.00 94.94 213 SER A N 1
ATOM 1609 C CA . SER A 1 213 ? 29.706 -8.047 -47.296 1.00 94.94 213 SER A CA 1
ATOM 1610 C C . SER A 1 213 ? 28.862 -7.551 -46.112 1.00 94.94 213 SER A C 1
ATOM 1612 O O . SER A 1 213 ? 29.233 -7.714 -44.947 1.00 94.94 213 SER A O 1
ATOM 1614 N N . GLY A 1 214 ? 27.718 -6.940 -46.428 1.00 93.38 214 GLY A N 1
ATOM 1615 C CA . GLY A 1 214 ? 26.771 -6.387 -45.460 1.00 93.38 214 GLY A CA 1
ATOM 1616 C C . GLY A 1 214 ? 27.090 -4.979 -44.950 1.00 93.38 214 GLY A C 1
ATOM 1617 O O . GLY A 1 214 ? 26.245 -4.418 -44.263 1.00 93.38 214 GLY A O 1
ATOM 1618 N N . TYR A 1 215 ? 28.249 -4.400 -45.279 1.00 97.75 215 TYR A N 1
ATOM 1619 C CA . TYR A 1 215 ? 28.553 -2.995 -44.997 1.00 97.75 215 TYR A CA 1
ATOM 1620 C C . TYR A 1 215 ? 28.070 -2.090 -46.132 1.00 97.75 215 TYR A C 1
ATOM 1622 O O . TYR A 1 215 ? 28.090 -2.471 -47.303 1.00 97.75 215 TYR A O 1
ATOM 1630 N N . VAL A 1 216 ? 27.672 -0.867 -45.785 1.00 97.69 216 VAL A N 1
ATOM 1631 C CA . VAL A 1 216 ? 27.428 0.212 -46.751 1.00 97.69 216 VAL A CA 1
ATOM 1632 C C . VAL A 1 216 ? 28.287 1.418 -46.415 1.00 97.69 216 VAL A C 1
ATOM 1634 O O . VAL A 1 216 ? 28.571 1.693 -45.250 1.00 97.69 216 VAL A O 1
ATOM 1637 N N . ILE A 1 217 ? 28.688 2.156 -47.442 1.00 97.88 217 ILE A N 1
ATOM 1638 C CA . ILE A 1 217 ? 29.472 3.373 -47.263 1.00 97.88 217 ILE A CA 1
ATOM 1639 C C . ILE A 1 217 ? 28.505 4.490 -46.879 1.00 97.88 217 ILE A C 1
ATOM 1641 O O . ILE A 1 217 ? 27.552 4.738 -47.616 1.00 97.88 217 ILE A O 1
ATOM 1645 N N . THR A 1 218 ? 28.728 5.152 -45.746 1.00 97.88 218 THR A N 1
ATOM 1646 C CA . THR A 1 218 ? 27.885 6.274 -45.282 1.00 97.88 218 THR A CA 1
ATOM 1647 C C . THR A 1 218 ? 28.535 7.633 -45.495 1.00 97.88 218 THR A C 1
ATOM 1649 O O . THR A 1 218 ? 27.853 8.659 -45.551 1.00 97.88 218 THR A O 1
ATOM 1652 N N . TYR A 1 219 ? 29.858 7.642 -45.643 1.00 98.19 219 TYR A N 1
ATOM 1653 C CA . TYR A 1 219 ? 30.642 8.845 -45.849 1.00 98.19 219 TYR A CA 1
ATOM 1654 C C . TYR A 1 219 ? 31.983 8.523 -46.499 1.00 98.19 219 TYR A C 1
ATOM 1656 O O . TYR A 1 219 ? 32.605 7.500 -46.201 1.00 98.19 219 TYR A O 1
ATOM 1664 N N . TYR A 1 220 ? 32.429 9.393 -47.399 1.00 97.75 220 TYR A N 1
ATOM 1665 C CA . TYR A 1 220 ? 33.772 9.306 -47.945 1.00 97.75 220 TYR A CA 1
ATOM 1666 C C . TYR A 1 220 ? 34.378 10.685 -48.170 1.00 97.75 220 TYR A C 1
ATOM 1668 O O . TYR A 1 220 ? 33.684 11.659 -48.466 1.00 97.75 220 TYR A O 1
ATOM 1676 N N . TYR A 1 221 ? 35.700 10.754 -48.071 1.00 97.81 221 TYR A N 1
ATOM 1677 C CA . TYR A 1 221 ? 36.445 11.968 -48.364 1.00 97.81 221 TYR A CA 1
ATOM 1678 C C . TYR A 1 221 ? 37.767 11.652 -49.056 1.00 97.81 221 TYR A C 1
ATOM 1680 O O . TYR A 1 221 ? 38.298 10.545 -48.963 1.00 97.81 221 TYR A O 1
ATOM 1688 N N . TYR A 1 222 ? 38.279 12.631 -49.790 1.00 97.44 222 TYR A N 1
ATOM 1689 C CA . TYR A 1 222 ? 39.531 12.562 -50.527 1.00 97.44 222 TYR A CA 1
ATOM 1690 C C . TYR A 1 222 ? 40.466 13.675 -50.066 1.00 97.44 222 TYR A C 1
ATOM 1692 O O . TYR A 1 222 ? 40.061 14.837 -49.996 1.00 97.44 222 TYR A O 1
ATOM 1700 N N . THR A 1 223 ? 41.720 13.322 -49.785 1.00 96.62 223 THR A N 1
ATOM 1701 C CA . THR A 1 223 ? 42.767 14.290 -49.446 1.00 96.62 223 THR A CA 1
ATOM 1702 C C . THR A 1 223 ? 43.894 14.290 -50.470 1.00 96.62 223 THR A C 1
ATOM 1704 O O . THR A 1 223 ? 44.449 13.232 -50.779 1.00 96.62 223 THR A O 1
ATOM 1707 N N . PHE A 1 224 ? 44.306 15.483 -50.891 1.00 93.69 224 PHE A N 1
ATOM 1708 C CA . PHE A 1 224 ? 45.485 15.718 -51.717 1.00 93.69 224 PHE A CA 1
ATOM 1709 C C . PHE A 1 224 ? 46.464 16.623 -50.971 1.00 93.69 224 PHE A C 1
ATOM 1711 O O . PHE A 1 224 ? 46.069 17.674 -50.473 1.00 93.69 224 PHE A O 1
ATOM 1718 N N . ALA A 1 225 ? 47.729 16.206 -50.857 1.00 90.50 225 ALA A N 1
ATOM 1719 C CA . ALA A 1 225 ? 48.764 16.951 -50.127 1.00 90.50 225 ALA A CA 1
ATOM 1720 C C . ALA A 1 225 ? 48.335 17.388 -48.702 1.00 90.50 225 ALA A C 1
ATOM 1722 O O . ALA A 1 225 ? 48.680 18.471 -48.239 1.00 90.50 225 ALA A O 1
ATOM 1723 N N . GLY A 1 226 ? 47.551 16.549 -48.012 1.00 88.81 226 GLY A N 1
ATOM 1724 C CA . GLY A 1 226 ? 47.040 16.819 -46.661 1.00 88.81 226 GLY A CA 1
ATOM 1725 C C . GLY A 1 226 ? 45.794 17.712 -46.589 1.00 88.81 226 GLY A C 1
ATOM 1726 O O . GLY A 1 226 ? 45.285 17.935 -45.494 1.00 88.81 226 GLY A O 1
ATOM 1727 N N . ILE A 1 227 ? 45.267 18.188 -47.720 1.00 92.44 227 ILE A N 1
ATOM 1728 C CA . ILE A 1 227 ? 44.068 19.035 -47.789 1.00 92.44 227 ILE A CA 1
ATOM 1729 C C . ILE A 1 227 ? 42.878 18.193 -48.256 1.00 92.44 227 ILE A C 1
ATOM 1731 O O . ILE A 1 227 ? 42.976 17.493 -49.266 1.00 92.44 227 ILE A O 1
ATOM 1735 N N . THR A 1 228 ? 41.745 18.264 -47.549 1.00 95.62 228 THR A N 1
ATOM 1736 C CA . THR A 1 228 ? 40.485 17.642 -47.990 1.00 95.62 228 THR A CA 1
ATOM 1737 C C . THR A 1 228 ? 39.982 18.344 -49.245 1.00 95.62 228 THR A C 1
ATOM 1739 O O . THR A 1 228 ? 39.542 19.488 -49.193 1.00 95.62 228 THR A O 1
ATOM 1742 N N . ALA A 1 229 ? 40.058 17.650 -50.376 1.00 95.00 229 ALA A N 1
ATOM 1743 C CA . ALA A 1 229 ? 39.656 18.168 -51.678 1.00 95.00 229 ALA A CA 1
ATOM 1744 C C . ALA A 1 229 ? 38.198 17.822 -52.017 1.00 95.00 229 ALA A C 1
ATOM 1746 O O . ALA A 1 229 ? 37.560 18.530 -52.792 1.00 95.00 229 ALA A O 1
ATOM 1747 N N . LYS A 1 230 ? 37.660 16.737 -51.444 1.00 95.81 230 LYS A N 1
ATOM 1748 C CA . LYS A 1 230 ? 36.267 16.325 -51.638 1.00 95.81 230 LYS A CA 1
ATOM 1749 C C . LYS A 1 230 ? 35.739 15.569 -50.424 1.00 95.81 230 LYS A C 1
ATOM 1751 O O . LYS A 1 230 ? 36.472 14.787 -49.828 1.00 95.81 230 LYS A O 1
ATOM 1756 N N . GLU A 1 231 ? 34.465 15.768 -50.110 1.00 97.06 231 GLU A N 1
ATOM 1757 C CA . GLU A 1 231 ? 33.754 15.124 -49.007 1.00 97.06 231 GLU A CA 1
ATOM 1758 C C . GLU A 1 231 ? 32.281 14.945 -49.397 1.00 97.06 231 GLU A C 1
ATOM 1760 O O . GLU A 1 231 ? 31.659 15.883 -49.892 1.00 97.06 231 GLU A O 1
ATOM 1765 N N . GLU A 1 232 ? 31.725 13.750 -49.207 1.00 97.12 232 GLU A N 1
ATOM 1766 C CA . GLU A 1 232 ? 30.303 13.469 -49.432 1.00 97.12 232 GLU A CA 1
ATOM 1767 C C . GLU A 1 232 ? 29.765 12.505 -48.362 1.00 97.12 232 GLU A C 1
ATOM 1769 O O . GLU A 1 232 ? 30.450 11.576 -47.925 1.00 97.12 232 GLU A O 1
ATOM 1774 N N . GLY A 1 233 ? 28.501 12.692 -47.973 1.00 96.25 233 GLY A N 1
ATOM 1775 C CA . GLY A 1 233 ? 27.784 11.815 -47.043 1.00 96.25 233 GLY A CA 1
ATOM 1776 C C . GLY A 1 233 ? 27.646 12.390 -45.642 1.00 96.25 233 GLY A C 1
ATOM 1777 O O . GLY A 1 233 ? 27.687 13.603 -45.448 1.00 96.25 233 GLY A O 1
ATOM 1778 N N . THR A 1 234 ? 27.446 11.513 -44.660 1.00 95.81 234 THR A N 1
ATOM 1779 C CA . THR A 1 234 ? 27.220 11.901 -43.263 1.00 95.81 234 THR A CA 1
ATOM 1780 C C . THR A 1 234 ? 28.378 11.430 -42.396 1.00 95.81 234 THR A C 1
ATOM 1782 O O . THR A 1 234 ? 28.559 10.237 -42.171 1.00 95.81 234 THR A O 1
ATOM 1785 N N . LYS A 1 235 ? 29.159 12.389 -41.891 1.00 95.50 235 LYS A N 1
ATOM 1786 C CA . LYS A 1 235 ? 30.363 12.120 -41.095 1.00 95.50 235 LYS A CA 1
ATOM 1787 C C . LYS A 1 235 ? 30.072 11.466 -39.739 1.00 95.50 235 LYS A C 1
ATOM 1789 O O . LYS A 1 235 ? 30.940 10.789 -39.194 1.00 95.50 235 LYS A O 1
ATOM 1794 N N . SER A 1 236 ? 28.873 11.641 -39.182 1.00 96.62 236 SER A N 1
ATOM 1795 C CA . SER A 1 236 ? 28.461 10.934 -37.967 1.00 96.62 236 SER A CA 1
ATOM 1796 C C . SER A 1 236 ? 28.111 9.479 -38.271 1.00 96.62 236 SER A C 1
ATOM 1798 O O . SER A 1 236 ? 27.462 9.175 -39.272 1.00 96.62 236 SER A O 1
ATOM 1800 N N . TRP A 1 237 ? 28.516 8.579 -37.381 1.00 97.81 237 TRP A N 1
ATOM 1801 C CA . TRP A 1 237 ? 28.075 7.190 -37.419 1.00 97.81 237 TRP A CA 1
ATOM 1802 C C . TRP A 1 237 ? 26.592 7.079 -37.042 1.00 97.81 237 TRP A C 1
ATOM 1804 O O . TRP A 1 237 ? 26.120 7.900 -36.251 1.00 97.81 237 TRP A O 1
ATOM 1814 N N . PRO A 1 238 ? 25.857 6.079 -37.569 1.00 97.69 238 PRO A N 1
ATOM 1815 C CA . PRO A 1 238 ? 24.637 5.648 -36.900 1.00 97.69 238 PRO A CA 1
ATOM 1816 C C . PRO A 1 238 ? 25.002 5.192 -35.481 1.00 97.69 238 PRO A C 1
ATOM 1818 O O . PRO A 1 238 ? 26.120 4.733 -35.264 1.00 97.69 238 PRO A O 1
ATOM 1821 N N . THR A 1 239 ? 24.097 5.344 -34.519 1.00 98.31 239 THR A N 1
ATOM 1822 C CA . THR A 1 239 ? 24.377 4.989 -33.116 1.00 98.31 239 THR A CA 1
ATOM 1823 C C . THR A 1 239 ? 23.618 3.741 -32.693 1.00 98.31 239 THR A C 1
ATOM 1825 O O . THR A 1 239 ? 22.627 3.361 -33.320 1.00 98.31 239 THR A O 1
ATOM 1828 N N . ASP A 1 240 ? 24.061 3.124 -31.606 1.00 98.44 240 ASP A N 1
ATOM 1829 C CA . ASP A 1 240 ? 23.312 2.066 -30.934 1.00 98.44 240 ASP A CA 1
ATOM 1830 C C . ASP A 1 240 ? 21.978 2.594 -30.399 1.00 98.44 240 ASP A C 1
ATOM 1832 O O . ASP A 1 240 ? 21.834 3.790 -30.110 1.00 98.44 240 ASP A O 1
ATOM 1836 N N . GLY A 1 241 ? 21.008 1.691 -30.273 1.00 98.12 241 GLY A N 1
ATOM 1837 C CA . GLY A 1 241 ? 19.849 1.931 -29.422 1.00 98.12 241 GLY A CA 1
ATOM 1838 C C . GLY A 1 241 ? 20.255 1.830 -27.954 1.00 98.12 241 GLY A C 1
ATOM 1839 O O . GLY A 1 241 ? 21.166 1.081 -27.609 1.00 98.12 241 GLY A O 1
ATOM 1840 N N . THR A 1 242 ? 19.606 2.590 -27.077 1.00 98.12 242 THR A N 1
ATOM 1841 C CA . THR A 1 242 ? 19.904 2.514 -25.641 1.00 98.12 242 THR A CA 1
ATOM 1842 C C . THR A 1 242 ? 19.121 1.388 -24.984 1.00 98.12 242 THR A C 1
ATOM 1844 O O . THR A 1 242 ? 18.006 1.079 -25.404 1.00 98.12 242 THR A O 1
ATOM 1847 N N . ASP A 1 243 ? 19.645 0.840 -23.895 1.00 98.00 243 ASP A N 1
ATOM 1848 C CA . ASP A 1 243 ? 18.922 -0.151 -23.099 1.00 98.00 243 ASP A CA 1
ATOM 1849 C C . ASP A 1 243 ? 17.649 0.438 -22.487 1.00 98.00 243 ASP A C 1
ATOM 1851 O O . ASP A 1 243 ? 17.562 1.633 -22.164 1.00 98.00 243 ASP A O 1
ATOM 1855 N N . ALA A 1 244 ? 16.655 -0.424 -22.302 1.00 97.44 244 ALA A N 1
ATOM 1856 C CA . ALA A 1 244 ? 15.489 -0.111 -21.503 1.00 97.44 244 ALA A CA 1
ATOM 1857 C C . ALA A 1 244 ? 15.822 -0.105 -20.008 1.00 97.44 244 ALA A C 1
ATOM 1859 O O . ALA A 1 244 ? 16.785 -0.709 -19.535 1.00 97.44 244 ALA A O 1
ATOM 1860 N N . LYS A 1 245 ? 14.966 0.550 -19.225 1.00 97.19 245 LYS A N 1
ATOM 1861 C CA . LYS A 1 245 ? 15.047 0.561 -17.765 1.00 97.19 245 LYS A CA 1
ATOM 1862 C C . LYS A 1 245 ? 13.858 -0.185 -17.169 1.00 97.19 245 LYS A C 1
ATOM 1864 O O . LYS A 1 245 ? 12.723 0.064 -17.585 1.00 97.19 245 LYS A O 1
ATOM 1869 N N . PRO A 1 246 ? 14.080 -1.066 -16.180 1.00 96.81 246 PRO A N 1
ATOM 1870 C CA . PRO A 1 246 ? 13.009 -1.865 -15.601 1.00 96.81 246 PRO A CA 1
ATOM 1871 C C . PRO A 1 246 ? 12.046 -0.998 -14.787 1.00 96.81 246 PRO A C 1
ATOM 1873 O O . PRO A 1 246 ? 12.410 0.076 -14.296 1.00 96.81 246 PRO A O 1
ATOM 1876 N N . SER A 1 247 ? 10.826 -1.497 -14.583 1.00 96.94 247 SER A N 1
ATOM 1877 C CA . SER A 1 247 ? 9.917 -0.908 -13.598 1.00 96.94 247 SER A CA 1
ATOM 1878 C C . SER A 1 247 ? 10.390 -1.160 -12.169 1.00 96.94 247 SER A C 1
ATOM 1880 O O . SER A 1 247 ? 11.176 -2.069 -11.879 1.00 96.94 247 SER A O 1
ATOM 1882 N N . GLY A 1 248 ? 9.874 -0.349 -11.254 1.00 97.31 248 GLY A N 1
ATOM 1883 C CA . GLY A 1 248 ? 9.979 -0.590 -9.831 1.00 97.31 248 GLY A CA 1
ATOM 1884 C C . GLY A 1 248 ? 9.158 -1.810 -9.448 1.00 97.31 248 GLY A C 1
ATOM 1885 O O . GLY A 1 248 ? 8.066 -2.033 -9.972 1.00 97.31 248 GLY A O 1
ATOM 1886 N N . LYS A 1 249 ? 9.675 -2.598 -8.505 1.00 97.50 249 LYS A N 1
ATOM 1887 C CA . LYS A 1 249 ? 8.895 -3.684 -7.914 1.00 97.50 249 LYS A CA 1
ATOM 1888 C C . LYS A 1 249 ? 7.723 -3.068 -7.129 1.00 97.50 249 LYS A C 1
ATOM 1890 O O . LYS A 1 249 ? 7.980 -2.130 -6.375 1.00 97.50 249 LYS A O 1
ATOM 1895 N N . PRO A 1 250 ? 6.471 -3.526 -7.298 1.00 97.75 250 PRO A N 1
ATOM 1896 C CA . PRO A 1 250 ? 5.382 -3.103 -6.423 1.00 97.75 250 PRO A CA 1
ATOM 1897 C C . PRO A 1 250 ? 5.639 -3.553 -4.981 1.00 97.75 250 PRO A C 1
ATOM 1899 O O . PRO A 1 250 ? 6.280 -4.583 -4.764 1.00 97.75 250 PRO A O 1
ATOM 1902 N N . GLY A 1 251 ? 5.132 -2.781 -4.023 1.00 98.06 251 GLY A N 1
ATOM 1903 C CA . GLY A 1 251 ? 5.124 -3.172 -2.618 1.00 98.06 251 GLY A CA 1
ATOM 1904 C C . GLY A 1 251 ? 4.159 -4.330 -2.376 1.00 98.06 251 GLY A C 1
ATOM 1905 O O . GLY A 1 251 ? 3.103 -4.411 -3.018 1.00 98.06 251 GLY A O 1
ATOM 1906 N N . GLU A 1 252 ? 4.523 -5.213 -1.452 1.00 98.19 252 GLU A N 1
ATOM 1907 C CA . GLU A 1 252 ? 3.664 -6.308 -0.998 1.00 98.19 252 GLU A CA 1
ATOM 1908 C C . GLU A 1 252 ? 2.504 -5.766 -0.156 1.00 98.19 252 GLU A C 1
ATOM 1910 O O . GLU A 1 252 ? 2.544 -4.641 0.338 1.00 98.19 252 GLU A O 1
ATOM 1915 N N . GLY A 1 253 ? 1.443 -6.548 0.007 1.00 98.12 253 GLY A N 1
ATOM 1916 C CA . GLY A 1 253 ? 0.365 -6.195 0.926 1.00 98.12 253 GLY A CA 1
ATOM 1917 C C . GLY A 1 253 ? 0.753 -6.343 2.399 1.00 98.12 253 GLY A C 1
ATOM 1918 O O . GLY A 1 253 ? 1.518 -7.235 2.762 1.00 98.12 253 GLY A O 1
ATOM 1919 N N . GLY A 1 254 ? 0.195 -5.494 3.262 1.00 98.38 254 GLY A N 1
ATOM 1920 C CA . GLY A 1 254 ? 0.386 -5.590 4.709 1.00 98.38 254 GLY A CA 1
ATOM 1921 C C . GLY A 1 254 ? -0.433 -6.717 5.339 1.00 98.38 254 GLY A C 1
ATOM 1922 O O . GLY A 1 254 ? -1.430 -7.163 4.773 1.00 98.38 254 GLY A O 1
ATOM 1923 N N . ALA A 1 255 ? -0.032 -7.185 6.519 1.00 98.62 255 ALA A N 1
ATOM 1924 C CA . ALA A 1 255 ? -0.754 -8.244 7.223 1.00 98.62 255 ALA A CA 1
ATOM 1925 C C . ALA A 1 255 ? -2.127 -7.775 7.745 1.00 98.62 255 ALA A C 1
ATOM 1927 O O . ALA A 1 255 ? -2.292 -6.622 8.156 1.00 98.62 255 ALA A O 1
ATOM 1928 N N . GLY A 1 256 ? -3.103 -8.681 7.761 1.00 98.56 256 GLY A N 1
ATOM 1929 C CA . GLY A 1 256 ? -4.363 -8.475 8.471 1.00 98.56 256 GLY A CA 1
ATOM 1930 C C . GLY A 1 256 ? -4.153 -8.370 9.987 1.00 98.56 256 GLY A C 1
ATOM 1931 O O . GLY A 1 256 ? -3.167 -8.862 10.536 1.00 98.56 256 GLY A O 1
ATOM 1932 N N . GLY A 1 257 ? -5.081 -7.708 10.672 1.00 98.38 257 GLY A N 1
ATOM 1933 C CA . GLY A 1 257 ? -5.034 -7.523 12.121 1.00 98.38 257 GLY A CA 1
ATOM 1934 C C . GLY A 1 257 ? -5.449 -8.779 12.882 1.00 98.38 257 GLY A C 1
ATOM 1935 O O . GLY A 1 257 ? -6.072 -9.691 12.345 1.00 98.38 257 GLY A O 1
ATOM 1936 N N . THR A 1 258 ? -5.120 -8.828 14.166 1.00 98.56 258 THR A N 1
ATOM 1937 C CA . THR A 1 258 ? -5.597 -9.879 15.069 1.00 98.56 258 THR A CA 1
ATOM 1938 C C . THR A 1 258 ? -6.837 -9.415 15.819 1.00 98.56 258 THR A C 1
ATOM 1940 O O . THR A 1 258 ? -6.891 -8.272 16.277 1.00 98.56 258 THR A O 1
ATOM 1943 N N . ILE A 1 259 ? -7.799 -10.314 16.009 1.00 98.38 259 ILE A N 1
ATOM 1944 C CA . ILE A 1 259 ? -8.937 -10.091 16.895 1.00 98.38 259 ILE A CA 1
ATOM 1945 C C . ILE A 1 259 ? -8.937 -11.084 18.058 1.00 98.38 259 ILE A C 1
ATOM 1947 O O . ILE A 1 259 ? -8.735 -12.284 17.876 1.00 98.38 259 ILE A O 1
ATOM 1951 N N . ARG A 1 260 ? -9.154 -10.567 19.266 1.00 98.50 260 ARG A N 1
ATOM 1952 C CA . ARG A 1 260 ? -9.452 -11.349 20.470 1.00 98.50 260 ARG A CA 1
ATOM 1953 C C . ARG A 1 260 ? -10.874 -11.030 20.889 1.00 98.50 260 ARG A C 1
ATOM 1955 O O . ARG A 1 260 ? -11.221 -9.852 20.938 1.00 98.50 260 ARG A O 1
ATOM 1962 N N . SER A 1 261 ? -11.697 -12.041 21.138 1.00 98.31 261 SER A N 1
ATOM 1963 C CA . SER A 1 261 ? -13.078 -11.819 21.556 1.00 98.31 261 SER A CA 1
ATOM 1964 C C . SER A 1 261 ? -13.584 -12.858 22.541 1.00 98.31 261 SER A C 1
ATOM 1966 O O . SER A 1 261 ? -13.211 -14.025 22.485 1.00 98.31 261 SER A O 1
ATOM 1968 N N . THR A 1 262 ? -14.473 -12.433 23.426 1.00 97.94 262 THR A N 1
ATOM 1969 C CA . THR A 1 262 ? -15.245 -13.297 24.327 1.00 97.94 262 THR A CA 1
ATOM 1970 C C . THR A 1 262 ? -16.521 -13.856 23.694 1.00 97.94 262 THR A C 1
ATOM 1972 O O . THR A 1 262 ? -17.151 -14.728 24.286 1.00 97.94 262 THR A O 1
ATOM 1975 N N . VAL A 1 263 ? -16.906 -13.394 22.497 1.00 96.81 263 VAL A N 1
ATOM 1976 C CA . VAL A 1 263 ? -18.098 -13.864 21.769 1.00 96.81 263 VAL A CA 1
ATOM 1977 C C . VAL A 1 263 ? -17.739 -14.298 20.339 1.00 96.81 263 VAL A C 1
ATOM 1979 O O . VAL A 1 263 ? -16.754 -13.802 19.793 1.00 96.81 263 VAL A O 1
ATOM 1982 N N . PRO A 1 264 ? -18.504 -15.204 19.699 1.00 96.81 264 PRO A N 1
ATOM 1983 C CA . PRO A 1 264 ? -18.288 -15.598 18.300 1.00 96.81 264 PRO A CA 1
ATOM 1984 C C . PRO A 1 264 ? -18.528 -14.455 17.297 1.00 96.81 264 PRO A C 1
ATOM 1986 O O . PRO A 1 264 ? -19.517 -13.732 17.416 1.00 96.81 264 PRO A O 1
ATOM 1989 N N . LEU A 1 265 ? -17.665 -14.311 16.278 1.00 96.44 265 LEU A N 1
ATOM 1990 C CA . LEU A 1 265 ? -17.687 -13.176 15.329 1.00 96.44 265 LEU A CA 1
ATOM 1991 C C . LEU A 1 265 ? -17.550 -13.561 13.849 1.00 96.44 265 LEU A C 1
ATOM 1993 O O . LEU A 1 265 ? -17.505 -12.672 12.996 1.00 96.44 265 LEU A O 1
ATOM 1997 N N . ASP A 1 266 ? -17.477 -14.853 13.520 1.00 94.62 266 ASP A N 1
ATOM 1998 C CA . ASP A 1 266 ? -17.093 -15.335 12.183 1.00 94.62 266 ASP A CA 1
ATOM 1999 C C . ASP A 1 266 ? -17.953 -14.755 11.046 1.00 94.62 266 ASP A C 1
ATOM 2001 O O . ASP A 1 266 ? -17.464 -14.518 9.943 1.00 94.62 266 ASP A O 1
ATOM 2005 N N . ALA A 1 267 ? -19.229 -14.470 11.320 1.00 95.38 267 ALA A N 1
ATOM 2006 C CA . ALA A 1 267 ? -20.172 -13.934 10.340 1.00 95.38 267 ALA A CA 1
ATOM 2007 C C . ALA A 1 267 ? -19.948 -12.450 9.977 1.00 95.38 267 ALA A C 1
ATOM 2009 O O . ALA A 1 267 ? -20.520 -11.979 8.994 1.00 95.38 267 ALA A O 1
ATOM 2010 N N . TYR A 1 268 ? -19.146 -11.707 10.748 1.00 96.81 268 TYR A N 1
ATOM 2011 C CA . TYR A 1 268 ? -19.079 -10.240 10.677 1.00 96.81 268 TYR A CA 1
ATOM 2012 C C . TYR A 1 268 ? -17.676 -9.686 10.410 1.00 96.81 268 TYR A C 1
ATOM 2014 O O . TYR A 1 268 ? -17.461 -8.478 10.547 1.00 96.81 268 TYR A O 1
ATOM 2022 N N . LEU A 1 269 ? -16.722 -10.546 10.056 1.00 96.81 269 LEU A N 1
ATOM 2023 C CA . LEU A 1 269 ? -15.294 -10.252 10.133 1.00 96.81 269 LEU A CA 1
ATOM 2024 C C . LEU A 1 269 ? -14.577 -10.342 8.778 1.00 96.81 269 LEU A C 1
ATOM 2026 O O . LEU A 1 269 ? -14.826 -11.239 7.977 1.00 96.81 269 LEU A O 1
ATOM 2030 N N . SER A 1 270 ? -13.612 -9.446 8.571 1.00 97.31 270 SER A N 1
ATOM 2031 C CA . SER A 1 270 ? -12.589 -9.519 7.526 1.00 97.31 270 SER A CA 1
ATOM 2032 C C . SER A 1 270 ? -11.215 -9.397 8.172 1.00 97.31 270 SER A C 1
ATOM 2034 O O . SER A 1 270 ? -10.900 -8.388 8.802 1.00 97.31 270 SER A O 1
ATOM 2036 N N . LEU A 1 271 ? -10.395 -10.433 7.994 1.00 97.94 271 LEU A N 1
ATOM 2037 C CA . LEU A 1 271 ? -8.998 -10.490 8.438 1.00 97.94 271 LEU A CA 1
ATOM 2038 C C . LEU A 1 271 ? -8.032 -10.557 7.248 1.00 97.94 271 LEU A C 1
ATOM 2040 O O . LEU A 1 271 ? -6.926 -11.074 7.377 1.00 97.94 271 LEU A O 1
ATOM 2044 N N . ALA A 1 272 ? -8.456 -10.131 6.058 1.00 98.31 272 ALA A N 1
ATOM 2045 C CA . ALA A 1 272 ? -7.658 -10.312 4.851 1.00 98.31 272 ALA A CA 1
ATOM 2046 C C . ALA A 1 272 ? -6.306 -9.584 4.942 1.00 98.31 272 ALA A C 1
ATOM 2048 O O . ALA A 1 272 ? -6.221 -8.447 5.408 1.00 98.31 272 ALA A O 1
ATOM 2049 N N . GLY A 1 273 ? -5.243 -10.206 4.440 1.00 98.19 273 GLY A N 1
ATOM 2050 C CA . GLY A 1 273 ? -4.037 -9.455 4.111 1.00 98.19 273 GLY A CA 1
ATOM 2051 C C . GLY A 1 273 ? -4.338 -8.399 3.044 1.00 98.19 273 GLY A C 1
ATOM 2052 O O . GLY A 1 273 ? -5.186 -8.598 2.171 1.00 98.19 273 GLY A O 1
ATOM 2053 N N . GLY A 1 274 ? -3.634 -7.272 3.094 1.00 97.62 274 GLY A N 1
ATOM 2054 C CA . GLY A 1 274 ? -3.717 -6.247 2.060 1.00 97.62 274 GLY A CA 1
ATOM 2055 C C . GLY A 1 274 ? -3.308 -6.808 0.702 1.00 97.62 274 GLY A C 1
ATOM 2056 O O . GLY A 1 274 ? -2.525 -7.752 0.618 1.00 97.62 274 GLY A O 1
ATOM 2057 N N . ALA A 1 275 ? -3.823 -6.248 -0.389 1.00 97.81 275 ALA A N 1
ATOM 2058 C CA . ALA A 1 275 ? -3.415 -6.688 -1.720 1.00 97.81 275 ALA A CA 1
ATOM 2059 C C . ALA A 1 275 ? -1.998 -6.193 -2.052 1.00 97.81 275 ALA A C 1
ATOM 2061 O O . ALA A 1 275 ? -1.642 -5.043 -1.772 1.00 97.81 275 ALA A O 1
ATOM 2062 N N . THR A 1 276 ? -1.207 -7.028 -2.721 1.00 97.25 276 THR A N 1
ATOM 2063 C CA . THR A 1 276 ? 0.027 -6.570 -3.364 1.00 97.25 276 THR A CA 1
ATOM 2064 C C . THR A 1 276 ? -0.331 -5.626 -4.509 1.00 97.25 276 THR A C 1
ATOM 2066 O O . THR A 1 276 ? -1.326 -5.810 -5.224 1.00 97.25 276 THR A O 1
ATOM 2069 N N . ALA A 1 277 ? 0.439 -4.551 -4.671 1.00 94.88 277 ALA A N 1
ATOM 2070 C CA . ALA A 1 277 ? 0.144 -3.575 -5.708 1.00 94.88 277 ALA A CA 1
ATOM 2071 C C . ALA A 1 277 ? 0.325 -4.178 -7.109 1.00 94.88 277 ALA A C 1
ATOM 2073 O O . ALA A 1 277 ? 1.147 -5.070 -7.329 1.00 94.88 277 ALA A O 1
ATOM 2074 N N . ALA A 1 278 ? -0.413 -3.652 -8.087 1.00 91.00 278 ALA A N 1
ATOM 2075 C CA . ALA A 1 278 ? -0.184 -4.043 -9.470 1.00 91.00 278 ALA A CA 1
ATOM 2076 C C . ALA A 1 278 ? 1.206 -3.569 -9.919 1.00 91.00 278 ALA A C 1
ATOM 2078 O O . ALA A 1 278 ? 1.649 -2.471 -9.570 1.00 91.00 278 ALA A O 1
ATOM 2079 N N . ALA A 1 279 ? 1.888 -4.396 -10.708 1.00 91.69 279 ALA A N 1
ATOM 2080 C CA . ALA A 1 279 ? 3.104 -3.972 -11.381 1.00 91.69 279 ALA A CA 1
ATOM 2081 C C . ALA A 1 279 ? 2.772 -2.887 -12.414 1.00 91.69 279 ALA A C 1
ATOM 2083 O O . ALA A 1 279 ? 1.776 -2.992 -13.131 1.00 91.69 279 ALA A O 1
ATOM 2084 N N . THR A 1 280 ? 3.627 -1.874 -12.522 1.00 90.00 280 THR A N 1
ATOM 2085 C CA . THR A 1 280 ? 3.489 -0.864 -13.572 1.00 90.00 280 THR A CA 1
ATOM 2086 C C . THR A 1 280 ? 3.996 -1.446 -14.885 1.00 90.00 280 THR A C 1
ATOM 2088 O O . THR A 1 280 ? 5.179 -1.775 -15.010 1.00 90.00 280 THR A O 1
ATOM 2091 N N . THR A 1 281 ? 3.083 -1.613 -15.840 1.00 90.75 281 THR A N 1
ATOM 2092 C CA . THR A 1 281 ? 3.354 -2.169 -17.170 1.00 90.75 281 THR A CA 1
ATOM 2093 C C . THR A 1 281 ? 3.567 -1.055 -18.202 1.00 90.75 281 THR A C 1
ATOM 2095 O O . THR A 1 281 ? 3.045 0.051 -18.029 1.00 90.75 281 THR A O 1
ATOM 2098 N N . PRO A 1 282 ? 4.298 -1.317 -19.298 1.00 86.62 282 PRO A N 1
ATOM 2099 C CA . PRO A 1 282 ? 4.341 -0.422 -20.448 1.00 86.62 282 PRO A CA 1
ATOM 2100 C C . PRO A 1 282 ? 2.936 -0.181 -21.017 1.00 86.62 282 PRO A C 1
ATOM 2102 O O . PRO A 1 282 ? 2.061 -1.043 -20.929 1.00 86.62 282 PRO A O 1
ATOM 2105 N N . GLY A 1 283 ? 2.723 0.989 -21.622 1.00 83.44 283 GLY A N 1
ATOM 2106 C CA . GLY A 1 283 ? 1.455 1.324 -22.283 1.00 83.44 283 GLY A CA 1
ATOM 2107 C C . GLY A 1 283 ? 1.271 0.647 -23.647 1.00 83.44 283 GLY A C 1
ATOM 2108 O O . GLY A 1 283 ? 0.162 0.618 -24.177 1.00 83.44 283 GLY A O 1
ATOM 2109 N N . SER A 1 284 ? 2.343 0.093 -24.212 1.00 80.94 284 SER A N 1
ATOM 2110 C CA . SER A 1 284 ? 2.372 -0.582 -25.508 1.00 80.94 284 SER A CA 1
ATOM 2111 C C . SER A 1 284 ? 2.844 -2.026 -25.368 1.00 80.94 284 SER A C 1
ATOM 2113 O O . SER A 1 284 ? 3.574 -2.382 -24.445 1.00 80.94 284 SER A O 1
ATOM 2115 N N . TRP A 1 285 ? 2.411 -2.870 -26.303 1.00 74.31 285 TRP A N 1
ATOM 2116 C CA . TRP A 1 285 ? 2.879 -4.248 -26.386 1.00 74.31 285 TRP A CA 1
ATOM 2117 C C . TRP A 1 285 ? 4.397 -4.285 -26.664 1.00 74.31 285 TRP A C 1
ATOM 2119 O O . TRP A 1 285 ? 4.863 -3.487 -27.483 1.00 74.31 285 TRP A O 1
ATOM 2129 N N . PRO A 1 286 ? 5.162 -5.213 -26.059 1.00 74.12 286 PRO A N 1
ATOM 2130 C CA . PRO A 1 286 ? 4.730 -6.268 -25.134 1.00 74.12 286 PRO A CA 1
ATOM 2131 C C . PRO A 1 286 ? 4.590 -5.780 -23.674 1.00 74.12 286 PRO A C 1
ATOM 2133 O O . PRO A 1 286 ? 5.497 -5.185 -23.107 1.00 74.12 286 PRO A O 1
ATOM 2136 N N . TYR A 1 287 ? 3.436 -6.040 -23.041 1.00 85.62 287 TYR A N 1
ATOM 2137 C CA . TYR A 1 287 ? 3.076 -5.496 -21.713 1.00 85.62 287 TYR A CA 1
ATOM 2138 C C . TYR A 1 287 ? 3.881 -6.069 -20.529 1.00 85.62 287 TYR A C 1
ATOM 2140 O O . TYR A 1 287 ? 3.683 -5.671 -19.382 1.00 85.62 287 TYR A O 1
ATOM 2148 N N . ASP A 1 288 ? 4.759 -7.035 -20.776 1.00 89.31 288 ASP A N 1
ATOM 2149 C CA . ASP A 1 288 ? 5.573 -7.726 -19.778 1.00 89.31 288 ASP A CA 1
ATOM 2150 C C . ASP A 1 288 ? 7.034 -7.245 -19.732 1.00 89.31 288 ASP A C 1
ATOM 2152 O O . ASP A 1 288 ? 7.766 -7.624 -18.811 1.00 89.31 288 ASP A O 1
ATOM 2156 N N . ARG A 1 289 ? 7.455 -6.370 -20.657 1.00 93.38 289 ARG A N 1
ATOM 2157 C CA . ARG A 1 289 ? 8.809 -5.799 -20.686 1.00 93.38 289 ARG A CA 1
ATOM 2158 C C . ARG A 1 289 ? 8.869 -4.417 -21.330 1.00 93.38 289 ARG A C 1
ATOM 2160 O O . ARG A 1 289 ? 8.109 -4.088 -22.230 1.00 93.38 289 ARG A O 1
ATOM 2167 N N . TYR A 1 290 ? 9.842 -3.625 -20.910 1.00 95.75 290 TYR A N 1
ATOM 2168 C CA . TYR A 1 290 ? 10.218 -2.397 -21.593 1.00 95.75 290 TYR A CA 1
ATOM 2169 C C . TYR A 1 290 ? 11.204 -2.740 -22.707 1.00 95.75 290 TYR A C 1
ATOM 2171 O O . TYR A 1 290 ? 12.271 -3.283 -22.439 1.00 95.75 290 TYR A O 1
ATOM 2179 N N . ALA A 1 291 ? 10.821 -2.446 -23.948 1.00 95.94 291 ALA A N 1
ATOM 2180 C CA . ALA A 1 291 ? 11.665 -2.664 -25.117 1.00 95.94 291 ALA A CA 1
ATOM 2181 C C . ALA A 1 291 ? 12.901 -1.750 -25.119 1.00 95.94 291 ALA A C 1
ATOM 2183 O O . ALA A 1 291 ? 12.765 -0.547 -24.856 1.00 95.94 291 ALA A O 1
ATOM 2184 N N . GLY A 1 292 ? 14.068 -2.318 -25.424 1.00 97.19 292 GLY A N 1
ATOM 2185 C CA . GLY A 1 292 ? 15.284 -1.578 -25.746 1.00 97.19 292 GLY A CA 1
ATOM 2186 C C . GLY A 1 292 ? 15.150 -0.820 -27.069 1.00 97.19 292 GLY A C 1
ATOM 2187 O O . GLY A 1 292 ? 14.276 -1.112 -27.890 1.00 97.19 292 GLY A O 1
ATOM 2188 N N . GLY A 1 293 ? 15.996 0.190 -27.264 1.00 97.31 293 GLY A N 1
ATOM 2189 C CA . GLY A 1 293 ? 15.980 1.012 -28.470 1.00 97.31 293 GLY A CA 1
ATOM 2190 C C . GLY A 1 293 ? 16.449 0.230 -29.694 1.00 97.31 293 GLY A C 1
ATOM 2191 O O . GLY A 1 293 ? 17.382 -0.572 -29.614 1.00 97.31 293 GLY A O 1
ATOM 2192 N N . ALA A 1 294 ? 15.845 0.477 -30.852 1.00 97.56 294 ALA A N 1
ATOM 2193 C CA . ALA A 1 294 ? 16.294 -0.117 -32.103 1.00 97.56 294 ALA A CA 1
ATOM 2194 C C . ALA A 1 294 ? 17.694 0.389 -32.490 1.00 97.56 294 ALA A C 1
ATOM 2196 O O . ALA A 1 294 ? 18.041 1.547 -32.264 1.00 97.56 294 ALA A O 1
ATOM 2197 N N . ALA A 1 295 ? 18.493 -0.468 -33.129 1.00 98.06 295 ALA A N 1
ATOM 2198 C CA . ALA A 1 295 ? 19.795 -0.080 -33.665 1.00 98.06 295 ALA A CA 1
ATOM 2199 C C . ALA A 1 295 ? 19.650 0.971 -34.779 1.00 98.06 295 ALA A C 1
ATOM 2201 O O . ALA A 1 295 ? 18.823 0.808 -35.689 1.00 98.06 295 ALA A O 1
ATOM 2202 N N . GLY A 1 296 ? 20.508 1.993 -34.769 1.00 97.94 296 GLY A N 1
ATOM 2203 C CA . GLY A 1 296 ? 20.586 2.979 -35.842 1.00 97.94 296 GLY A CA 1
ATOM 2204 C C . GLY A 1 296 ? 20.940 2.339 -37.187 1.00 97.94 296 GLY A C 1
ATOM 2205 O O . GLY A 1 296 ? 21.723 1.394 -37.268 1.00 97.94 296 GLY A O 1
ATOM 2206 N N . GLN A 1 297 ? 20.357 2.846 -38.268 1.00 97.44 297 GLN A N 1
ATOM 2207 C CA . GLN A 1 297 ? 20.496 2.314 -39.621 1.00 97.44 297 GLN A CA 1
ATOM 2208 C C . GLN A 1 297 ? 21.445 3.172 -40.461 1.00 97.44 297 GLN A C 1
ATOM 2210 O O . GLN A 1 297 ? 21.263 4.385 -40.497 1.00 97.44 297 GLN A O 1
ATOM 2215 N N . PRO A 1 298 ? 22.371 2.595 -41.245 1.00 97.31 298 PRO A N 1
ATOM 2216 C CA . PRO A 1 298 ? 22.571 1.162 -41.458 1.00 97.31 298 PRO A CA 1
ATOM 2217 C C . PRO A 1 298 ? 23.294 0.498 -40.279 1.00 97.31 298 PRO A C 1
ATOM 2219 O O . PRO A 1 298 ? 24.207 1.086 -39.710 1.00 97.31 298 PRO A O 1
ATOM 2222 N N . SER A 1 299 ? 22.946 -0.757 -39.974 1.00 96.81 299 SER A N 1
ATOM 2223 C CA . SER A 1 299 ? 23.556 -1.481 -38.848 1.00 96.81 299 SER A CA 1
ATOM 2224 C C . SER A 1 299 ? 25.031 -1.828 -39.036 1.00 96.81 299 SER A C 1
ATOM 2226 O O . SER A 1 299 ? 25.715 -2.148 -38.074 1.00 96.81 299 SER A O 1
ATOM 2228 N N . LYS A 1 300 ? 25.535 -1.760 -40.271 1.00 98.19 300 LYS A N 1
ATOM 2229 C CA . LYS A 1 300 ? 26.946 -1.920 -40.629 1.00 98.19 300 LYS A CA 1
ATOM 2230 C C . LYS A 1 300 ? 27.333 -0.804 -41.591 1.00 98.19 300 LYS A C 1
ATOM 2232 O O . LYS A 1 300 ? 26.879 -0.772 -42.737 1.00 98.19 300 LYS A O 1
ATOM 2237 N N . ALA A 1 301 ? 28.164 0.114 -41.119 1.00 97.88 301 ALA A N 1
ATOM 2238 C CA . ALA A 1 301 ? 28.576 1.309 -41.837 1.00 97.88 301 ALA A CA 1
ATOM 2239 C C . ALA A 1 301 ? 30.094 1.330 -42.047 1.00 97.88 301 ALA A C 1
ATOM 2241 O O . ALA A 1 301 ? 30.865 0.902 -41.186 1.00 97.88 301 ALA A O 1
ATOM 2242 N N . GLU A 1 302 ? 30.524 1.853 -43.190 1.00 98.31 302 GLU A N 1
ATOM 2243 C CA . GLU A 1 302 ? 31.927 2.068 -43.533 1.00 98.31 302 GLU A CA 1
ATOM 2244 C C . GLU A 1 302 ? 32.133 3.535 -43.940 1.00 98.31 302 GLU A C 1
ATOM 2246 O O . GLU A 1 302 ? 31.325 4.121 -44.664 1.00 98.31 302 GLU A O 1
ATOM 2251 N N . GLN A 1 303 ? 33.209 4.142 -43.449 1.00 98.00 303 GLN A N 1
ATOM 2252 C CA . GLN A 1 303 ? 33.643 5.478 -43.842 1.00 98.00 303 GLN A CA 1
ATOM 2253 C C . GLN A 1 303 ? 34.977 5.362 -44.557 1.00 98.00 303 GLN A C 1
ATOM 2255 O O . GLN A 1 303 ? 35.900 4.741 -44.030 1.00 98.00 303 GLN A O 1
ATOM 2260 N N . VAL A 1 304 ? 35.069 5.925 -45.761 1.00 98.12 304 VAL A N 1
ATOM 2261 C CA . VAL A 1 304 ? 36.189 5.672 -46.676 1.00 98.12 304 VAL A CA 1
ATOM 2262 C C . VAL A 1 304 ? 37.022 6.931 -46.876 1.00 98.12 304 VAL A C 1
ATOM 2264 O O . VAL A 1 304 ? 36.515 7.977 -47.275 1.00 98.12 304 VAL A O 1
ATOM 2267 N N . HIS A 1 305 ? 38.328 6.817 -46.667 1.00 98.19 305 HIS A N 1
ATOM 2268 C CA . HIS A 1 305 ? 39.288 7.880 -46.936 1.00 98.19 305 HIS A CA 1
ATOM 2269 C C . HIS A 1 305 ? 40.127 7.523 -48.159 1.00 98.19 305 HIS A C 1
ATOM 2271 O O . HIS A 1 305 ? 40.872 6.544 -48.148 1.00 98.19 305 HIS A O 1
ATOM 2277 N N . PHE A 1 306 ? 40.013 8.320 -49.217 1.00 97.88 306 PHE A N 1
ATOM 2278 C CA . PHE A 1 306 ? 40.862 8.240 -50.400 1.00 97.88 306 PHE A CA 1
ATOM 2279 C C . PHE A 1 306 ? 42.063 9.176 -50.274 1.00 97.88 306 PHE A C 1
ATOM 2281 O O . PHE A 1 306 ? 41.935 10.325 -49.850 1.00 97.88 306 PHE A O 1
ATOM 2288 N N . TYR A 1 307 ? 43.230 8.709 -50.703 1.00 96.56 307 TYR A N 1
ATOM 2289 C CA . TYR A 1 307 ? 44.450 9.512 -50.728 1.00 96.56 307 TYR A CA 1
ATOM 2290 C C . TYR A 1 307 ? 45.374 9.059 -51.859 1.00 96.56 307 TYR A C 1
ATOM 2292 O O . TYR A 1 307 ? 45.335 7.898 -52.276 1.00 96.56 307 TYR A O 1
ATOM 2300 N N . LEU A 1 308 ? 46.202 9.975 -52.364 1.00 94.50 308 LEU A N 1
ATOM 2301 C CA . LEU A 1 308 ? 47.257 9.650 -53.322 1.00 94.50 308 LEU A CA 1
ATOM 2302 C C . LEU A 1 308 ? 48.554 9.316 -52.584 1.00 94.50 308 LEU A C 1
ATOM 2304 O O . LEU A 1 308 ? 49.030 10.086 -51.755 1.00 94.50 308 LEU A O 1
ATOM 2308 N N . GLU A 1 309 ? 49.145 8.182 -52.938 1.00 92.00 309 GLU A N 1
ATOM 2309 C CA . GLU A 1 309 ? 50.450 7.746 -52.455 1.00 92.00 309 GLU A CA 1
ATOM 2310 C C . GLU A 1 309 ? 51.255 7.233 -53.654 1.00 92.00 309 GLU A C 1
ATOM 2312 O O . GLU A 1 309 ? 50.816 6.310 -54.342 1.00 92.00 309 GLU A O 1
ATOM 2317 N N . TRP A 1 310 ? 52.401 7.862 -53.947 1.00 88.12 310 TRP A N 1
ATOM 2318 C CA . TRP A 1 310 ? 53.275 7.518 -55.083 1.00 88.12 310 TRP A CA 1
ATOM 2319 C C . TRP A 1 310 ? 52.527 7.355 -56.422 1.00 88.12 310 TRP A C 1
ATOM 2321 O O . TRP A 1 310 ? 52.661 6.339 -57.099 1.00 88.12 310 TRP A O 1
ATOM 2331 N N . PHE A 1 311 ? 51.699 8.341 -56.791 1.00 88.31 311 PHE A N 1
ATOM 2332 C CA . PHE A 1 311 ? 50.864 8.322 -58.008 1.00 88.31 311 PHE A CA 1
ATOM 2333 C C . PHE A 1 311 ? 49.856 7.156 -58.089 1.00 88.31 311 PHE A C 1
ATOM 2335 O O . PHE A 1 311 ? 49.308 6.871 -59.151 1.00 88.31 311 PHE A O 1
ATOM 2342 N N . SER A 1 312 ? 49.560 6.494 -56.968 1.00 93.38 312 SER A N 1
ATOM 2343 C CA . SER A 1 312 ? 48.494 5.500 -56.849 1.00 93.38 312 SER A CA 1
ATOM 2344 C C . SER A 1 312 ? 47.413 6.027 -55.913 1.00 93.38 312 SER A C 1
ATOM 2346 O O . SER A 1 312 ? 47.686 6.368 -54.764 1.00 93.38 312 SER A O 1
ATOM 2348 N N . MET A 1 313 ? 46.157 6.002 -56.361 1.00 96.06 313 MET A N 1
ATOM 2349 C CA . MET A 1 313 ? 45.019 6.218 -55.466 1.00 96.06 313 MET A CA 1
ATOM 2350 C C . MET A 1 313 ? 44.907 5.030 -54.509 1.00 96.06 313 MET A C 1
ATOM 2352 O O . MET A 1 313 ? 44.869 3.869 -54.929 1.00 96.06 313 MET A O 1
ATOM 2356 N N . LYS A 1 314 ? 44.880 5.309 -53.210 1.00 96.31 314 LYS A N 1
ATOM 2357 C CA . LYS A 1 314 ? 44.671 4.349 -52.128 1.00 96.31 314 LYS A CA 1
ATOM 2358 C C . LYS A 1 314 ? 43.360 4.667 -51.416 1.00 96.31 314 LYS A C 1
ATOM 2360 O O . LYS A 1 314 ? 42.711 5.674 -51.681 1.00 96.31 314 LYS A O 1
ATOM 2365 N N . SER A 1 315 ? 42.929 3.732 -50.580 1.00 97.00 315 SER A N 1
ATOM 2366 C CA . SER A 1 315 ? 41.734 3.905 -49.760 1.00 97.00 315 SER A CA 1
ATOM 2367 C C . SER A 1 315 ? 41.950 3.192 -48.437 1.00 97.00 315 SER A C 1
ATOM 2369 O O . SER A 1 315 ? 42.297 2.008 -48.461 1.00 97.00 315 SER A O 1
ATOM 2371 N N . SER A 1 316 ? 41.710 3.870 -47.329 1.00 97.19 316 SER A N 1
ATOM 2372 C CA . SER A 1 316 ? 41.525 3.252 -46.020 1.00 97.19 316 SER A CA 1
ATOM 2373 C C . SER A 1 316 ? 40.052 3.349 -45.639 1.00 97.19 316 SER A C 1
ATOM 2375 O O . SER A 1 316 ? 39.303 4.153 -46.200 1.00 97.19 316 SER A O 1
ATOM 2377 N N . ALA A 1 317 ? 39.619 2.483 -44.733 1.00 97.69 317 ALA A N 1
ATOM 2378 C CA . ALA A 1 317 ? 38.240 2.472 -44.298 1.00 97.69 317 ALA A CA 1
ATOM 2379 C C . ALA A 1 317 ? 38.141 2.205 -42.799 1.00 97.69 317 ALA A C 1
ATOM 2381 O O . ALA A 1 317 ? 38.840 1.347 -42.257 1.00 97.69 317 ALA A O 1
ATOM 2382 N N . SER A 1 318 ? 37.262 2.953 -42.144 1.00 97.88 318 SER A N 1
ATOM 2383 C CA . SER A 1 318 ? 36.838 2.715 -40.769 1.00 97.88 318 SER A CA 1
ATOM 2384 C C . SER A 1 318 ? 35.466 2.063 -40.800 1.00 97.88 318 SER A C 1
ATOM 2386 O O . SER A 1 318 ? 34.660 2.375 -41.672 1.00 97.88 318 SER A O 1
ATOM 2388 N N . ARG A 1 319 ? 35.193 1.151 -39.868 1.00 97.81 319 ARG A N 1
ATOM 2389 C CA . ARG A 1 319 ? 33.922 0.423 -39.802 1.00 97.81 319 ARG A CA 1
ATOM 2390 C C . ARG A 1 319 ? 33.251 0.651 -38.466 1.00 97.81 319 ARG A C 1
ATOM 2392 O O . ARG A 1 319 ? 33.921 0.730 -37.440 1.00 97.81 319 ARG A O 1
ATOM 2399 N N . HIS A 1 320 ? 31.931 0.691 -38.504 1.00 97.69 320 HIS A N 1
ATOM 2400 C CA . HIS A 1 320 ? 31.085 0.782 -37.333 1.00 97.69 320 HIS A CA 1
ATOM 2401 C C . HIS A 1 320 ? 29.902 -0.167 -37.497 1.00 97.69 320 HIS A C 1
ATOM 2403 O O . HIS A 1 320 ? 29.375 -0.332 -38.599 1.00 97.69 320 HIS A O 1
ATOM 2409 N N . THR A 1 321 ? 29.506 -0.797 -36.403 1.00 98.06 321 THR A N 1
ATOM 2410 C CA . THR A 1 321 ? 28.336 -1.667 -36.346 1.00 98.06 321 THR A CA 1
ATOM 2411 C C . THR A 1 321 ? 27.487 -1.174 -35.197 1.00 98.06 321 THR A C 1
ATOM 2413 O O . THR A 1 321 ? 28.051 -0.922 -34.136 1.00 98.06 321 THR A O 1
ATOM 2416 N N . THR A 1 322 ? 26.180 -1.063 -35.405 1.00 98.25 322 THR A N 1
ATOM 2417 C CA . THR A 1 322 ? 25.254 -0.704 -34.334 1.00 98.25 322 THR A CA 1
ATOM 2418 C C . THR A 1 322 ? 24.549 -1.933 -33.772 1.00 98.25 322 THR A C 1
ATOM 2420 O O . THR A 1 322 ? 24.315 -2.920 -34.482 1.00 98.25 322 THR A O 1
ATOM 2423 N N . SER A 1 323 ? 24.187 -1.871 -32.498 1.00 97.94 323 SER A N 1
ATOM 2424 C CA . SER A 1 323 ? 23.359 -2.852 -31.802 1.00 97.94 323 SER A CA 1
ATOM 2425 C C . SER A 1 323 ? 22.060 -2.228 -31.300 1.00 97.94 323 SER A C 1
ATOM 2427 O O . SER A 1 323 ? 21.957 -1.018 -31.088 1.00 97.94 323 SER A O 1
ATOM 2429 N N . ALA A 1 324 ? 21.035 -3.067 -31.152 1.00 98.06 324 ALA A N 1
ATOM 2430 C CA . ALA A 1 324 ? 19.849 -2.682 -30.402 1.00 98.06 324 ALA A CA 1
ATOM 2431 C C . ALA A 1 324 ? 20.198 -2.669 -28.910 1.00 98.06 324 ALA A C 1
ATOM 2433 O O . ALA A 1 324 ? 21.105 -3.393 -28.493 1.00 98.06 324 ALA A O 1
ATOM 2434 N N . GLY A 1 325 ? 19.480 -1.857 -28.142 1.00 97.75 325 GLY A N 1
ATOM 2435 C CA . GLY A 1 325 ? 19.564 -1.894 -26.689 1.00 97.75 325 GLY A CA 1
ATOM 2436 C C . GLY A 1 325 ? 18.870 -3.128 -26.123 1.00 97.75 325 GLY A C 1
ATOM 2437 O O . GLY A 1 325 ? 17.984 -3.706 -26.760 1.00 97.75 325 GLY A O 1
ATOM 2438 N N . ASP A 1 326 ? 19.246 -3.502 -24.908 1.00 97.75 326 ASP A N 1
ATOM 2439 C CA . ASP A 1 326 ? 18.641 -4.625 -24.203 1.00 97.75 326 ASP A CA 1
ATOM 2440 C C . ASP A 1 326 ? 17.241 -4.277 -23.662 1.00 97.75 326 ASP A C 1
ATOM 2442 O O . ASP A 1 326 ? 16.969 -3.162 -23.200 1.00 97.75 326 ASP A O 1
ATOM 2446 N N . ASP A 1 327 ? 16.340 -5.264 -23.692 1.00 97.06 327 ASP A N 1
ATOM 2447 C CA . ASP A 1 327 ? 15.023 -5.180 -23.058 1.00 97.06 327 ASP A CA 1
ATOM 2448 C C . ASP A 1 327 ? 15.150 -5.257 -21.527 1.00 97.06 327 ASP A C 1
ATOM 2450 O O . ASP A 1 327 ? 15.998 -5.964 -20.980 1.00 97.06 327 ASP A O 1
ATOM 2454 N N . ALA A 1 328 ? 14.230 -4.606 -20.812 1.00 96.75 328 ALA A N 1
ATOM 2455 C CA . ALA A 1 328 ? 14.172 -4.645 -19.355 1.00 96.75 328 ALA A CA 1
ATOM 2456 C C . ALA A 1 328 ? 12.844 -5.234 -18.851 1.00 96.75 328 ALA A C 1
ATOM 2458 O O . ALA A 1 328 ? 11.774 -4.889 -19.358 1.00 96.75 328 ALA A O 1
ATOM 2459 N N . PRO A 1 329 ? 12.860 -6.099 -17.823 1.00 95.56 329 PRO A N 1
ATOM 2460 C CA . PRO A 1 329 ? 11.652 -6.773 -17.358 1.00 95.56 329 PRO A CA 1
ATOM 2461 C C . PRO A 1 329 ? 10.716 -5.839 -16.578 1.00 95.56 329 PRO A C 1
ATOM 2463 O O . PRO A 1 329 ? 11.157 -4.912 -15.890 1.00 95.56 329 PRO A O 1
ATOM 2466 N N . VAL A 1 330 ? 9.418 -6.156 -16.595 1.00 96.31 330 VAL A N 1
ATOM 2467 C CA . VAL A 1 330 ? 8.464 -5.635 -15.607 1.00 96.31 330 VAL A CA 1
ATOM 2468 C C . VAL A 1 330 ? 8.646 -6.388 -14.290 1.00 96.31 330 VAL A C 1
ATOM 2470 O O . VAL A 1 330 ? 8.460 -7.605 -14.223 1.00 96.31 330 VAL A O 1
ATOM 2473 N N . ARG A 1 331 ? 8.981 -5.670 -13.215 1.00 95.94 331 ARG A N 1
ATOM 2474 C CA . ARG A 1 331 ? 9.113 -6.263 -11.877 1.00 95.94 331 ARG A CA 1
ATOM 2475 C C . ARG A 1 331 ? 7.739 -6.454 -11.238 1.00 95.94 331 ARG A C 1
ATOM 2477 O O . ARG A 1 331 ? 6.919 -5.540 -11.237 1.00 95.94 331 ARG A O 1
ATOM 2484 N N . ARG A 1 332 ? 7.499 -7.641 -10.678 1.00 95.69 332 ARG A N 1
ATOM 2485 C CA . ARG A 1 332 ? 6.234 -8.034 -10.037 1.00 95.69 332 ARG A CA 1
ATOM 2486 C C . ARG A 1 332 ? 6.440 -8.304 -8.548 1.00 95.69 332 ARG A C 1
ATOM 2488 O O . ARG A 1 332 ? 7.568 -8.535 -8.114 1.00 95.69 332 ARG A O 1
ATOM 2495 N N . GLY A 1 333 ? 5.353 -8.237 -7.785 1.00 93.81 333 GLY A N 1
ATOM 2496 C CA . GLY A 1 333 ? 5.345 -8.626 -6.377 1.00 93.81 333 GLY A CA 1
ATOM 2497 C C . GLY A 1 333 ? 5.641 -10.114 -6.207 1.00 93.81 333 GLY A C 1
ATOM 2498 O O . GLY A 1 333 ? 5.458 -10.900 -7.139 1.00 93.81 333 GLY A O 1
ATOM 2499 N N . ASN A 1 334 ? 6.133 -10.484 -5.032 1.00 96.12 334 ASN A N 1
ATOM 2500 C CA . ASN A 1 334 ? 6.432 -11.867 -4.680 1.00 96.12 334 ASN A CA 1
ATOM 2501 C C . ASN A 1 334 ? 5.162 -12.615 -4.268 1.00 96.12 334 ASN A C 1
ATOM 2503 O O . ASN A 1 334 ? 5.069 -13.820 -4.495 1.00 96.12 334 ASN A O 1
ATOM 2507 N N . THR A 1 335 ? 4.200 -11.916 -3.662 1.00 95.38 335 THR A N 1
ATOM 2508 C CA . THR A 1 335 ? 2.921 -12.484 -3.235 1.00 95.38 335 THR A CA 1
ATOM 2509 C C . THR A 1 335 ? 1.757 -11.749 -3.894 1.00 95.38 335 THR A C 1
ATOM 2511 O O . THR A 1 335 ? 1.918 -10.700 -4.517 1.00 95.38 335 THR A O 1
ATOM 2514 N N . VAL A 1 336 ? 0.560 -12.333 -3.809 1.00 95.12 336 VAL A N 1
ATOM 2515 C CA . VAL A 1 336 ? -0.681 -11.694 -4.284 1.00 95.12 336 VAL A CA 1
ATOM 2516 C C . VAL A 1 336 ? -1.279 -10.790 -3.197 1.00 95.12 336 VAL A C 1
ATOM 2518 O O . VAL A 1 336 ? -1.934 -9.792 -3.502 1.00 95.12 336 VAL A O 1
ATOM 2521 N N . SER A 1 337 ? -1.028 -11.119 -1.931 1.00 97.19 337 SER A N 1
ATOM 2522 C CA . SER A 1 337 ? -1.493 -10.387 -0.756 1.00 97.19 337 SER A CA 1
ATOM 2523 C C . SER A 1 337 ? -0.536 -10.569 0.424 1.00 97.19 337 SER A C 1
ATOM 2525 O O . SER A 1 337 ? 0.330 -11.451 0.405 1.00 97.19 337 SER A O 1
ATOM 2527 N N . GLY A 1 338 ? -0.723 -9.748 1.456 1.00 97.69 338 GLY A N 1
ATOM 2528 C CA . GLY A 1 338 ? -0.156 -9.975 2.780 1.00 97.69 338 GLY A CA 1
ATOM 2529 C C . GLY A 1 338 ? -0.761 -11.202 3.465 1.00 97.69 338 GLY A C 1
ATOM 2530 O O . GLY A 1 338 ? -1.706 -11.822 2.963 1.00 97.69 338 GLY A O 1
ATOM 2531 N N . GLU A 1 339 ? -0.209 -11.548 4.625 1.00 98.38 339 GLU A N 1
ATOM 2532 C CA . GLU A 1 339 ? -0.733 -12.623 5.469 1.00 98.38 339 GLU A CA 1
ATOM 2533 C C . GLU A 1 339 ? -2.112 -12.250 6.025 1.00 98.38 339 GLU A C 1
ATOM 2535 O O . GLU A 1 339 ? -2.358 -11.100 6.401 1.00 98.38 339 GLU A O 1
ATOM 2540 N N . ASN A 1 340 ? -3.017 -13.227 6.087 1.00 98.50 340 ASN A N 1
ATOM 2541 C CA . ASN A 1 340 ? -4.288 -13.039 6.774 1.00 98.50 340 ASN A CA 1
ATOM 2542 C C . ASN A 1 340 ? -4.054 -12.926 8.284 1.00 98.50 340 ASN A C 1
ATOM 2544 O O . ASN A 1 340 ? -3.161 -13.563 8.840 1.00 98.50 340 ASN A O 1
ATOM 2548 N N . GLY A 1 341 ? -4.891 -12.132 8.938 1.00 98.12 341 GLY A N 1
ATOM 2549 C CA . GLY A 1 341 ? -4.951 -12.029 10.385 1.00 98.12 341 GLY A CA 1
ATOM 2550 C C . GLY A 1 341 ? -5.507 -13.289 11.049 1.00 98.12 341 GLY A C 1
ATOM 2551 O O . GLY A 1 341 ? -5.850 -14.278 10.397 1.00 98.12 341 GLY A O 1
ATOM 2552 N N . ALA A 1 342 ? -5.634 -13.231 12.373 1.00 98.31 342 ALA A N 1
ATOM 2553 C CA . ALA A 1 342 ? -6.115 -14.343 13.188 1.00 98.31 342 ALA A CA 1
ATOM 2554 C C . ALA A 1 342 ? -7.236 -13.913 14.142 1.00 98.31 342 ALA A C 1
ATOM 2556 O O . ALA A 1 342 ? -7.268 -12.771 14.604 1.00 98.31 342 ALA A O 1
ATOM 2557 N N . ILE A 1 343 ? -8.128 -14.852 14.460 1.00 98.25 343 ILE A N 1
ATOM 2558 C CA . ILE A 1 343 ? -9.161 -14.713 15.488 1.00 98.25 343 ILE A CA 1
ATOM 2559 C C . ILE A 1 343 ? -8.868 -15.657 16.651 1.00 98.25 343 ILE A C 1
ATOM 2561 O O . ILE A 1 343 ? -8.535 -16.825 16.451 1.00 98.25 343 ILE A O 1
ATOM 2565 N N . PHE A 1 344 ? -8.993 -15.137 17.868 1.00 98.12 344 PHE A N 1
ATOM 2566 C CA . PHE A 1 344 ? -8.862 -15.893 19.105 1.00 98.12 344 PHE A CA 1
ATOM 2567 C C . PHE A 1 344 ? -10.097 -15.668 19.970 1.00 98.12 344 PHE A C 1
ATOM 2569 O O . PHE A 1 344 ? -10.448 -14.525 20.266 1.00 98.12 344 PHE A O 1
ATOM 2576 N N . TYR A 1 345 ? -10.719 -16.762 20.399 1.00 97.75 345 TYR A N 1
ATOM 2577 C CA . TYR A 1 345 ? -11.820 -16.723 21.350 1.00 97.75 345 TYR A CA 1
ATOM 2578 C C . TYR A 1 345 ? -11.316 -16.993 22.763 1.00 97.75 345 TYR A C 1
ATOM 2580 O O . TYR A 1 345 ? -10.485 -17.878 22.974 1.00 97.75 345 TYR A O 1
ATOM 2588 N N . GLU A 1 346 ? -11.808 -16.222 23.724 1.00 96.81 346 GLU A N 1
ATOM 2589 C CA . GLU A 1 346 ? -11.407 -16.320 25.122 1.00 96.81 346 GLU A CA 1
ATOM 2590 C C . GLU A 1 346 ? -12.609 -16.661 26.003 1.00 96.81 346 GLU A C 1
ATOM 2592 O O . GLU A 1 346 ? -13.626 -15.973 25.984 1.00 96.81 346 GLU A O 1
ATOM 2597 N N . ASP A 1 347 ? -12.473 -17.708 26.817 1.00 95.62 347 ASP A N 1
ATOM 2598 C CA . ASP A 1 347 ? -13.510 -18.154 27.752 1.00 95.62 347 ASP A CA 1
ATOM 2599 C C . ASP A 1 347 ? -13.472 -17.320 29.043 1.00 95.62 347 ASP A C 1
ATOM 2601 O O . ASP A 1 347 ? -13.008 -17.750 30.101 1.00 95.62 347 ASP A O 1
ATOM 2605 N N . ARG A 1 348 ? -13.849 -16.044 28.917 1.00 94.44 348 ARG A N 1
ATOM 2606 C CA . ARG A 1 348 ? -13.896 -15.071 30.018 1.00 94.44 348 ARG A CA 1
ATOM 2607 C C . ARG A 1 348 ? -15.188 -14.249 29.929 1.00 94.44 348 ARG A C 1
ATOM 2609 O O . ARG A 1 348 ? -15.124 -13.063 29.609 1.00 94.44 348 ARG A O 1
ATOM 2616 N N . PRO A 1 349 ? -16.361 -14.835 30.234 1.00 87.69 349 PRO A N 1
ATOM 2617 C CA . PRO A 1 349 ? -17.668 -14.202 29.998 1.00 87.69 349 PRO A CA 1
ATOM 2618 C C . PRO A 1 349 ? -17.894 -12.901 30.786 1.00 87.69 349 PRO A C 1
ATOM 2620 O O . PRO A 1 349 ? -18.783 -12.128 30.451 1.00 87.69 349 PRO A O 1
ATOM 2623 N N . TYR A 1 350 ? -17.077 -12.637 31.811 1.00 93.38 350 TYR A N 1
ATOM 2624 C CA . TYR A 1 350 ? -17.128 -11.428 32.638 1.00 93.38 350 TYR A CA 1
ATOM 2625 C C . TYR A 1 350 ? -15.961 -10.462 32.392 1.00 93.38 350 TYR A C 1
ATOM 2627 O O . TYR A 1 350 ? -15.771 -9.531 33.170 1.00 93.38 350 TYR A O 1
ATOM 2635 N N . ALA A 1 351 ? -15.163 -10.655 31.332 1.00 93.25 351 ALA A N 1
ATOM 2636 C CA . ALA A 1 351 ? -14.056 -9.744 31.011 1.00 93.25 351 ALA A CA 1
ATOM 2637 C C . ALA A 1 351 ? -14.528 -8.308 30.712 1.00 93.25 351 ALA A C 1
ATOM 2639 O O . ALA A 1 351 ? -13.739 -7.374 30.810 1.00 93.25 351 ALA A O 1
ATOM 2640 N N . TRP A 1 352 ? -15.812 -8.136 30.383 1.00 92.62 352 TRP A N 1
ATOM 2641 C CA . TRP A 1 352 ? -16.436 -6.834 30.163 1.00 92.62 352 TRP A CA 1
ATOM 2642 C C . TRP A 1 352 ? -16.652 -6.019 31.449 1.00 92.62 352 TRP A C 1
ATOM 2644 O O . TRP A 1 352 ? -16.849 -4.806 31.364 1.00 92.62 352 TRP A O 1
ATOM 2654 N N . ILE A 1 353 ? -16.620 -6.650 32.633 1.00 93.19 353 ILE A N 1
ATOM 2655 C CA . ILE A 1 353 ? -16.810 -5.957 33.914 1.00 93.19 353 ILE A CA 1
ATOM 2656 C C . ILE A 1 353 ? -15.548 -5.150 34.231 1.00 93.19 353 ILE A C 1
ATOM 2658 O O . ILE A 1 353 ? -14.539 -5.688 34.686 1.00 93.19 353 ILE A O 1
ATOM 2662 N N . ASP A 1 354 ? -15.624 -3.837 34.030 1.00 93.44 354 ASP A N 1
ATOM 2663 C CA . ASP A 1 354 ? -14.570 -2.888 34.372 1.00 93.44 354 ASP A CA 1
ATOM 2664 C C . ASP A 1 354 ? -15.005 -2.039 35.584 1.00 93.44 354 ASP A C 1
ATOM 2666 O O . ASP A 1 354 ? -16.150 -1.582 35.647 1.00 93.44 354 ASP A O 1
ATOM 2670 N N . PRO A 1 355 ? -14.124 -1.777 36.568 1.00 93.75 355 PRO A N 1
ATOM 2671 C CA . PRO A 1 355 ? -14.474 -0.933 37.709 1.00 93.75 355 PRO A CA 1
ATOM 2672 C C . PRO A 1 355 ? -14.993 0.463 37.323 1.00 93.75 355 PRO A C 1
ATOM 2674 O O . PRO A 1 355 ? -15.796 1.039 38.060 1.00 93.75 355 PRO A O 1
ATOM 2677 N N . LEU A 1 356 ? -14.551 1.026 36.191 1.00 90.81 356 LEU A N 1
ATOM 2678 C CA . LEU A 1 356 ? -15.011 2.328 35.709 1.00 90.81 356 LEU A CA 1
ATOM 2679 C C . LEU A 1 356 ? -16.426 2.261 35.127 1.00 90.81 356 LEU A C 1
ATOM 2681 O O . LEU A 1 356 ? -17.219 3.158 35.422 1.00 90.81 356 LEU A O 1
ATOM 2685 N N . SER A 1 357 ? -16.766 1.217 34.361 1.00 87.31 357 SER A N 1
ATOM 2686 C CA . SER A 1 357 ? -18.139 1.042 33.863 1.00 87.31 357 SER A CA 1
ATOM 2687 C C . SER A 1 357 ? -19.098 0.775 35.020 1.00 87.31 357 SER A C 1
ATOM 2689 O O . SER A 1 357 ? -20.109 1.466 35.139 1.00 87.31 357 SER A O 1
ATOM 2691 N N . LEU A 1 358 ? -18.732 -0.113 35.953 1.00 89.88 358 LEU A N 1
ATOM 2692 C CA . LEU A 1 358 ? -19.539 -0.397 37.143 1.00 89.88 358 LEU A CA 1
ATOM 2693 C C . LEU A 1 358 ? -19.783 0.868 37.976 1.00 89.88 358 LEU A C 1
ATOM 2695 O O . LEU A 1 358 ? -20.902 1.122 38.416 1.00 89.88 358 LEU A O 1
ATOM 2699 N N . ARG A 1 359 ? -18.755 1.707 38.161 1.00 90.62 359 ARG A N 1
ATOM 2700 C CA . ARG A 1 359 ? -18.905 2.987 38.862 1.00 90.62 359 ARG A CA 1
ATOM 2701 C C . ARG A 1 359 ? -19.908 3.908 38.166 1.00 90.62 359 ARG A C 1
ATOM 2703 O O . ARG A 1 359 ? -20.685 4.555 38.864 1.00 90.62 359 ARG A O 1
ATOM 2710 N N . LYS A 1 360 ? -19.895 3.987 36.830 1.00 88.25 360 LYS A N 1
ATOM 2711 C CA . LYS A 1 360 ? -20.845 4.807 36.061 1.00 88.25 360 LYS A CA 1
ATOM 2712 C C . LYS A 1 360 ? -22.278 4.292 36.201 1.00 88.25 360 LYS A C 1
ATOM 2714 O O . LYS A 1 360 ? -23.163 5.089 36.504 1.00 88.25 360 LYS A O 1
ATOM 2719 N N . VAL A 1 361 ? -22.482 2.978 36.095 1.00 87.75 361 VAL A N 1
ATOM 2720 C CA . VAL A 1 361 ? -23.794 2.339 36.299 1.00 87.75 361 VAL A CA 1
ATOM 2721 C C . VAL A 1 361 ? -24.311 2.583 37.722 1.00 87.75 361 VAL A C 1
ATOM 2723 O O . VAL A 1 361 ? -25.419 3.084 37.900 1.00 87.75 361 VAL A O 1
ATOM 2726 N N . LEU A 1 362 ? -23.495 2.332 38.751 1.00 90.69 362 LEU A N 1
ATOM 2727 C CA . LEU A 1 362 ? -23.882 2.549 40.151 1.00 90.69 362 LEU A CA 1
ATOM 2728 C C . LEU A 1 362 ? -24.158 4.022 40.468 1.00 90.69 362 LEU A C 1
ATOM 2730 O O . LEU A 1 362 ? -25.093 4.330 41.208 1.00 90.69 362 LEU A O 1
ATOM 2734 N N . GLN A 1 363 ? -23.368 4.945 39.910 1.00 89.44 363 GLN A N 1
ATOM 2735 C CA . GLN A 1 363 ? -23.625 6.377 40.046 1.00 89.44 363 GLN A CA 1
ATOM 2736 C C . GLN A 1 363 ? -24.994 6.730 39.464 1.00 89.44 363 GLN A C 1
ATOM 2738 O O . GLN A 1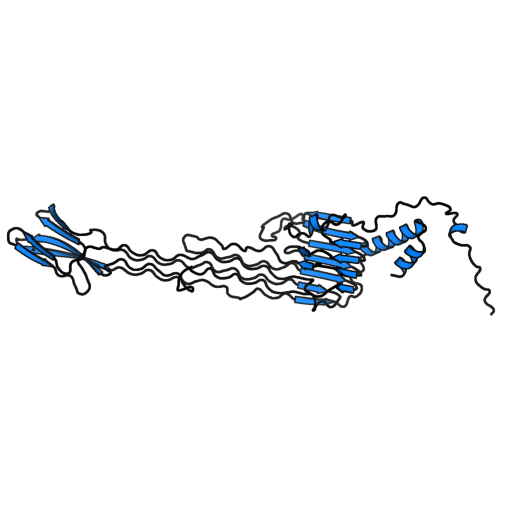 363 ? -25.760 7.441 40.107 1.00 89.44 363 GLN A O 1
ATOM 2743 N N . ARG A 1 364 ? -25.332 6.183 38.295 1.00 86.12 364 ARG A N 1
ATOM 2744 C CA . ARG A 1 364 ? -26.626 6.409 37.665 1.00 86.12 364 ARG A CA 1
ATOM 2745 C C . ARG A 1 364 ? -27.785 5.820 38.474 1.00 86.12 364 ARG A C 1
ATOM 2747 O O . ARG A 1 364 ? -28.790 6.503 38.647 1.00 86.12 364 ARG A O 1
ATOM 2754 N N . ILE A 1 365 ? -27.653 4.593 38.982 1.00 89.00 365 ILE A N 1
ATOM 2755 C CA . ILE A 1 365 ? -28.653 3.965 39.867 1.00 89.00 365 ILE A CA 1
ATOM 2756 C C . ILE A 1 365 ? -28.891 4.850 41.092 1.00 89.00 365 ILE A C 1
ATOM 2758 O O . ILE A 1 365 ? -30.033 5.159 41.423 1.00 89.00 365 ILE A O 1
ATOM 2762 N N . ARG A 1 366 ? -27.812 5.327 41.723 1.00 89.75 366 ARG A N 1
ATOM 2763 C CA . ARG A 1 366 ? -27.893 6.254 42.854 1.00 89.75 366 ARG A CA 1
ATOM 2764 C C . ARG A 1 366 ? -28.602 7.554 42.470 1.00 89.75 366 ARG A C 1
ATOM 2766 O O . ARG A 1 366 ? -29.443 8.022 43.226 1.00 89.75 366 ARG A O 1
ATOM 2773 N N . ASP A 1 367 ? -28.273 8.144 41.326 1.00 86.38 367 ASP A N 1
ATOM 2774 C CA . ASP A 1 367 ? -28.857 9.415 40.887 1.00 86.38 367 ASP A CA 1
ATOM 2775 C C . ASP A 1 367 ? -30.346 9.268 40.492 1.00 86.38 367 ASP A C 1
ATOM 2777 O O . ASP A 1 367 ? -31.127 10.211 40.645 1.00 86.38 367 ASP A O 1
ATOM 2781 N N . ASP A 1 368 ? -30.771 8.092 40.020 1.00 85.88 368 ASP A N 1
ATOM 2782 C CA . ASP A 1 368 ? -32.184 7.751 39.820 1.00 85.88 368 ASP A CA 1
ATOM 2783 C C . ASP A 1 368 ? -32.919 7.554 41.137 1.00 85.88 368 ASP A C 1
ATOM 278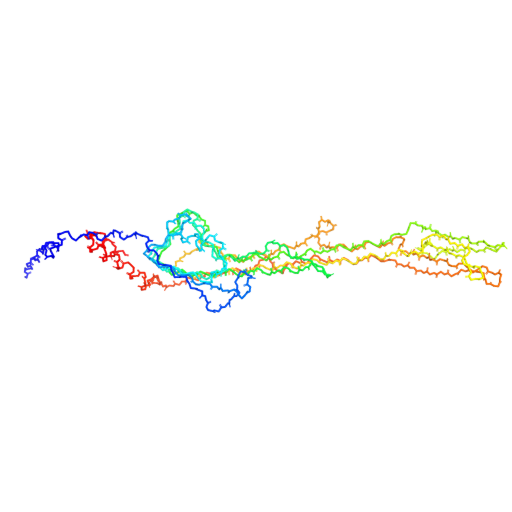5 O O . ASP A 1 368 ? -33.983 8.145 41.327 1.00 85.88 368 ASP A O 1
ATOM 2789 N N . TYR A 1 369 ? -32.326 6.802 42.060 1.00 86.69 369 TYR A N 1
ATOM 2790 C CA . TYR A 1 369 ? -32.869 6.591 43.395 1.00 86.69 369 TYR A CA 1
ATOM 2791 C C . TYR A 1 369 ? -33.057 7.929 44.134 1.00 86.69 369 TYR A C 1
ATOM 2793 O O . TYR A 1 369 ? -34.170 8.272 44.525 1.00 86.69 369 TYR A O 1
ATOM 2801 N N . LEU A 1 370 ? -32.011 8.763 44.200 1.00 83.88 370 LEU A N 1
ATOM 2802 C CA . LEU A 1 370 ? -32.071 10.106 44.799 1.00 83.88 370 LEU A CA 1
ATOM 2803 C C . LEU A 1 370 ? -32.996 11.066 44.032 1.00 83.88 370 LEU A C 1
ATOM 2805 O O . LEU A 1 370 ? -33.518 12.020 44.604 1.00 83.88 370 LEU A O 1
ATOM 2809 N N . GLY A 1 371 ? -33.202 10.828 42.735 1.00 82.56 371 GLY A N 1
ATOM 2810 C CA . GLY A 1 371 ? -34.133 11.571 41.888 1.00 82.56 371 GLY A CA 1
ATOM 2811 C C . GLY A 1 371 ? -35.592 11.116 41.994 1.00 82.56 371 GLY A C 1
ATOM 2812 O O . GLY A 1 371 ? -36.407 11.567 41.185 1.00 82.56 371 GLY A O 1
ATOM 2813 N N . ASN A 1 372 ? -35.913 10.223 42.938 1.00 82.00 372 ASN A N 1
ATOM 2814 C CA . ASN A 1 372 ? -37.219 9.589 43.119 1.00 82.00 372 ASN A CA 1
ATOM 2815 C C . ASN A 1 372 ? -37.721 8.827 41.873 1.00 82.00 372 ASN A C 1
ATOM 2817 O O . ASN A 1 372 ? -38.915 8.776 41.581 1.00 82.00 372 ASN A O 1
ATOM 2821 N N . ARG A 1 373 ? -36.795 8.240 41.107 1.00 84.75 373 ARG A N 1
ATOM 2822 C CA . ARG A 1 373 ? -37.061 7.347 39.968 1.00 84.75 373 ARG A CA 1
ATOM 2823 C C . ARG A 1 373 ? -36.803 5.892 40.375 1.00 84.75 373 ARG A C 1
ATOM 2825 O O . ARG A 1 373 ? -36.022 5.198 39.732 1.00 84.75 373 ARG A O 1
ATOM 2832 N N . ILE A 1 374 ? -37.449 5.441 41.454 1.00 86.94 374 ILE A N 1
ATOM 2833 C CA . ILE A 1 374 ? -37.179 4.144 42.109 1.00 86.94 374 ILE A CA 1
ATOM 2834 C C . ILE A 1 374 ? -37.313 2.975 41.128 1.00 86.94 374 ILE A C 1
ATOM 2836 O O . ILE A 1 374 ? -36.368 2.213 40.979 1.00 86.94 374 ILE A O 1
ATOM 2840 N N . ALA A 1 375 ? -38.407 2.908 40.364 1.00 86.44 375 ALA A N 1
ATOM 2841 C CA . ALA A 1 375 ? -38.606 1.843 39.377 1.00 86.44 375 ALA A CA 1
ATOM 2842 C C . ALA A 1 375 ? -37.484 1.779 38.318 1.00 86.44 375 ALA A C 1
ATOM 2844 O O . ALA A 1 375 ? -37.111 0.699 37.875 1.00 86.44 375 ALA A O 1
ATOM 2845 N N . ALA A 1 376 ? -36.913 2.925 37.924 1.00 83.19 376 ALA A N 1
ATOM 2846 C CA . ALA A 1 376 ? -35.788 2.961 36.988 1.00 83.19 376 ALA A CA 1
ATOM 2847 C C . ALA A 1 376 ? -34.469 2.529 37.653 1.00 83.19 376 ALA A C 1
ATOM 2849 O O . ALA A 1 376 ? -33.646 1.875 37.013 1.00 83.19 376 ALA A O 1
ATOM 2850 N N . ALA A 1 377 ? -34.274 2.873 38.931 1.00 86.56 377 ALA A N 1
ATOM 2851 C CA . ALA A 1 377 ? -33.134 2.418 39.720 1.00 86.56 377 ALA A CA 1
ATOM 2852 C C . ALA A 1 377 ? -33.173 0.896 39.945 1.00 86.56 377 ALA A C 1
ATOM 2854 O O . ALA A 1 377 ? -32.162 0.235 39.723 1.00 86.56 377 ALA A O 1
ATOM 2855 N N . GLU A 1 378 ? -34.334 0.343 40.312 1.00 87.88 378 GLU A N 1
ATOM 2856 C CA . GLU A 1 378 ? -34.565 -1.101 40.465 1.00 87.88 378 GLU A CA 1
ATOM 2857 C C . GLU A 1 378 ? -34.338 -1.834 39.144 1.00 87.88 378 GLU A C 1
ATOM 2859 O O . GLU A 1 378 ? -33.507 -2.736 39.075 1.00 87.88 378 GLU A O 1
ATOM 2864 N N . GLN A 1 379 ? -34.977 -1.370 38.065 1.00 88.62 379 GLN A N 1
ATOM 2865 C CA . GLN A 1 379 ? -34.822 -1.964 36.740 1.00 88.62 379 GLN A CA 1
ATOM 2866 C C . GLN A 1 379 ? -33.358 -1.986 36.269 1.00 88.62 379 GLN A C 1
ATOM 2868 O O . GLN A 1 379 ? -32.955 -2.919 35.579 1.00 88.62 379 GLN A O 1
ATOM 2873 N N . ARG A 1 380 ? -32.556 -0.964 36.600 1.00 86.56 380 ARG A N 1
ATOM 2874 C CA . ARG A 1 380 ? -31.121 -0.940 36.273 1.00 86.56 380 ARG A CA 1
ATOM 2875 C C . ARG A 1 380 ? -30.274 -1.819 37.187 1.00 86.56 380 ARG A C 1
ATOM 2877 O O . ARG A 1 380 ? -29.222 -2.255 36.749 1.00 86.56 380 ARG A O 1
ATOM 2884 N N . LEU A 1 381 ? -30.680 -2.031 38.437 1.00 87.81 381 LEU A N 1
ATOM 2885 C CA . LEU A 1 381 ? -29.962 -2.893 39.378 1.00 87.81 381 LEU A CA 1
ATOM 2886 C C . LEU A 1 381 ? -30.147 -4.382 39.046 1.00 87.81 381 LEU A C 1
ATOM 2888 O O . LEU A 1 381 ? -29.258 -5.182 39.318 1.00 87.81 381 LEU A O 1
ATOM 2892 N N . GLU A 1 382 ? -31.300 -4.744 38.479 1.00 86.56 382 GLU A N 1
ATOM 2893 C CA . GLU A 1 382 ? -31.604 -6.107 38.024 1.00 86.56 382 GLU A CA 1
ATOM 2894 C C . GLU A 1 382 ? -30.883 -6.501 36.722 1.00 86.56 382 GLU A C 1
ATOM 2896 O O . GLU A 1 382 ? -30.785 -7.691 36.413 1.00 86.56 382 GLU A O 1
ATOM 2901 N N . GLN A 1 383 ? -30.411 -5.513 35.956 1.00 77.81 383 GLN A N 1
ATOM 2902 C CA . GLN A 1 383 ? -29.688 -5.674 34.687 1.00 77.81 383 GLN A CA 1
ATOM 2903 C C . GLN A 1 383 ? -28.184 -5.829 34.889 1.00 77.81 383 GLN A C 1
ATOM 2905 O O . GLN A 1 383 ? -27.577 -6.526 34.035 1.00 77.81 383 GLN A O 1
#

Secondary structure (DSSP, 8-state):
---PPPP-PPPHHHHHT-TT--PPP---TT--EEEEEE-SS-EEETTEEEE--EEEEEE-SEEEE-TT-TT-HIIIIIBS----EEEEEEEEEEEEE-SEEE-TT-EEEEEEEEEEE-TT-EEE-------SPP-EETTEEPPPPPPPPPPPEEEEEEEEEESSSS--EE-PPPPPPPPPP-BPPPPPPP----BS-EEEEETTEEEEE-PPTT-EEEEEEEEETTEEEEEEE-SSPP-PPPPPBPPPPPPPPPPPPPEEESS--GGGEE-PPPBPPPP---SSS-TTEEPPPPPPSSSEEEEEEEEEETTEEEEEEEEEE--PPPPEEPP--S-SB-----EEE---TTTT--HHHHHHHHHHHHHHHHTT-HHHHHHHH--

Radius of gyration: 40.53 Å; chains: 1; bounding box: 100×41×130 Å

pLDDT: mean 92.6, std 10.25, range [46.44, 98.69]